Protein AF-0000000079991152 (afdb_homodimer)

Organism: Pan paniscus (NCBI:txid9597)

Foldseek 3Di:
DPPVVPPPPPPPQDPQRCCLPDPPDFPDDVVNVADPVVLLVLQVVWDAWEWDWDADPLQEIETEQGRVVQLSADGSVRLVRLLVVLSVLLPPLQHAAYEYAYPPQGRYAYHDVVSPVVQPDPVSVVNVLRSLLRSLQSVLSRLYQYEYEHGAEQEARSLLSRLSHPAYEYEQFHKYWNCQVVVVHFRRSCSLVSVCVQQNNVVSCCRGVVRDIDGPVNCVVSRVHVYHDDDNDPVVSVVVVVVVVSVQRPDGSLVSSLVSSLVSLVSRHDDVSSVVSNVVSCVVPVVDPRNVVVVVVVVVVVD/DPPVPDDPPPPPQDPQLCCLPDPPRFPDDVVNVADPVVLLVLQVVWDAWEWDWDADPLQEIETEQGRVVQLSADGSVRLVRLLVVLSVLLPPLQHAAYEYAYPPQGRYAYHDVVSVVVQPDPVSVVNVLRSLLRSLQSVLSRLYQYEYEHGAEQEARSLLSRLSHPAYEYEQFHKYWNCQVVVVHFRRSCSLVSVCVQQNDVVSCCRRVVRDIQGPVNCVVSRVHPYHDDDNDPVVSVVVVVVVSSVQRPDGSLVSSLVSSLVVLVSRHDDVSSVVSNVVSCVVPVVDPRNVVVVVVVVVVVD

Nearest PDB structures (foldseek):
  5z7r-assembly1_A  TM=9.236E-01  e=5.036E-21  Clostridium acetobutylicum ATCC 824
  2zqq-assembly1_A  TM=9.298E-01  e=1.741E-19  Homo sapiens
  3kqf-assembly1_B  TM=9.091E-01  e=4.410E-19  Bacillus anthracis
  5jbx-assembly1_C  TM=8.926E-01  e=4.674E-19  Myxococcus xanthus DK 1622
  6lvp-assembly1_C  TM=8.900E-01  e=7.883E-19  Hymenobacter sp. PAMC 26628

Secondary structure (DSSP, 8-state):
--GGGTS-------HHHHHHHSTT--S--GGGT--HHHHHHHHTTS---EEEEEE-TTSEEEEEEE-GGGTT-B-HHHHHHHHHHHHHHHT-TT--EEEEEEGGG--B--B-HHHHHH--SHHHHHHHHHHHHHHHHHHHTSSSEEEEEE-SEEETHHHHHHHTSSEEEE-TT-EEE--GGGGTS---SSHHHHHHHHH-HHHHHHHHHHT--EEHHHHHHTTS-SEE-S--SHHHHHHHHHHHHHTT--S-HHHHHHHHHHHHHHHHS-HHHHHHHHHHHHHHHTTSHHHHHHHHHHHTT--/--GGGS--------HHHHHHHSTT--S--GGGT--HHHHHHHHTTS---EEEEEE-TTSEEEEEEE-GGGTT-B-HHHHHHHHHHHHHHHT-TT--EEEEEEGGG--B--B-HHHHHH--SHHHHHHHHHHHHHHHHHHHT-SSEEEEEE-SEEETHHHHHHHTSSEEEE-TT-EEE--GGGGT----SSHHHHHHHHH-HHHHHHHHHHT--EEHHHHHHTTS-SEE-S--SHHHHHHHHHHHHHTT--S-HHHHHHHHHHHHHHHHS-HHHHHHHHHHHHHHHTTSHHHHHHHHHHHHH--

InterPro domains:
  IPR001753 Enoyl-CoA hydratase/isomerase-like domain [PF00378] (56-283)
  IPR018376 Enoyl-CoA hydratase/isomerase, conserved site [PS00166] (147-167)
  IPR029045 ClpP/crotonase-like domain superfamily [SSF52096] (51-296)

Solvent-accessible surface area (backbone atoms only — not comparable to full-atom values): 30736 Å² total; per-residue (Å²): 134,76,69,78,70,68,73,69,69,76,69,79,64,52,77,66,54,46,51,69,69,38,84,83,56,55,87,64,39,64,78,69,72,40,54,65,70,62,52,50,58,58,28,58,75,28,70,52,58,40,57,46,78,47,79,45,94,86,16,40,30,41,38,32,34,39,21,59,93,56,43,17,26,43,23,31,38,24,54,54,39,45,44,51,49,46,55,52,54,71,66,39,72,66,36,29,31,34,38,38,36,24,38,93,48,20,22,10,52,10,66,29,62,70,54,50,64,72,40,49,44,30,68,46,41,36,51,54,26,53,52,42,30,33,42,40,51,53,49,47,62,37,45,41,59,30,31,24,45,38,27,38,40,20,24,35,51,25,31,33,53,45,51,40,32,78,36,30,36,25,18,67,82,11,36,40,27,42,50,29,56,74,44,21,29,55,64,42,55,42,24,50,40,40,35,20,71,62,45,32,46,62,55,34,47,49,38,48,42,41,39,41,78,31,36,35,67,58,27,42,74,61,49,68,30,80,47,66,47,92,41,76,48,64,66,58,33,51,52,52,50,50,58,61,51,49,74,76,48,72,70,58,32,73,57,53,20,43,52,43,49,41,53,50,32,60,71,74,43,57,70,71,61,23,51,51,48,43,52,57,50,44,63,72,46,60,84,28,72,70,47,49,51,51,49,57,57,46,56,57,66,80,96,138,78,67,88,75,64,76,76,67,68,56,80,59,53,77,65,55,46,46,72,68,38,85,84,54,54,87,64,40,64,95,72,72,42,55,66,72,60,51,50,58,58,27,58,75,29,70,51,61,40,59,46,77,48,78,47,94,86,16,41,32,42,37,31,34,38,20,59,92,58,43,18,26,41,23,30,37,24,53,54,41,46,45,52,50,44,56,52,53,71,66,40,72,65,38,28,32,34,38,37,36,23,39,90,49,19,23,9,51,10,66,29,64,69,53,50,64,73,43,72,44,73,68,47,48,49,50,52,26,53,52,40,32,32,42,41,52,51,49,49,62,37,43,41,56,30,30,24,45,38,27,39,40,20,24,34,52,24,31,32,53,44,53,39,30,70,36,29,37,25,18,67,85,11,36,40,25,43,48,30,58,84,73,77,46,66,72,57,55,50,24,57,66,41,35,30,73,60,46,32,61,70,52,35,49,50,40,48,77,60,39,42,78,31,36,36,66,57,27,42,73,60,49,67,29,80,47,67,48,92,40,75,47,66,68,59,35,51,52,51,50,50,57,60,51,50,58,44,48,64,67,59,32,71,38,53,20,43,45,45,45,39,39,52,31,29,67,75,41,54,69,70,61,22,43,51,49,28,38,57,50,36,41,72,27,37,58,28,70,59,16,50,52,31,52,58,54,48,54,58,66,81,98

Sequence (606 aa):
MKMAKSLLKTASLSGRTKLLHQTGLSLYSTSHGFYEEEVKKTLQQFPGGSIDLQKEDNGIGILTLNNPSKMNAFSGVMMLQLLEKVIELENWTEGKGLIVRGAKNTFSSGSDLNAVKSLGTPEDGMAVCMFMQNTLTRFMRLPLISVALVQGWALGGGAEFTTACDFRLMTPESKIRFVHKEMGIIPSWGGTTRLVEIIGSRQALKVLSGALKLDSKNALNIGMVEEVLQSSDETKSLEEAQEWLKQFIQGPPEVIRALKKSVCSGRELYLEEALQNERDLLGTVWGGPANLEAIAKKGKFNKMKMAKSLLKTASLSGRTKLLHQTGLSLYSTSHGFYEEEVKKTLQQFPGGSIDLQKEDNGIGILTLNNPSKMNAFSGVMMLQLLEKVIELENWTEGKGLIVRGAKNTFSSGSDLNAVKSLGTPEDGMAVCMFMQNTLTRFMRLPLISVALVQGWALGGGAEFTTACDFRLMTPESKIRFVHKEMGIIPSWGGTTRLVEIIGSRQALKVLSGALKLDSKNALNIGMVEEVLQSSDETKSLEEAQEWLKQFIQGPPEVIRALKKSVCSGRELYLEEALQNERDLLGTVWGGPANLEAIAKKGKFNK

Structure (mmCIF, N/CA/C/O backbone):
data_AF-0000000079991152-model_v1
#
loop_
_entity.id
_entity.type
_entity.pdbx_description
1 polymer 'Ethylmalonyl-CoA decarboxylase'
#
loop_
_atom_site.group_PDB
_atom_site.id
_atom_site.type_symbol
_atom_site.label_atom_id
_atom_site.label_alt_id
_atom_site.label_comp_id
_atom_site.label_asym_id
_atom_site.label_entity_id
_atom_site.label_seq_id
_atom_site.pdbx_PDB_ins_code
_atom_site.Cartn_x
_atom_site.Cartn_y
_atom_site.Cartn_z
_atom_site.occupancy
_atom_site.B_iso_or_equiv
_atom_site.auth_seq_id
_atom_site.auth_comp_id
_atom_site.auth_asym_id
_atom_site.auth_atom_id
_atom_site.pdbx_PDB_model_num
ATOM 1 N N . MET A 1 1 ? -32.581 -21.791 -26.287 1 24.85 1 MET A N 1
ATOM 2 C CA . MET A 1 1 ? -31.124 -21.848 -26.202 1 24.85 1 MET A CA 1
ATOM 3 C C . MET A 1 1 ? -30.486 -20.748 -27.043 1 24.85 1 MET A C 1
ATOM 5 O O . MET A 1 1 ? -29.408 -20.252 -26.709 1 24.85 1 MET A O 1
ATOM 9 N N . LYS A 1 2 ? -30.996 -20.388 -28.224 1 33.14 2 LYS A N 1
ATOM 10 C CA . LYS A 1 2 ? -30.527 -19.499 -29.283 1 33.14 2 LYS A CA 1
ATOM 11 C C . LYS A 1 2 ? -30.701 -18.035 -28.89 1 33.14 2 LYS A C 1
ATOM 13 O O . LYS A 1 2 ? -30.153 -17.143 -29.54 1 33.14 2 LYS A O 1
ATOM 18 N N . MET A 1 3 ? -31.657 -17.652 -28.111 1 29.22 3 MET A N 1
ATOM 19 C CA . MET A 1 3 ? -32.168 -16.289 -28.004 1 29.22 3 MET A CA 1
ATOM 20 C C . MET A 1 3 ? -31.187 -15.397 -27.251 1 29.22 3 MET A C 1
ATOM 22 O O . MET A 1 3 ? -31.25 -14.171 -27.356 1 29.22 3 MET A O 1
ATOM 26 N N . ALA A 1 4 ? -30.661 -15.884 -26.126 1 34.3 4 ALA A N 1
ATOM 27 C CA . ALA A 1 4 ? -29.974 -14.867 -25.334 1 34.3 4 ALA A CA 1
ATOM 28 C C . ALA A 1 4 ? -28.712 -14.38 -26.041 1 34.3 4 ALA A C 1
ATOM 30 O O . ALA A 1 4 ? -27.888 -13.683 -25.444 1 34.3 4 ALA A O 1
ATOM 31 N N . LYS A 1 5 ? -28.306 -15.031 -27.122 1 35.87 5 LYS A N 1
ATOM 32 C CA . LYS A 1 5 ? -27.088 -14.605 -27.804 1 35.87 5 LYS A CA 1
ATOM 33 C C . LYS A 1 5 ? -27.201 -13.159 -28.278 1 35.87 5 LYS A C 1
ATOM 35 O O . LYS A 1 5 ? -26.201 -12.544 -28.656 1 35.87 5 LYS A O 1
ATOM 40 N N . SER A 1 6 ? -28.416 -12.754 -28.727 1 36.91 6 SER A N 1
ATOM 41 C CA . SER A 1 6 ? -28.505 -11.58 -29.589 1 36.91 6 SER A CA 1
ATOM 42 C C . SER A 1 6 ? -28.168 -10.305 -28.824 1 36.91 6 SER A C 1
ATOM 44 O O . SER A 1 6 ? -27.572 -9.38 -29.38 1 36.91 6 SER A O 1
ATOM 46 N N . LEU A 1 7 ? -28.945 -10.013 -27.756 1 35.81 7 LEU A N 1
ATOM 47 C CA . LEU A 1 7 ? -29.176 -8.625 -27.371 1 35.81 7 LEU A CA 1
ATOM 48 C C . LEU A 1 7 ? -27.925 -8.02 -26.741 1 35.81 7 LEU A C 1
ATOM 50 O O . LEU A 1 7 ? -27.894 -6.826 -26.436 1 35.81 7 LEU A O 1
ATOM 54 N N . LEU A 1 8 ? -27.15 -8.844 -26.031 1 37.57 8 LEU A N 1
ATOM 55 C CA . LEU A 1 8 ? -26.228 -8.018 -25.259 1 37.57 8 LEU A CA 1
ATOM 56 C C . LEU A 1 8 ? -25.181 -7.379 -26.166 1 37.57 8 LEU A C 1
ATOM 58 O O . LEU A 1 8 ? -24.348 -8.078 -26.748 1 37.57 8 LEU A O 1
ATOM 62 N N . LYS A 1 9 ? -25.585 -6.336 -26.889 1 38.71 9 LYS A N 1
ATOM 63 C CA . LYS A 1 9 ? -24.558 -5.47 -27.461 1 38.71 9 LYS A CA 1
ATOM 64 C C . LYS A 1 9 ? -23.365 -5.336 -26.52 1 38.71 9 LYS A C 1
ATOM 66 O O . LYS A 1 9 ? -23.52 -4.929 -25.366 1 38.71 9 LYS A O 1
ATOM 71 N N . THR A 1 10 ? -22.353 -6.094 -26.667 1 38.12 10 THR A N 1
ATOM 72 C CA . THR A 1 10 ? -21.111 -6.067 -25.903 1 38.12 10 THR A CA 1
ATOM 73 C C . THR A 1 10 ? -20.654 -4.631 -25.664 1 38.12 10 THR A C 1
ATOM 75 O O . THR A 1 10 ? -20.287 -3.926 -26.606 1 38.12 10 THR A O 1
ATOM 78 N N . ALA A 1 11 ? -21.293 -3.785 -24.824 1 44.83 11 ALA A N 1
ATOM 79 C CA . ALA A 1 11 ? -20.69 -2.527 -24.389 1 44.83 11 ALA A CA 1
ATOM 80 C C . ALA A 1 11 ? -19.17 -2.643 -24.32 1 44.83 11 ALA A C 1
ATOM 82 O O . ALA A 1 11 ? -18.639 -3.667 -23.886 1 44.83 11 ALA A O 1
ATOM 83 N N . SER A 1 12 ? -18.486 -1.931 -25.225 1 47.92 12 SER A N 1
ATOM 84 C CA . SER A 1 12 ? -17.036 -1.815 -25.339 1 47.92 12 SER A CA 1
ATOM 85 C C . SER A 1 12 ? -16.369 -1.855 -23.969 1 47.92 12 SER A C 1
ATOM 87 O O . SER A 1 12 ? -16.69 -1.05 -23.092 1 47.92 12 SER A O 1
ATOM 89 N N . LEU A 1 13 ? -15.971 -3.062 -23.544 1 55.6 13 LEU A N 1
ATOM 90 C CA . LEU A 1 13 ? -15.18 -3.234 -22.331 1 55.6 13 LEU A CA 1
ATOM 91 C C . LEU A 1 13 ? -14.185 -2.091 -22.164 1 55.6 13 LEU A C 1
ATOM 93 O O . LEU A 1 13 ? -13.497 -1.717 -23.118 1 55.6 13 LEU A O 1
ATOM 97 N N . SER A 1 14 ? -14.334 -1.326 -21.064 1 58.65 14 SER A N 1
ATOM 98 C CA . SER A 1 14 ? -13.29 -0.35 -20.77 1 58.65 14 SER A CA 1
ATOM 99 C C . SER A 1 14 ? -11.901 -0.959 -20.934 1 58.65 14 SER A C 1
ATOM 101 O O . SER A 1 14 ? -11.745 -2.181 -20.892 1 58.65 14 SER A O 1
ATOM 103 N N . GLY A 1 15 ? -11.008 -0.231 -21.499 1 59.02 15 GLY A N 1
ATOM 104 C CA . GLY A 1 15 ? -9.628 -0.669 -21.63 1 59.02 15 GLY A CA 1
ATOM 105 C C . GLY A 1 15 ? -9.132 -1.446 -20.424 1 59.02 15 GLY A C 1
ATOM 106 O O . GLY A 1 15 ? -8.453 -2.464 -20.572 1 59.02 15 GLY A O 1
ATOM 107 N N . ARG A 1 16 ? -9.707 -1.217 -19.23 1 68.3 16 ARG A N 1
ATOM 108 C CA . ARG A 1 16 ? -9.291 -1.888 -18.003 1 68.3 16 ARG A CA 1
ATOM 109 C C . ARG A 1 16 ? -9.904 -3.281 -17.906 1 68.3 16 ARG A C 1
ATOM 111 O O . ARG A 1 16 ? -9.24 -4.228 -17.48 1 68.3 16 ARG A O 1
ATOM 118 N N . THR A 1 17 ? -11.107 -3.419 -18.317 1 66 17 THR A N 1
ATOM 119 C CA . THR A 1 17 ? -11.78 -4.713 -18.29 1 66 17 THR A CA 1
ATOM 120 C C . THR A 1 17 ? -11.106 -5.693 -19.247 1 66 17 THR A C 1
ATOM 122 O O . THR A 1 17 ? -10.939 -6.87 -18.921 1 66 17 THR A O 1
ATOM 125 N N . LYS A 1 18 ? -10.677 -5.187 -20.366 1 66.72 18 LYS A N 1
ATOM 126 C CA . LYS A 1 18 ? -10.01 -6.032 -21.352 1 66.72 18 LYS A CA 1
ATOM 127 C C . LYS A 1 18 ? -8.701 -6.591 -20.802 1 66.72 18 LYS A C 1
ATOM 129 O O . LYS A 1 18 ? -8.38 -7.762 -21.018 1 66.72 18 LYS A O 1
ATOM 134 N N . LEU A 1 19 ? -8.057 -5.814 -20.098 1 67.29 19 LEU A N 1
ATOM 135 C CA . LEU A 1 19 ? -6.77 -6.214 -19.539 1 67.29 19 LEU A CA 1
ATOM 136 C C . LEU A 1 19 ? -6.95 -7.306 -18.489 1 67.29 19 LEU A C 1
ATOM 138 O O . LEU A 1 19 ? -6.082 -8.166 -18.327 1 67.29 19 LEU A O 1
ATOM 142 N N . LEU A 1 20 ? -8.062 -7.315 -17.87 1 71.3 20 LEU A N 1
ATOM 143 C CA . LEU A 1 20 ? -8.306 -8.271 -16.795 1 71.3 20 LEU A CA 1
ATOM 144 C C . LEU A 1 20 ? -8.695 -9.634 -17.357 1 71.3 20 LEU A C 1
ATOM 146 O O . LEU A 1 20 ? -8.314 -10.669 -16.806 1 71.3 20 LEU A O 1
ATOM 150 N N . HIS A 1 21 ? -9.389 -9.595 -18.479 1 65.08 21 HIS A N 1
ATOM 151 C CA . HIS A 1 21 ? -10.003 -10.856 -18.877 1 65.08 21 HIS A CA 1
ATOM 152 C C . HIS A 1 21 ? -9.266 -11.479 -20.058 1 65.08 21 HIS A C 1
ATOM 154 O O . HIS A 1 21 ? -9.38 -12.682 -20.302 1 65.08 21 HIS A O 1
ATOM 160 N N . GLN A 1 22 ? -8.502 -10.534 -20.693 1 59.6 22 GLN A N 1
ATOM 161 C CA . GLN A 1 22 ? -7.871 -11.12 -21.871 1 59.6 22 GLN A CA 1
ATOM 162 C C . GLN A 1 22 ? -6.537 -11.77 -21.515 1 59.6 22 GLN A C 1
ATOM 164 O O . GLN A 1 22 ? -5.639 -11.108 -20.99 1 59.6 22 GLN A O 1
ATOM 169 N N . THR A 1 23 ? -6.579 -13.029 -21.705 1 61.95 23 THR A N 1
ATOM 170 C CA . THR A 1 23 ? -5.355 -13.807 -21.544 1 61.95 23 THR A CA 1
ATOM 171 C C . THR A 1 23 ? -4.243 -13.256 -22.432 1 61.95 23 THR A C 1
ATOM 173 O O . THR A 1 23 ? -4.48 -12.915 -23.593 1 61.95 23 THR A O 1
ATOM 176 N N . GLY A 1 24 ? -3.177 -12.939 -21.824 1 63.97 24 GLY A N 1
ATOM 177 C CA . GLY A 1 24 ? -2.006 -12.571 -22.603 1 63.97 24 GLY A CA 1
ATOM 178 C C . GLY A 1 24 ? -1.75 -11.076 -22.628 1 63.97 24 GLY A C 1
ATOM 179 O O . GLY A 1 24 ? -0.712 -10.627 -23.117 1 63.97 24 GLY A O 1
ATOM 180 N N . LEU A 1 25 ? -2.744 -10.37 -22.133 1 73.13 25 LEU A N 1
ATOM 181 C CA . LEU A 1 25 ? -2.469 -8.938 -22.161 1 73.13 25 LEU A CA 1
ATOM 182 C C . LEU A 1 25 ? -1.516 -8.545 -21.038 1 73.13 25 LEU A C 1
ATOM 184 O O . LEU A 1 25 ? -1.69 -8.97 -19.894 1 73.13 25 LEU A O 1
ATOM 188 N N . SER A 1 26 ? -0.531 -7.902 -21.519 1 86.42 26 SER A N 1
ATOM 189 C CA . SER A 1 26 ? 0.557 -7.526 -20.622 1 86.42 26 SER A CA 1
ATOM 190 C C . SER A 1 26 ? 0.406 -6.086 -20.143 1 86.42 26 SER A C 1
ATOM 192 O O . SER A 1 26 ? -0.193 -5.257 -20.832 1 86.42 26 SER A O 1
ATOM 194 N N . LEU A 1 27 ? 0.79 -5.848 -18.966 1 89.6 27 LEU A N 1
ATOM 195 C CA . LEU A 1 27 ? 0.827 -4.515 -18.375 1 89.6 27 LEU A CA 1
ATOM 196 C C . LEU A 1 27 ? 1.674 -3.569 -19.219 1 89.6 27 LEU A C 1
ATOM 198 O O . LEU A 1 27 ? 1.328 -2.397 -19.382 1 89.6 27 LEU A O 1
ATOM 202 N N . TYR A 1 28 ? 2.768 -4.147 -19.782 1 92.87 28 TYR A N 1
ATOM 203 C CA . TYR A 1 28 ? 3.724 -3.368 -20.56 1 92.87 28 TYR A CA 1
ATOM 204 C C . TYR A 1 28 ? 3.833 -3.901 -21.983 1 92.87 28 TYR A C 1
ATOM 206 O O . TYR A 1 28 ? 3.767 -5.112 -22.206 1 92.87 28 TYR A O 1
ATOM 214 N N . SER A 1 29 ? 4.002 -2.95 -22.864 1 91.55 29 SER A N 1
ATOM 215 C CA . SER A 1 29 ? 4.236 -3.223 -24.278 1 91.55 29 SER A CA 1
ATOM 216 C C . SER A 1 29 ? 5.27 -2.268 -24.863 1 91.55 29 SER A C 1
ATOM 218 O O . SER A 1 29 ? 5.934 -1.537 -24.125 1 91.55 29 SER A O 1
ATOM 220 N N . THR A 1 30 ? 5.479 -2.33 -26.123 1 89.6 30 THR A N 1
ATOM 221 C CA . THR A 1 30 ? 6.454 -1.479 -26.796 1 89.6 30 THR A CA 1
ATOM 222 C C . THR A 1 30 ? 6.116 -0.005 -26.596 1 89.6 30 THR A C 1
ATOM 224 O O . THR A 1 30 ? 7.008 0.847 -26.588 1 89.6 30 THR A O 1
ATOM 227 N N . SER A 1 31 ? 4.853 0.322 -26.413 1 87.04 31 SER A N 1
ATOM 228 C CA . SER A 1 31 ? 4.436 1.703 -26.188 1 87.04 31 SER A CA 1
ATOM 229 C C . SER A 1 31 ? 4.953 2.226 -24.852 1 87.04 31 SER A C 1
ATOM 231 O O . SER A 1 31 ? 5.039 3.438 -24.645 1 87.04 31 SER A O 1
ATOM 233 N N . HIS A 1 32 ? 5.391 1.281 -23.977 1 88.93 32 HIS A N 1
ATOM 234 C CA . HIS A 1 32 ? 5.943 1.643 -22.676 1 88.93 32 HIS A CA 1
ATOM 235 C C . HIS A 1 32 ? 7.466 1.563 -22.682 1 88.93 32 HIS A C 1
ATOM 237 O O . HIS A 1 32 ? 8.101 1.662 -21.629 1 88.93 32 HIS A O 1
ATOM 243 N N . GLY A 1 33 ? 8.036 1.151 -23.895 1 89.24 33 GLY A N 1
ATOM 244 C CA . GLY A 1 33 ? 9.475 0.964 -23.995 1 89.24 33 GLY A CA 1
ATOM 245 C C . GLY A 1 33 ? 9.925 -0.426 -23.587 1 89.24 33 GLY A C 1
ATOM 246 O O . GLY A 1 33 ? 11.098 -0.636 -23.269 1 89.24 33 GLY A O 1
ATOM 247 N N . PHE A 1 34 ? 8.91 -1.27 -23.518 1 92.77 34 PHE A N 1
ATOM 248 C CA . PHE A 1 34 ? 9.229 -2.642 -23.142 1 92.77 34 PHE A CA 1
ATOM 249 C C . PHE A 1 34 ? 9.385 -3.52 -24.377 1 92.77 34 PHE A C 1
ATOM 251 O O . PHE A 1 34 ? 8.428 -3.721 -25.128 1 92.77 34 PHE A O 1
ATOM 258 N N . TYR A 1 35 ? 10.506 -4.021 -24.511 1 93.62 35 TYR A N 1
ATOM 259 C CA . TYR A 1 35 ? 10.816 -4.937 -25.603 1 93.62 35 TYR A CA 1
ATOM 260 C C . TYR A 1 35 ? 11.114 -6.335 -25.073 1 93.62 35 TYR A C 1
ATOM 262 O O . TYR A 1 35 ? 12.269 -6.667 -24.796 1 93.62 35 TYR A O 1
ATOM 270 N N . GLU A 1 36 ? 10.145 -7.138 -25.01 1 93.81 36 GLU A N 1
ATOM 271 C CA . GLU A 1 36 ? 10.156 -8.419 -24.31 1 93.81 36 GLU A CA 1
ATOM 272 C C . GLU A 1 36 ? 11.268 -9.324 -24.834 1 93.81 36 GLU A C 1
ATOM 274 O O . GLU A 1 36 ? 11.981 -9.956 -24.052 1 93.81 36 GLU A O 1
ATOM 279 N N . GLU A 1 37 ? 11.442 -9.394 -26.172 1 95.18 37 GLU A N 1
ATOM 280 C CA . GLU A 1 37 ? 12.43 -10.293 -26.762 1 95.18 37 GLU A CA 1
ATOM 281 C C . GLU A 1 37 ? 13.847 -9.895 -26.359 1 95.18 37 GLU A C 1
ATOM 283 O O . GLU A 1 37 ? 14.701 -10.757 -26.142 1 95.18 37 GLU A O 1
ATOM 288 N N . GLU A 1 38 ? 14.094 -8.621 -26.268 1 95.25 38 GLU A N 1
ATOM 289 C CA . GLU A 1 38 ? 15.406 -8.148 -25.837 1 95.25 38 GLU A CA 1
ATOM 290 C C . GLU A 1 38 ? 15.671 -8.508 -24.378 1 95.25 38 GLU A C 1
ATOM 292 O O . GLU A 1 38 ? 16.78 -8.915 -24.025 1 95.25 38 GLU A O 1
ATOM 297 N N . VAL A 1 39 ? 14.652 -8.364 -23.555 1 95.7 39 VAL A N 1
ATOM 298 C CA . VAL A 1 39 ? 14.793 -8.688 -22.139 1 95.7 39 VAL A CA 1
ATOM 299 C C . VAL A 1 39 ? 15.01 -10.19 -21.971 1 95.7 39 VAL A C 1
ATOM 301 O O . VAL A 1 39 ? 15.849 -10.618 -21.175 1 95.7 39 VAL A O 1
ATOM 304 N N . LYS A 1 40 ? 14.287 -11 -22.764 1 97.14 40 LYS A N 1
ATOM 305 C CA . LYS A 1 40 ? 14.44 -12.452 -22.712 1 97.14 40 LYS A CA 1
ATOM 306 C C . LYS A 1 40 ? 15.867 -12.867 -23.062 1 97.14 40 LYS A C 1
ATOM 308 O O . LYS A 1 40 ? 16.446 -13.733 -22.403 1 97.14 40 LYS A O 1
ATOM 313 N N . LYS A 1 41 ? 16.436 -12.229 -24.068 1 96.58 41 LYS A N 1
ATOM 314 C CA . LYS A 1 41 ? 17.81 -12.52 -24.468 1 96.58 41 LYS A CA 1
ATOM 315 C C . LYS A 1 41 ? 18.788 -12.21 -23.338 1 96.58 41 LYS A C 1
ATOM 317 O O . LYS A 1 41 ? 19.726 -12.972 -23.096 1 96.58 41 LYS A O 1
ATOM 322 N N . THR A 1 42 ? 18.527 -11.118 -22.705 1 95.34 42 THR A N 1
ATOM 323 C CA . THR A 1 42 ? 19.376 -10.719 -21.587 1 95.34 42 THR A CA 1
ATOM 324 C C . THR A 1 42 ? 19.268 -11.72 -20.441 1 95.34 42 THR A C 1
ATOM 326 O O . THR A 1 42 ? 20.283 -12.159 -19.896 1 95.34 42 THR A O 1
ATOM 329 N N . LEU A 1 43 ? 18.063 -12.15 -20.064 1 96.29 43 LEU A N 1
ATOM 330 C CA . LEU A 1 43 ? 17.819 -13.035 -18.931 1 96.29 43 LEU A CA 1
ATOM 331 C C . LEU A 1 43 ? 18.383 -14.427 -19.197 1 96.29 43 LEU A C 1
ATOM 333 O O . LEU A 1 43 ? 18.819 -15.112 -18.269 1 96.29 43 LEU A O 1
ATOM 337 N N . GLN A 1 44 ? 18.438 -14.823 -20.484 1 96.51 44 GLN A N 1
ATOM 338 C CA . GLN A 1 44 ? 18.939 -16.138 -20.87 1 96.51 44 GLN A CA 1
ATOM 339 C C . GLN A 1 44 ? 20.414 -16.292 -20.513 1 96.51 44 GLN A C 1
ATOM 341 O O . GLN A 1 44 ? 20.914 -17.411 -20.387 1 96.51 44 GLN A O 1
ATOM 346 N N . GLN A 1 45 ? 21.108 -15.168 -20.316 1 95.62 45 GLN A N 1
ATOM 347 C CA . GLN A 1 45 ? 22.542 -15.179 -20.049 1 95.62 45 GLN A CA 1
ATOM 348 C C . GLN A 1 45 ? 22.829 -15.555 -18.598 1 95.62 45 GLN A C 1
ATOM 350 O O . GLN A 1 45 ? 23.987 -15.735 -18.215 1 95.62 45 GLN A O 1
ATOM 355 N N . PHE A 1 46 ? 21.793 -15.755 -17.77 1 95.7 46 PHE A N 1
ATOM 356 C CA . PHE A 1 46 ? 21.962 -16.06 -16.355 1 95.7 46 PHE A CA 1
ATOM 357 C C . PHE A 1 46 ? 21.27 -17.37 -15.996 1 95.7 46 PHE A C 1
ATOM 359 O O . PHE A 1 46 ? 20.19 -17.366 -15.402 1 95.7 46 PHE A O 1
ATOM 366 N N . PRO A 1 47 ? 21.94 -18.482 -16.278 1 94.65 47 PRO A N 1
ATOM 367 C CA . PRO A 1 47 ? 21.354 -19.799 -16.017 1 94.65 47 PRO A CA 1
ATOM 368 C C . PRO A 1 47 ? 21.39 -20.177 -14.538 1 94.65 47 PRO A C 1
ATOM 370 O O . PRO A 1 47 ? 22.032 -19.493 -13.737 1 94.65 47 PRO A O 1
ATOM 373 N N . GLY A 1 48 ? 20.665 -21.226 -14.196 1 95.1 48 GLY A N 1
ATOM 374 C CA . GLY A 1 48 ? 20.636 -21.752 -12.84 1 95.1 48 GLY A CA 1
ATOM 375 C C . GLY A 1 48 ? 19.232 -22.032 -12.339 1 95.1 48 GLY A C 1
ATOM 376 O O . GLY A 1 48 ? 18.299 -21.284 -12.639 1 95.1 48 GLY A O 1
ATOM 377 N N . GLY A 1 49 ? 19.106 -23.179 -11.702 1 97.51 49 GLY A N 1
ATOM 378 C CA . GLY A 1 49 ? 17.822 -23.545 -11.127 1 97.51 49 GLY A CA 1
ATOM 379 C C . GLY A 1 49 ? 16.762 -23.838 -12.172 1 97.51 49 GLY A C 1
ATOM 380 O O . GLY A 1 49 ? 17.065 -23.928 -13.363 1 97.51 49 GLY A O 1
ATOM 381 N N . SER A 1 50 ? 15.523 -24.064 -11.697 1 98.47 50 SER A N 1
ATOM 382 C CA . SER A 1 50 ? 14.388 -24.344 -12.571 1 98.47 50 SER A CA 1
ATOM 383 C C . SER A 1 50 ? 13.067 -24.016 -11.884 1 98.47 50 SER A C 1
ATOM 385 O O . SER A 1 50 ? 13.023 -23.836 -10.665 1 98.47 50 SER A O 1
ATOM 387 N N . ILE A 1 51 ? 12.063 -23.772 -12.674 1 98.82 51 ILE A N 1
ATOM 388 C CA . ILE A 1 51 ? 10.678 -23.736 -12.219 1 98.82 51 ILE A CA 1
ATOM 389 C C . ILE A 1 51 ? 9.967 -25.025 -12.626 1 98.82 51 ILE A C 1
ATOM 391 O O . ILE A 1 51 ? 9.821 -25.312 -13.816 1 98.82 51 ILE A O 1
ATOM 395 N N . ASP A 1 52 ? 9.562 -25.836 -11.648 1 98.82 52 ASP A N 1
ATOM 396 C CA . ASP A 1 52 ? 8.924 -27.121 -11.913 1 98.82 52 ASP A CA 1
ATOM 397 C C . ASP A 1 52 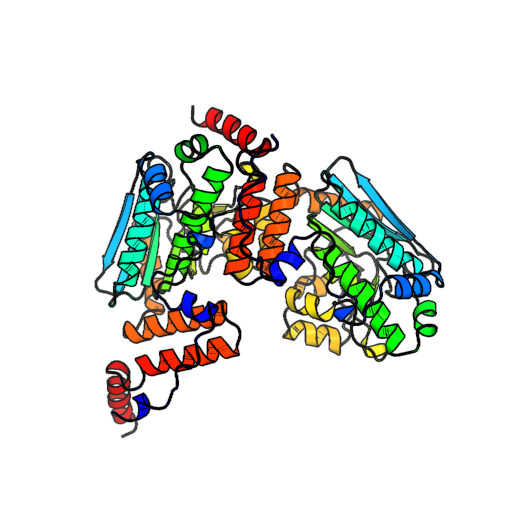? 7.418 -27.046 -11.676 1 98.82 52 ASP A C 1
ATOM 399 O O . ASP A 1 52 ? 6.967 -26.432 -10.707 1 98.82 52 ASP A O 1
ATOM 403 N N . LEU A 1 53 ? 6.628 -27.617 -12.549 1 98.8 53 LEU A N 1
ATOM 404 C CA . LEU A 1 53 ? 5.175 -27.622 -12.423 1 98.8 53 LEU A CA 1
ATOM 405 C C . LEU A 1 53 ? 4.626 -29.042 -12.513 1 98.8 53 LEU A C 1
ATOM 407 O O . LEU A 1 53 ? 4.913 -29.763 -13.471 1 98.8 53 LEU A O 1
ATOM 411 N N . GLN A 1 54 ? 3.957 -29.502 -11.476 1 98.58 54 GLN A N 1
ATOM 412 C CA . GLN A 1 54 ? 3.244 -30.774 -11.446 1 98.58 54 GLN A CA 1
ATOM 413 C C . GLN A 1 54 ? 1.736 -30.557 -11.353 1 98.58 54 GLN A C 1
ATOM 415 O O . GLN A 1 54 ? 1.262 -29.818 -10.489 1 98.58 54 GLN A O 1
ATOM 420 N N . LYS A 1 55 ? 1.013 -31.142 -12.27 1 98.03 55 LYS A N 1
ATOM 421 C CA . LYS A 1 55 ? -0.445 -31.067 -12.272 1 98.03 55 LYS A CA 1
ATOM 422 C C . LYS A 1 55 ? -1.063 -32.365 -11.76 1 98.03 55 LYS A C 1
ATOM 424 O O . LYS A 1 55 ? -0.828 -33.435 -12.325 1 98.03 55 LYS A O 1
ATOM 429 N N . GLU A 1 56 ? -1.815 -32.259 -10.706 1 95.86 56 GLU A N 1
ATOM 430 C CA . GLU A 1 56 ? -2.449 -33.436 -10.122 1 95.86 56 GLU A CA 1
ATOM 431 C C . GLU A 1 56 ? -3.857 -33.637 -10.676 1 95.86 56 GLU A C 1
ATOM 433 O O . GLU A 1 56 ? -4.48 -32.691 -11.161 1 95.86 56 GLU A O 1
ATOM 438 N N . ASP A 1 57 ? -4.414 -34.81 -10.478 1 93.39 57 ASP A N 1
ATOM 439 C CA . ASP A 1 57 ? -5.717 -35.176 -11.024 1 93.39 57 ASP A CA 1
ATOM 440 C C . ASP A 1 57 ? -6.844 -34.469 -10.275 1 93.39 57 ASP A C 1
ATOM 442 O O . ASP A 1 57 ? -7.946 -34.312 -10.806 1 93.39 57 ASP A O 1
ATOM 446 N N . ASN A 1 58 ? -6.575 -34.015 -9.145 1 94.16 58 ASN A N 1
ATOM 447 C CA . ASN A 1 58 ? -7.611 -33.376 -8.34 1 94.16 58 ASN A CA 1
ATOM 448 C C . ASN A 1 58 ? -7.755 -31.896 -8.684 1 94.16 58 ASN A C 1
ATOM 450 O O . ASN A 1 58 ? -8.508 -31.173 -8.029 1 94.16 58 ASN A O 1
ATOM 454 N N . GLY A 1 59 ? -6.988 -31.393 -9.679 1 97.35 59 GLY A N 1
ATOM 455 C CA . GLY A 1 59 ? -7.102 -30.023 -10.155 1 97.35 59 GLY A CA 1
ATOM 456 C C . GLY A 1 59 ? -6.138 -29.072 -9.471 1 97.35 59 GLY A C 1
ATOM 457 O O . GLY A 1 59 ? -6.183 -27.862 -9.703 1 97.35 59 GLY A O 1
ATOM 458 N N . ILE A 1 60 ? -5.257 -29.668 -8.61 1 98.62 60 ILE A N 1
ATOM 459 C CA . ILE A 1 60 ? -4.273 -28.833 -7.93 1 98.62 60 ILE A CA 1
ATOM 460 C C . ILE A 1 60 ? -2.937 -28.908 -8.665 1 98.62 60 ILE A C 1
ATOM 462 O O . ILE A 1 60 ? -2.45 -29.999 -8.973 1 98.62 60 ILE A O 1
ATOM 466 N N . GLY A 1 61 ? -2.409 -27.789 -9.082 1 98.74 61 GLY A N 1
ATOM 467 C CA . GLY A 1 61 ? -1.036 -27.694 -9.552 1 98.74 61 GLY A CA 1
ATOM 468 C C . GLY A 1 61 ? -0.053 -27.341 -8.452 1 98.74 61 GLY A C 1
ATOM 469 O O . GLY A 1 61 ? -0.391 -26.605 -7.522 1 98.74 61 GLY A O 1
ATOM 470 N N . ILE A 1 62 ? 1.134 -27.888 -8.527 1 98.82 62 ILE A N 1
ATOM 471 C CA . ILE A 1 62 ? 2.22 -27.556 -7.612 1 98.82 62 ILE A CA 1
ATOM 472 C C . ILE A 1 62 ? 3.371 -26.919 -8.387 1 98.82 62 ILE A C 1
ATOM 474 O O . ILE A 1 62 ? 3.984 -27.564 -9.241 1 98.82 62 ILE A O 1
ATOM 478 N N . LEU A 1 63 ? 3.615 -25.661 -8.145 1 98.9 63 LEU A N 1
ATOM 479 C CA . LEU A 1 63 ? 4.722 -24.916 -8.735 1 98.9 63 LEU A CA 1
ATOM 480 C C . LEU A 1 63 ? 5.888 -24.809 -7.758 1 98.9 63 LEU A C 1
ATOM 482 O O . LEU A 1 63 ? 5.744 -24.243 -6.673 1 98.9 63 LEU A O 1
ATOM 486 N N . THR A 1 64 ? 7.046 -25.306 -8.133 1 98.89 64 THR A N 1
ATOM 487 C CA . THR A 1 64 ? 8.19 -25.358 -7.229 1 98.89 64 THR A CA 1
ATOM 488 C C . THR A 1 64 ? 9.328 -24.482 -7.745 1 98.89 64 THR A C 1
ATOM 490 O O . THR A 1 64 ? 9.784 -24.651 -8.878 1 98.89 64 THR A O 1
ATOM 493 N N . LEU A 1 65 ? 9.733 -23.499 -6.97 1 98.81 65 LEU A N 1
ATOM 494 C CA . LEU A 1 65 ? 10.979 -22.774 -7.197 1 98.81 65 LEU A CA 1
ATOM 495 C C . LEU A 1 65 ? 12.182 -23.624 -6.801 1 98.81 65 LEU A C 1
ATOM 497 O O . LEU A 1 65 ? 12.36 -23.945 -5.624 1 98.81 65 LEU A O 1
ATOM 501 N N . ASN A 1 66 ? 12.982 -23.996 -7.828 1 98.62 66 ASN A N 1
ATOM 502 C CA . ASN A 1 66 ? 13.969 -25.049 -7.61 1 98.62 66 ASN A CA 1
ATOM 503 C C . ASN A 1 66 ? 15.381 -24.571 -7.935 1 98.62 66 ASN A C 1
ATOM 505 O O . ASN A 1 66 ? 15.877 -24.793 -9.041 1 98.62 66 ASN A O 1
ATOM 509 N N . ASN A 1 67 ? 16.074 -23.958 -7.066 1 98.14 67 ASN A N 1
ATOM 510 C CA . ASN A 1 67 ? 17.476 -23.557 -7.018 1 98.14 67 ASN A CA 1
ATOM 511 C C . ASN A 1 67 ? 18.031 -23.625 -5.598 1 98.14 67 ASN A C 1
ATOM 513 O O . ASN A 1 67 ? 18.529 -22.628 -5.073 1 98.14 67 ASN A O 1
ATOM 517 N N . PRO A 1 68 ? 17.951 -24.828 -4.955 1 96.92 68 PRO A N 1
ATOM 518 C CA . PRO A 1 68 ? 18.169 -24.946 -3.511 1 96.92 68 PRO A CA 1
ATOM 519 C C . PRO A 1 68 ? 19.579 -24.537 -3.091 1 96.92 68 PRO A C 1
ATOM 521 O O . PRO A 1 68 ? 19.783 -24.079 -1.964 1 96.92 68 PRO A O 1
ATOM 524 N N . SER A 1 69 ? 20.553 -24.589 -3.977 1 95.67 69 SER A N 1
ATOM 525 C CA . SER A 1 69 ? 21.924 -24.229 -3.63 1 95.67 69 SER A CA 1
ATOM 526 C C . SER A 1 69 ? 22.061 -22.727 -3.403 1 95.67 69 SER A C 1
ATOM 528 O O . SER A 1 69 ? 23.03 -22.272 -2.791 1 95.67 69 SER A O 1
ATOM 530 N N . LYS A 1 70 ? 21.152 -22 -3.896 1 96.32 70 LYS A N 1
ATOM 531 C CA . LYS A 1 70 ? 21.163 -20.551 -3.721 1 96.32 70 LYS A CA 1
ATOM 532 C C . LYS A 1 70 ? 19.886 -20.069 -3.04 1 96.32 70 LYS A C 1
ATOM 534 O O . LYS A 1 70 ? 19.376 -18.991 -3.356 1 96.32 70 LYS A O 1
ATOM 539 N N . MET A 1 71 ? 19.287 -20.963 -2.163 1 97.03 71 MET A N 1
ATOM 540 C CA . MET A 1 71 ? 18.068 -20.651 -1.422 1 97.03 71 MET A CA 1
ATOM 541 C C . MET A 1 71 ? 16.939 -20.261 -2.371 1 97.03 71 MET A C 1
ATOM 543 O O . MET A 1 71 ? 16.208 -19.303 -2.113 1 97.03 71 MET A O 1
ATOM 547 N N . ASN A 1 72 ? 16.911 -20.861 -3.527 1 98.14 72 ASN A N 1
ATOM 548 C CA . ASN A 1 72 ? 15.89 -20.725 -4.561 1 98.14 72 ASN A CA 1
ATOM 549 C C . ASN A 1 72 ? 15.824 -19.299 -5.1 1 98.14 72 ASN A C 1
ATOM 551 O O . ASN A 1 72 ? 14.738 -18.778 -5.358 1 98.14 72 ASN A O 1
ATOM 555 N N . ALA A 1 73 ? 17.015 -18.654 -5.207 1 97.67 73 ALA A N 1
ATOM 556 C CA . ALA A 1 73 ? 17.11 -17.354 -5.867 1 97.67 73 ALA A CA 1
ATOM 557 C C . ALA A 1 73 ? 16.753 -17.463 -7.346 1 97.67 73 ALA A C 1
ATOM 559 O O . ALA A 1 73 ? 17.156 -18.414 -8.02 1 97.67 73 ALA A O 1
ATOM 560 N N . PHE A 1 74 ? 16.064 -16.438 -7.876 1 97.64 74 PHE A N 1
ATOM 561 C CA . PHE A 1 74 ? 15.65 -16.426 -9.274 1 97.64 74 PHE A CA 1
ATOM 562 C C . PHE A 1 74 ? 16.825 -16.088 -10.184 1 97.64 74 PHE A C 1
ATOM 564 O O . PHE A 1 74 ? 17.351 -14.974 -10.139 1 97.64 74 PHE A O 1
ATOM 571 N N . SER A 1 75 ? 17.242 -17.036 -10.984 1 97.13 75 SER A N 1
ATOM 572 C CA . SER A 1 75 ? 18.121 -16.734 -12.109 1 97.13 75 SER A CA 1
ATOM 573 C C . SER A 1 75 ? 17.342 -16.129 -13.272 1 97.13 75 SER A C 1
ATOM 575 O O . SER A 1 75 ? 16.111 -16.082 -13.243 1 97.13 75 SER A O 1
ATOM 577 N N . GLY A 1 76 ? 18.079 -15.648 -14.239 1 96.79 76 GLY A N 1
ATOM 578 C CA . GLY A 1 76 ? 17.409 -15.166 -15.436 1 96.79 76 GLY A CA 1
ATOM 579 C C . GLY A 1 76 ? 16.569 -16.229 -16.119 1 96.79 76 GLY A C 1
ATOM 580 O O . GLY A 1 76 ? 15.425 -15.974 -16.499 1 96.79 76 GLY A O 1
ATOM 581 N N . VAL A 1 77 ? 17.056 -17.413 -16.218 1 97.59 77 VAL A N 1
ATOM 582 C CA . VAL A 1 77 ? 16.374 -18.52 -16.879 1 97.59 77 VAL A CA 1
ATOM 583 C C . VAL A 1 77 ? 15.132 -18.913 -16.082 1 97.59 77 VAL A C 1
ATOM 585 O O . VAL A 1 77 ? 14.091 -19.234 -16.66 1 97.59 77 VAL A O 1
ATOM 588 N N . MET A 1 78 ? 15.199 -18.867 -14.776 1 98.43 78 MET A N 1
ATOM 589 C CA . MET A 1 78 ? 14.035 -19.177 -13.952 1 98.43 78 MET A CA 1
ATOM 590 C C . MET A 1 78 ? 12.919 -18.164 -14.183 1 98.43 78 MET A C 1
ATOM 592 O O . MET A 1 78 ? 11.739 -18.52 -14.173 1 98.43 78 MET A O 1
ATOM 596 N N . MET A 1 79 ? 13.286 -16.888 -14.347 1 98.18 79 MET A N 1
ATOM 597 C CA . MET A 1 79 ? 12.28 -15.87 -14.641 1 98.18 79 MET A CA 1
ATOM 598 C C . MET A 1 79 ? 11.553 -16.185 -15.944 1 98.18 79 MET A C 1
ATOM 600 O O . MET A 1 79 ? 10.331 -16.053 -16.025 1 98.18 79 MET A O 1
ATOM 604 N N . LEU A 1 80 ? 12.292 -16.624 -16.94 1 98.25 80 LEU A N 1
ATOM 605 C CA . LEU A 1 80 ? 11.708 -17.015 -18.219 1 98.25 80 LEU A CA 1
ATOM 606 C C . LEU A 1 80 ? 10.803 -18.231 -18.054 1 98.25 80 LEU A C 1
ATOM 608 O O . LEU A 1 80 ? 9.694 -18.262 -18.592 1 98.25 80 LEU A O 1
ATOM 612 N N . GLN A 1 81 ? 11.285 -19.191 -17.308 1 98.78 81 GLN A N 1
ATOM 613 C CA . GLN A 1 81 ? 10.513 -20.409 -17.083 1 98.78 81 GLN A CA 1
ATOM 614 C C . GLN A 1 81 ? 9.222 -20.109 -16.328 1 98.78 81 GLN A C 1
ATOM 616 O O . GLN A 1 81 ? 8.193 -20.744 -16.57 1 98.78 81 GLN A O 1
ATOM 621 N N . LEU A 1 82 ? 9.283 -19.166 -15.374 1 98.73 82 LEU A N 1
ATOM 622 C CA . LEU A 1 82 ? 8.072 -18.781 -14.657 1 98.73 82 LEU A CA 1
ATOM 623 C C . LEU A 1 82 ? 7.003 -18.282 -15.623 1 98.73 82 LEU A C 1
ATOM 625 O O . LEU A 1 82 ? 5.839 -18.676 -15.525 1 98.73 82 LEU A O 1
ATOM 629 N N . LEU A 1 83 ? 7.396 -17.398 -16.545 1 98.15 83 LEU A N 1
ATOM 630 C CA . LEU A 1 83 ? 6.451 -16.916 -17.547 1 98.15 83 LEU A CA 1
ATOM 631 C C . LEU A 1 83 ? 5.869 -18.076 -18.347 1 98.15 83 LEU A C 1
ATOM 633 O O . LEU A 1 83 ? 4.66 -18.128 -18.583 1 98.15 83 LEU A O 1
ATOM 637 N N . GLU A 1 84 ? 6.697 -19.003 -18.732 1 98.07 84 GLU A N 1
ATOM 638 C CA . GLU A 1 84 ? 6.248 -20.165 -19.494 1 98.07 84 GLU A CA 1
ATOM 639 C C . GLU A 1 84 ? 5.212 -20.97 -18.714 1 98.07 84 GLU A C 1
ATOM 641 O O . GLU A 1 84 ? 4.201 -21.397 -19.274 1 98.07 84 GLU A O 1
ATOM 646 N N . LYS A 1 85 ? 5.495 -21.196 -17.451 1 98.69 85 LYS A N 1
ATOM 647 C CA . LYS A 1 85 ? 4.565 -21.96 -16.625 1 98.69 85 LYS A CA 1
ATOM 648 C C . LYS A 1 85 ? 3.256 -21.201 -16.424 1 98.69 85 LYS A C 1
ATOM 650 O O . LYS A 1 85 ? 2.184 -21.806 -16.368 1 98.69 85 LYS A O 1
ATOM 655 N N . VAL A 1 86 ? 3.315 -19.877 -16.272 1 98.1 86 VAL A N 1
ATOM 656 C CA . VAL A 1 86 ? 2.111 -19.064 -16.13 1 98.1 86 VAL A CA 1
ATOM 657 C C . VAL A 1 86 ? 1.235 -19.216 -17.371 1 98.1 86 VAL A C 1
ATOM 659 O O . VAL A 1 86 ? 0.021 -19.404 -17.263 1 98.1 86 VAL A O 1
ATOM 662 N N . ILE A 1 87 ? 1.852 -19.203 -18.526 1 96.52 87 ILE A N 1
ATOM 663 C CA . ILE A 1 87 ? 1.132 -19.368 -19.784 1 96.52 87 ILE A CA 1
ATOM 664 C C . ILE A 1 87 ? 0.502 -20.758 -19.839 1 96.52 87 ILE A C 1
ATOM 666 O O . ILE A 1 87 ? -0.654 -20.907 -20.243 1 96.52 87 ILE A O 1
ATOM 670 N N . GLU A 1 88 ? 1.264 -21.782 -19.435 1 97.6 88 GLU A N 1
ATOM 671 C CA . GLU A 1 88 ? 0.752 -23.149 -19.381 1 97.6 88 GLU A CA 1
ATOM 672 C C . GLU A 1 88 ? -0.471 -23.244 -18.473 1 97.6 88 GLU A C 1
ATOM 674 O O . GLU A 1 88 ? -1.462 -23.888 -18.823 1 97.6 88 GLU A O 1
ATOM 679 N N . LEU A 1 89 ? -0.429 -22.599 -17.369 1 97.87 89 LEU A N 1
ATOM 680 C CA . LEU A 1 89 ? -1.506 -22.645 -16.387 1 97.87 89 LEU A CA 1
ATOM 681 C C . LEU A 1 89 ? -2.732 -21.889 -16.888 1 97.87 89 LEU A C 1
ATOM 683 O O . LEU A 1 89 ? -3.866 -22.25 -16.563 1 97.87 89 LEU A O 1
ATOM 687 N N . GLU A 1 90 ? -2.562 -20.855 -17.635 1 94.96 90 GLU A N 1
ATOM 688 C CA . GLU A 1 90 ? -3.668 -20.128 -18.25 1 94.96 90 GLU A CA 1
ATOM 689 C C . GLU A 1 90 ? -4.513 -21.047 -19.127 1 94.96 90 GLU A C 1
ATOM 691 O O . GLU A 1 90 ? -5.729 -20.871 -19.229 1 94.96 90 GLU A O 1
ATOM 696 N N . ASN A 1 91 ? -3.838 -22.061 -19.663 1 94.02 91 ASN A N 1
ATOM 697 C CA . ASN A 1 91 ? -4.496 -22.923 -20.639 1 94.02 91 ASN A CA 1
ATOM 698 C C . ASN A 1 91 ? -4.912 -24.255 -20.021 1 94.02 91 ASN A C 1
ATOM 700 O O . ASN A 1 91 ? -5.412 -25.139 -20.718 1 94.02 91 ASN A O 1
ATOM 704 N N . TRP A 1 92 ? -4.649 -24.448 -18.803 1 96.62 92 TRP A N 1
ATOM 705 C CA . TRP A 1 92 ? -5.024 -25.661 -18.084 1 96.62 92 TRP A CA 1
ATOM 706 C C . TRP A 1 92 ? -6.476 -25.593 -17.623 1 96.62 92 TRP A C 1
ATOM 708 O O . TRP A 1 92 ? -6.753 -25.242 -16.474 1 96.62 92 TRP A O 1
ATOM 718 N N . THR A 1 93 ? -7.421 -26.015 -18.389 1 95.09 93 THR A N 1
ATOM 719 C CA . THR A 1 93 ? -8.848 -25.783 -18.197 1 95.09 93 THR A CA 1
ATOM 720 C C . THR A 1 93 ? -9.386 -26.637 -17.053 1 95.09 93 THR A C 1
ATOM 722 O O . THR A 1 93 ? -10.421 -26.316 -16.465 1 95.09 93 THR A O 1
ATOM 725 N N . GLU A 1 94 ? -8.677 -27.747 -16.724 1 96.51 94 GLU A N 1
ATOM 726 C CA . GLU A 1 94 ? -9.131 -28.614 -15.64 1 96.51 94 GLU A CA 1
ATOM 727 C C . GLU A 1 94 ? -8.585 -28.146 -14.294 1 96.51 94 GLU A C 1
ATOM 729 O O . GLU A 1 94 ? -8.981 -28.659 -13.245 1 96.51 94 GLU A O 1
ATOM 734 N N . GLY A 1 95 ? -7.663 -27.204 -14.304 1 98.09 95 GLY A N 1
ATOM 735 C CA . GLY A 1 95 ? -7.043 -26.712 -13.084 1 98.09 95 GLY A CA 1
ATOM 736 C C . GLY A 1 95 ? -7.973 -25.853 -12.248 1 98.09 95 GLY A C 1
ATOM 737 O O . GLY A 1 95 ? -8.757 -25.07 -12.788 1 98.09 95 GLY A O 1
ATOM 738 N N . LYS A 1 96 ? -7.866 -25.977 -10.906 1 98.67 96 LYS A N 1
ATOM 739 C CA . LYS A 1 96 ? -8.705 -25.229 -9.975 1 98.67 96 LYS A CA 1
ATOM 740 C C . LYS A 1 96 ? -7.858 -24.497 -8.938 1 98.67 96 LYS A C 1
ATOM 742 O O . LYS A 1 96 ? -8.22 -23.407 -8.49 1 98.67 96 LYS A O 1
ATOM 747 N N . GLY A 1 97 ? -6.783 -25.071 -8.523 1 98.79 97 GLY A N 1
ATOM 748 C CA . GLY A 1 97 ? -5.938 -24.525 -7.473 1 98.79 97 GLY A CA 1
ATOM 749 C C . GLY A 1 97 ? -4.457 -24.635 -7.781 1 98.79 97 GLY A C 1
ATOM 750 O O . GLY A 1 97 ? -4.051 -25.439 -8.623 1 98.79 97 GLY A O 1
ATOM 751 N N . LEU A 1 98 ? -3.671 -23.823 -7.178 1 98.91 98 LEU A N 1
ATOM 752 C CA . LEU A 1 98 ? -2.227 -23.804 -7.386 1 98.91 98 LEU A CA 1
ATOM 753 C C . LEU A 1 98 ? -1.491 -23.563 -6.073 1 98.91 98 LEU A C 1
ATOM 755 O O . LEU A 1 98 ? -1.851 -22.662 -5.311 1 98.91 98 LEU A O 1
ATOM 759 N N . ILE A 1 99 ? -0.547 -24.373 -5.751 1 98.92 99 ILE A N 1
ATOM 760 C CA . ILE A 1 99 ? 0.337 -24.172 -4.608 1 98.92 99 ILE A CA 1
ATOM 761 C C . ILE A 1 99 ? 1.736 -23.802 -5.096 1 98.92 99 ILE A C 1
ATOM 763 O O . ILE A 1 99 ? 2.31 -24.496 -5.938 1 98.92 99 ILE A O 1
ATOM 767 N N . VAL A 1 100 ? 2.256 -22.719 -4.667 1 98.92 100 VAL A N 1
ATOM 768 C CA . VAL A 1 100 ? 3.63 -22.31 -4.94 1 98.92 100 VAL A CA 1
ATOM 769 C C . VAL A 1 100 ? 4.508 -22.605 -3.726 1 98.92 100 VAL A C 1
ATOM 771 O O . VAL A 1 100 ? 4.168 -22.232 -2.601 1 98.92 100 VAL A O 1
ATOM 774 N N . ARG A 1 101 ? 5.586 -23.271 -3.928 1 98.77 101 ARG A N 1
ATOM 775 C CA . ARG A 1 101 ? 6.506 -23.602 -2.844 1 98.77 101 ARG A CA 1
ATOM 776 C C . ARG A 1 101 ? 7.954 -23.549 -3.319 1 98.77 101 ARG A C 1
ATOM 778 O O . ARG A 1 101 ? 8.216 -23.454 -4.52 1 98.77 101 ARG A O 1
ATOM 785 N N . GLY A 1 102 ? 8.913 -23.489 -2.37 1 98.55 102 GLY A N 1
ATOM 786 C CA . GLY A 1 102 ? 10.325 -23.624 -2.688 1 98.55 102 GLY A CA 1
ATOM 787 C C . GLY A 1 102 ? 10.884 -24.994 -2.354 1 98.55 102 GLY A C 1
ATOM 788 O O . GLY A 1 102 ? 10.409 -25.656 -1.429 1 98.55 102 GLY A O 1
ATOM 789 N N . ALA A 1 103 ? 11.906 -25.397 -3.112 1 98.09 103 ALA A N 1
ATOM 790 C CA . ALA A 1 103 ? 12.571 -26.672 -2.855 1 98.09 103 ALA A CA 1
ATOM 791 C C . ALA A 1 103 ? 13.377 -26.62 -1.56 1 98.09 103 ALA A C 1
ATOM 793 O O . ALA A 1 103 ? 13.893 -25.564 -1.185 1 98.09 103 ALA A O 1
ATOM 794 N N . LYS A 1 104 ? 13.473 -27.724 -0.855 1 97.26 104 LYS A N 1
ATOM 795 C CA . LYS A 1 104 ? 14.322 -27.962 0.309 1 97.26 104 LYS A CA 1
ATOM 796 C C . LYS A 1 104 ? 14.015 -26.968 1.425 1 97.26 104 LYS A C 1
ATOM 798 O O . LYS A 1 104 ? 14.928 -26.369 1.997 1 97.26 104 LYS A O 1
ATOM 803 N N . ASN A 1 105 ? 12.797 -26.62 1.658 1 95.66 105 ASN A N 1
ATOM 804 C CA . ASN A 1 105 ? 12.263 -25.916 2.818 1 95.66 105 ASN A CA 1
ATOM 805 C C . ASN A 1 105 ? 12.685 -24.449 2.828 1 95.66 105 ASN A C 1
ATOM 807 O O . ASN A 1 105 ? 12.916 -23.872 3.892 1 95.66 105 ASN A O 1
ATOM 811 N N . THR A 1 106 ? 12.886 -23.921 1.705 1 97.81 106 THR A N 1
ATOM 812 C CA . THR A 1 106 ? 13.111 -22.491 1.527 1 97.81 106 THR A CA 1
ATOM 813 C C . THR A 1 106 ? 12.276 -21.953 0.368 1 97.81 106 THR A C 1
ATOM 815 O O . THR A 1 106 ? 12.333 -22.483 -0.744 1 97.81 106 THR A O 1
ATOM 818 N N . PHE A 1 107 ? 11.481 -20.996 0.643 1 98.32 107 PHE A N 1
ATOM 819 C CA . PHE A 1 107 ? 10.65 -20.465 -0.432 1 98.32 107 PHE A CA 1
ATOM 820 C C . PHE A 1 107 ? 11.509 -19.809 -1.506 1 98.32 107 PHE A C 1
ATOM 822 O O . PHE A 1 107 ? 11.771 -20.409 -2.551 1 98.32 107 PHE A O 1
ATOM 829 N N . SER A 1 108 ? 12.103 -18.625 -1.222 1 98.41 108 SER A N 1
ATOM 830 C CA . SER A 1 108 ? 13.002 -17.976 -2.171 1 98.41 108 SER A CA 1
ATOM 831 C C . SER A 1 108 ? 13.695 -16.772 -1.542 1 98.41 108 SER A C 1
ATOM 833 O O . SER A 1 108 ? 13.08 -16.024 -0.778 1 98.41 108 SER A O 1
ATOM 835 N N . SER A 1 109 ? 14.916 -16.587 -1.918 1 96.01 109 SER A N 1
ATOM 836 C CA . SER A 1 109 ? 15.669 -15.435 -1.431 1 96.01 109 SER A CA 1
ATOM 837 C C . SER A 1 109 ? 15.605 -14.275 -2.418 1 96.01 109 SER A C 1
ATOM 839 O O . SER A 1 109 ? 16.316 -13.28 -2.263 1 96.01 109 SER A O 1
ATOM 841 N N . GLY A 1 110 ? 14.82 -14.449 -3.414 1 94.66 110 GLY A N 1
ATOM 842 C CA . GLY A 1 110 ? 14.673 -13.38 -4.388 1 94.66 110 GLY A CA 1
ATOM 843 C C . GLY A 1 110 ? 15.576 -13.545 -5.597 1 94.66 110 GLY A C 1
ATOM 844 O O . GLY A 1 110 ? 15.75 -14.657 -6.101 1 94.66 110 GLY A O 1
ATOM 845 N N . SER A 1 111 ? 16.055 -12.375 -6.159 1 91.76 111 SER A N 1
ATOM 846 C CA . SER A 1 111 ? 16.879 -12.396 -7.363 1 91.76 111 SER A CA 1
ATOM 847 C C . SER A 1 111 ? 18.303 -12.843 -7.05 1 91.76 111 SER A C 1
ATOM 849 O O . SER A 1 111 ? 18.87 -12.458 -6.025 1 91.76 111 SER A O 1
ATOM 851 N N . ASP A 1 112 ? 18.799 -13.606 -7.967 1 90.34 112 ASP A N 1
ATOM 852 C CA . ASP A 1 112 ? 20.193 -14.025 -7.856 1 90.34 112 ASP A CA 1
ATOM 853 C C . ASP A 1 112 ? 21.137 -12.83 -7.974 1 90.34 112 ASP A C 1
ATOM 855 O O . ASP A 1 112 ? 21.057 -12.062 -8.935 1 90.34 112 ASP A O 1
ATOM 859 N N . LEU A 1 113 ? 22.024 -12.742 -7.139 1 82.35 113 LEU A N 1
ATOM 860 C CA . LEU A 1 113 ? 22.901 -11.583 -7.012 1 82.35 113 LEU A CA 1
ATOM 861 C C . LEU A 1 113 ? 23.792 -11.438 -8.242 1 82.35 113 LEU A C 1
ATOM 863 O O . LEU A 1 113 ? 24.167 -10.324 -8.614 1 82.35 113 LEU A O 1
ATOM 867 N N . ASN A 1 114 ? 24.135 -12.54 -8.843 1 81.81 114 ASN A N 1
ATOM 868 C CA . ASN A 1 114 ? 24.946 -12.474 -10.055 1 81.81 114 ASN A CA 1
ATOM 869 C C . ASN A 1 114 ? 24.2 -11.78 -11.191 1 81.81 114 ASN A C 1
ATOM 871 O O . ASN A 1 114 ? 24.785 -10.986 -11.93 1 81.81 114 ASN A O 1
ATOM 875 N N . ALA A 1 115 ? 23 -12.083 -11.257 1 80.34 115 ALA A N 1
ATOM 876 C CA . ALA A 1 115 ? 22.172 -11.404 -12.25 1 80.34 115 ALA A CA 1
ATOM 877 C C . ALA A 1 115 ? 22.044 -9.917 -11.933 1 80.34 115 ALA A C 1
ATOM 879 O O . ALA A 1 115 ? 22.197 -9.072 -12.819 1 80.34 115 ALA A O 1
ATOM 880 N N . VAL A 1 116 ? 21.914 -9.618 -10.698 1 83.15 116 VAL A N 1
ATOM 881 C CA . VAL A 1 116 ? 21.707 -8.243 -10.254 1 83.15 116 VAL A CA 1
ATOM 882 C C . VAL A 1 116 ? 22.966 -7.42 -10.516 1 83.15 116 VAL A C 1
ATOM 884 O O . VAL A 1 116 ? 22.887 -6.298 -11.021 1 83.15 116 VAL A O 1
ATOM 887 N N . LYS A 1 117 ? 24.065 -7.987 -10.245 1 84.04 117 LYS A N 1
ATOM 888 C CA . LYS A 1 117 ? 25.342 -7.301 -10.422 1 84.04 117 LYS A CA 1
ATOM 889 C C . LYS A 1 117 ? 25.597 -6.986 -11.893 1 84.04 117 LYS A C 1
ATOM 891 O O . LYS A 1 117 ? 26.138 -5.928 -12.222 1 84.04 117 LYS A O 1
ATOM 896 N N . SER A 1 118 ? 25.18 -7.872 -12.704 1 87.07 118 SER A N 1
ATOM 897 C CA . SER A 1 118 ? 25.456 -7.732 -14.13 1 87.07 118 SER A CA 1
ATOM 898 C C . SER A 1 118 ? 24.477 -6.767 -14.79 1 87.07 118 SER A C 1
ATOM 900 O O . SER A 1 118 ? 24.763 -6.217 -15.856 1 87.07 118 SER A O 1
ATOM 902 N N . LEU A 1 119 ? 23.346 -6.543 -14.172 1 88.43 119 LEU A N 1
ATOM 903 C CA . LEU A 1 119 ? 22.326 -5.618 -14.653 1 88.43 119 LEU A CA 1
ATOM 904 C C . LEU A 1 119 ? 22.362 -4.312 -13.867 1 88.43 119 LEU A C 1
ATOM 906 O O . LEU A 1 119 ? 21.402 -3.975 -13.171 1 88.43 119 LEU A O 1
ATOM 910 N N . GLY A 1 120 ? 23.383 -3.634 -14.071 1 86.21 120 GLY A N 1
ATOM 911 C CA . GLY A 1 120 ? 23.734 -2.585 -13.128 1 86.21 120 GLY A CA 1
ATOM 912 C C . GLY A 1 120 ? 23.236 -1.215 -13.548 1 86.21 120 GLY A C 1
ATOM 913 O O . GLY A 1 120 ? 23.349 -0.248 -12.79 1 86.21 120 GLY A O 1
ATOM 914 N N . THR A 1 121 ? 22.596 -1.114 -14.738 1 91.61 121 THR A N 1
ATOM 915 C CA . THR A 1 121 ? 22.107 0.192 -15.166 1 91.61 121 THR A CA 1
ATOM 916 C C . THR A 1 121 ? 20.626 0.35 -14.833 1 91.61 121 THR A C 1
ATOM 918 O O . THR A 1 121 ? 19.894 -0.638 -14.748 1 91.61 121 THR A O 1
ATOM 921 N N . PRO A 1 122 ? 20.195 1.571 -14.66 1 93.47 122 PRO A N 1
ATOM 922 C CA . PRO A 1 122 ? 18.767 1.802 -14.427 1 93.47 122 PRO A CA 1
ATOM 923 C C . PRO A 1 122 ? 17.886 1.185 -15.511 1 93.47 122 PRO A C 1
ATOM 925 O O . PRO A 1 122 ? 16.819 0.642 -15.209 1 93.47 122 PRO A O 1
ATOM 928 N N . GLU A 1 123 ? 18.347 1.204 -16.749 1 92.95 123 GLU A N 1
ATOM 929 C CA . GLU A 1 123 ? 17.588 0.637 -17.859 1 92.95 123 GLU A CA 1
ATOM 930 C C . GLU A 1 123 ? 17.428 -0.873 -17.704 1 92.95 123 GLU A C 1
ATOM 932 O O . GLU A 1 123 ? 16.352 -1.418 -17.96 1 92.95 123 GLU A O 1
ATOM 937 N N . ASP A 1 124 ? 18.491 -1.49 -17.258 1 92.18 124 ASP A N 1
ATOM 938 C CA . ASP A 1 124 ? 18.438 -2.928 -17.016 1 92.18 124 ASP A CA 1
ATOM 939 C C . ASP A 1 124 ? 17.452 -3.261 -15.899 1 92.18 124 ASP A C 1
ATOM 941 O O . ASP A 1 124 ? 16.631 -4.17 -16.038 1 92.18 124 ASP A O 1
ATOM 945 N N . GLY A 1 125 ? 17.601 -2.5 -14.861 1 93.77 125 GLY A N 1
ATOM 946 C CA . GLY A 1 125 ? 16.719 -2.714 -13.725 1 93.77 125 GLY A CA 1
ATOM 947 C C . GLY A 1 125 ? 15.251 -2.537 -14.067 1 93.77 125 GLY A C 1
ATOM 948 O O . GLY A 1 125 ? 14.413 -3.346 -13.664 1 93.77 125 GLY A O 1
ATOM 949 N N . MET A 1 126 ? 14.948 -1.551 -14.826 1 95.46 126 MET A N 1
ATOM 950 C CA . MET A 1 126 ? 13.567 -1.277 -15.214 1 95.46 126 MET A CA 1
ATOM 951 C C . MET A 1 126 ? 13.041 -2.359 -16.152 1 95.46 126 MET A C 1
ATOM 953 O O . MET A 1 126 ? 11.873 -2.743 -16.069 1 95.46 126 MET A O 1
ATOM 957 N N . ALA A 1 127 ? 13.871 -2.821 -17.042 1 95.23 127 ALA A N 1
ATOM 958 C CA . ALA A 1 127 ? 13.462 -3.875 -17.966 1 95.23 127 ALA A CA 1
ATOM 959 C C . ALA A 1 127 ? 13.087 -5.149 -17.213 1 95.23 127 ALA A C 1
ATOM 961 O O . ALA A 1 127 ? 12.058 -5.765 -17.497 1 95.23 127 ALA A O 1
ATOM 962 N N . VAL A 1 128 ? 13.93 -5.527 -16.301 1 95.81 128 VAL A N 1
ATOM 963 C CA . VAL A 1 128 ? 13.655 -6.711 -15.494 1 95.81 128 VAL A CA 1
ATOM 964 C C . VAL A 1 128 ? 12.394 -6.488 -14.663 1 95.81 128 VAL A C 1
ATOM 966 O O . VAL A 1 128 ? 11.566 -7.393 -14.524 1 95.81 128 VAL A O 1
ATOM 969 N N . CYS A 1 129 ? 12.262 -5.31 -14.163 1 97.01 129 CYS A N 1
ATOM 970 C CA . CYS A 1 129 ? 11.072 -4.924 -13.412 1 97.01 129 CYS A CA 1
ATOM 971 C C . CYS A 1 129 ? 9.813 -5.115 -14.25 1 97.01 129 CYS A C 1
ATOM 973 O O . CYS A 1 129 ? 8.859 -5.756 -13.806 1 97.01 129 CYS A O 1
ATOM 975 N N . MET A 1 130 ? 9.805 -4.575 -15.437 1 97.58 130 MET A N 1
ATOM 976 C CA . MET A 1 130 ? 8.644 -4.677 -16.317 1 97.58 130 MET A CA 1
ATOM 977 C C . MET A 1 130 ? 8.34 -6.134 -16.65 1 97.58 130 MET A C 1
ATOM 979 O O . MET A 1 130 ? 7.178 -6.545 -16.653 1 97.58 130 MET A O 1
ATOM 983 N N . PHE A 1 131 ? 9.363 -6.923 -16.89 1 97.22 131 PHE A N 1
ATOM 984 C CA . PHE A 1 131 ? 9.184 -8.334 -17.212 1 97.22 131 PHE A CA 1
ATOM 985 C C . PHE A 1 131 ? 8.516 -9.072 -16.058 1 97.22 131 PHE A C 1
ATOM 987 O O . PHE A 1 131 ? 7.532 -9.787 -16.258 1 97.22 131 PHE A O 1
ATOM 994 N N . MET A 1 132 ? 9.038 -8.818 -14.853 1 97.74 132 MET A N 1
ATOM 995 C CA . MET A 1 132 ? 8.53 -9.55 -13.696 1 97.74 132 MET A CA 1
ATOM 996 C C . MET A 1 132 ? 7.149 -9.044 -13.295 1 97.74 132 MET A C 1
ATOM 998 O O . MET A 1 132 ? 6.302 -9.822 -12.853 1 97.74 132 MET A O 1
ATOM 1002 N N . GLN A 1 133 ? 6.876 -7.763 -13.434 1 98.1 133 GLN A N 1
ATOM 1003 C CA . GLN A 1 133 ? 5.531 -7.258 -13.177 1 98.1 133 GLN A CA 1
ATOM 1004 C C . GLN A 1 133 ? 4.525 -7.848 -14.162 1 98.1 133 GLN A C 1
ATOM 1006 O O . GLN A 1 133 ? 3.412 -8.211 -13.777 1 98.1 133 GLN A O 1
ATOM 1011 N N . ASN A 1 134 ? 4.875 -7.908 -15.462 1 97.17 134 ASN A N 1
ATOM 1012 C CA . ASN A 1 134 ? 4.02 -8.589 -16.428 1 97.17 134 ASN A CA 1
ATOM 1013 C C . ASN A 1 134 ? 3.711 -10.019 -15.994 1 97.17 134 ASN A C 1
ATOM 1015 O O . ASN A 1 134 ? 2.549 -10.426 -15.963 1 97.17 134 ASN A O 1
ATOM 1019 N N . THR A 1 135 ? 4.748 -10.695 -15.653 1 97.85 135 THR A N 1
ATOM 1020 C CA . THR A 1 135 ? 4.629 -12.115 -15.338 1 97.85 135 THR A CA 1
ATOM 1021 C C . THR A 1 135 ? 3.796 -12.32 -14.075 1 97.85 135 THR A C 1
ATOM 1023 O O . THR A 1 135 ? 2.858 -13.119 -14.068 1 97.85 135 THR A O 1
ATOM 1026 N N . LEU A 1 136 ? 4.057 -11.579 -13.01 1 98.21 136 LEU A N 1
ATOM 1027 C CA . LEU A 1 136 ? 3.4 -11.794 -11.726 1 98.21 136 LEU A CA 1
ATOM 1028 C C . LEU A 1 136 ? 1.98 -11.239 -11.741 1 98.21 136 LEU A C 1
ATOM 1030 O O . LEU A 1 136 ? 1.115 -11.713 -11.001 1 98.21 136 LEU A O 1
ATOM 1034 N N . THR A 1 137 ? 1.71 -10.227 -12.551 1 97.05 137 THR A N 1
ATOM 1035 C CA . THR A 1 137 ? 0.334 -9.772 -12.719 1 97.05 137 THR A CA 1
ATOM 1036 C C . THR A 1 137 ? -0.507 -10.835 -13.419 1 97.05 137 THR A C 1
ATOM 1038 O O . THR A 1 137 ? -1.64 -11.104 -13.015 1 97.05 137 THR A O 1
ATOM 1041 N N . ARG A 1 138 ? 0.058 -11.446 -14.469 1 95.9 138 ARG A N 1
ATOM 1042 C CA . ARG A 1 138 ? -0.606 -12.563 -15.134 1 95.9 138 ARG A CA 1
ATOM 1043 C C . ARG A 1 138 ? -0.843 -13.715 -14.163 1 95.9 138 ARG A C 1
ATOM 1045 O O . ARG A 1 138 ? -1.914 -14.325 -14.166 1 95.9 138 ARG A O 1
ATOM 1052 N N . PHE A 1 139 ? 0.148 -13.985 -13.385 1 97.81 139 PHE A N 1
ATOM 1053 C CA . PHE A 1 139 ? 0.047 -15.038 -12.382 1 97.81 139 PHE A CA 1
ATOM 1054 C C . PHE A 1 139 ? -1.103 -14.762 -11.421 1 97.81 139 PHE A C 1
ATOM 1056 O O . PHE A 1 139 ? -1.937 -15.635 -11.175 1 97.81 139 PHE A O 1
ATOM 1063 N N . MET A 1 140 ? -1.153 -13.548 -10.882 1 97.16 140 MET A N 1
ATOM 1064 C CA . MET A 1 140 ? -2.175 -13.13 -9.926 1 97.16 140 MET A CA 1
ATOM 1065 C C . MET A 1 140 ? -3.571 -13.276 -10.524 1 97.16 140 MET A C 1
ATOM 1067 O O . MET A 1 140 ? -4.53 -13.569 -9.808 1 97.16 140 MET A O 1
ATOM 1071 N N . ARG A 1 141 ? -3.702 -13.136 -11.808 1 96.07 141 ARG A N 1
ATOM 1072 C CA . ARG A 1 141 ? -4.993 -13.125 -12.488 1 96.07 141 ARG A CA 1
ATOM 1073 C C . ARG A 1 141 ? -5.346 -14.511 -13.015 1 96.07 141 ARG A C 1
ATOM 1075 O O . ARG A 1 141 ? -6.362 -14.683 -13.693 1 96.07 141 ARG A O 1
ATOM 1082 N N . LEU A 1 142 ? -4.481 -15.504 -12.792 1 96.71 142 LEU A N 1
ATOM 1083 C CA . LEU A 1 142 ? -4.828 -16.868 -13.177 1 96.71 142 LEU A CA 1
ATOM 1084 C C . LEU A 1 142 ? -6.207 -17.247 -12.649 1 96.71 142 LEU A C 1
ATOM 1086 O O . LEU A 1 142 ? -6.557 -16.91 -11.515 1 96.71 142 LEU A O 1
ATOM 1090 N N . PRO A 1 143 ? -6.992 -17.93 -13.442 1 96.58 143 PRO A N 1
ATOM 1091 C CA . PRO A 1 143 ? -8.276 -18.414 -12.931 1 96.58 143 PRO A CA 1
ATOM 1092 C C . PRO A 1 143 ? -8.13 -19.642 -12.035 1 96.58 143 PRO A C 1
ATOM 1094 O O . PRO A 1 143 ? -8.892 -20.603 -12.169 1 96.58 143 PRO A O 1
ATOM 1097 N N . LEU A 1 144 ? -7.09 -19.71 -11.25 1 98.52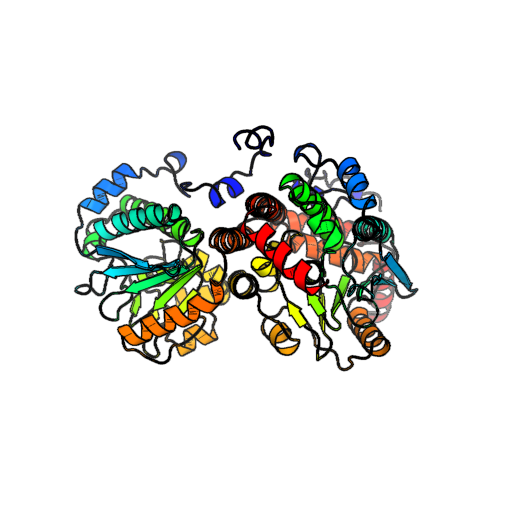 144 LEU A N 1
ATOM 1098 C CA . LEU A 1 144 ? -6.772 -20.715 -10.241 1 98.52 144 LEU A CA 1
ATOM 1099 C C . LEU A 1 144 ? -6.634 -20.077 -8.863 1 98.52 144 LEU A C 1
ATOM 1101 O O . LEU A 1 144 ? -6.001 -19.028 -8.72 1 98.52 144 LEU A O 1
ATOM 1105 N N . ILE A 1 145 ? -7.259 -20.639 -7.854 1 98.76 145 ILE A N 1
ATOM 1106 C CA . ILE A 1 145 ? -7.054 -20.159 -6.492 1 98.76 145 ILE A CA 1
ATOM 1107 C C . ILE A 1 145 ? -5.653 -20.536 -6.016 1 98.76 145 ILE A C 1
ATOM 1109 O O . ILE A 1 145 ? -5.335 -21.72 -5.878 1 98.76 145 ILE A O 1
ATOM 1113 N N . SER A 1 146 ? -4.837 -19.564 -5.772 1 98.83 146 SER A N 1
ATOM 1114 C CA . SER A 1 146 ? -3.423 -19.833 -5.531 1 98.83 146 SER A CA 1
ATOM 1115 C C . SER A 1 146 ? -3.061 -19.616 -4.066 1 98.83 146 SER A C 1
ATOM 1117 O O . SER A 1 146 ? -3.617 -18.734 -3.408 1 98.83 146 SER A O 1
ATOM 1119 N N . VAL A 1 147 ? -2.11 -20.411 -3.582 1 98.86 147 VAL A N 1
ATOM 1120 C CA . VAL A 1 147 ? -1.61 -20.285 -2.217 1 98.86 147 VAL A CA 1
ATOM 1121 C C . VAL A 1 147 ? -0.088 -20.413 -2.211 1 98.86 147 VAL A C 1
ATOM 1123 O O . VAL A 1 147 ? 0.467 -21.319 -2.837 1 98.86 147 VAL A O 1
ATOM 1126 N N . ALA A 1 148 ? 0.594 -19.421 -1.571 1 98.92 148 ALA A N 1
ATOM 1127 C CA . ALA A 1 148 ? 2.023 -19.559 -1.299 1 98.92 148 ALA A CA 1
ATOM 1128 C C . ALA A 1 148 ? 2.263 -20.368 -0.028 1 98.92 148 ALA A C 1
ATOM 1130 O O . ALA A 1 148 ? 1.794 -19.996 1.05 1 98.92 148 ALA A O 1
ATOM 1131 N N . LEU A 1 149 ? 2.891 -21.493 -0.143 1 98.86 149 LEU A N 1
ATOM 1132 C CA . LEU A 1 149 ? 3.387 -22.244 1.005 1 98.86 149 LEU A CA 1
ATOM 1133 C C . LEU A 1 149 ? 4.786 -21.779 1.395 1 98.86 149 LEU A C 1
ATOM 1135 O O . LEU A 1 149 ? 5.774 -22.182 0.777 1 98.86 149 LEU A O 1
ATOM 1139 N N . VAL A 1 150 ? 4.829 -20.926 2.404 1 98.69 150 VAL A N 1
ATOM 1140 C CA . VAL A 1 150 ? 6.09 -20.312 2.805 1 98.69 150 VAL A CA 1
ATOM 1141 C C . VAL A 1 150 ? 6.781 -21.185 3.85 1 98.69 150 VAL A C 1
ATOM 1143 O O . VAL A 1 150 ? 6.355 -21.236 5.006 1 98.69 150 VAL A O 1
ATOM 1146 N N . GLN A 1 151 ? 7.824 -21.813 3.416 1 97.3 151 GLN A N 1
ATOM 1147 C CA . GLN A 1 151 ? 8.728 -22.579 4.267 1 97.3 151 GLN A CA 1
ATOM 1148 C C . GLN A 1 151 ? 10.08 -21.883 4.399 1 97.3 151 GLN A C 1
ATOM 1150 O O . GLN A 1 151 ? 10.616 -21.365 3.418 1 97.3 151 GLN A O 1
ATOM 1155 N N . GLY A 1 152 ? 10.616 -21.851 5.591 1 96.92 152 GLY A N 1
ATOM 1156 C CA . GLY A 1 152 ? 11.877 -21.152 5.779 1 96.92 152 GLY A CA 1
ATOM 1157 C C . GLY A 1 152 ? 11.78 -19.663 5.506 1 96.92 152 GLY A C 1
ATOM 1158 O O . GLY A 1 152 ? 11.01 -18.955 6.158 1 96.92 152 GLY A O 1
ATOM 1159 N N . TRP A 1 153 ? 12.487 -19.293 4.336 1 96.83 153 TRP A N 1
ATOM 1160 C CA . TRP A 1 153 ? 12.603 -17.86 4.082 1 96.83 153 TRP A CA 1
ATOM 1161 C C . TRP A 1 153 ? 11.909 -17.48 2.779 1 96.83 153 TRP A C 1
ATOM 1163 O O . TRP A 1 153 ? 12.045 -18.176 1.77 1 96.83 153 TRP A O 1
ATOM 1173 N N . ALA A 1 154 ? 11.144 -16.436 2.803 1 98.67 154 ALA A N 1
ATOM 1174 C CA . ALA A 1 154 ? 10.776 -15.627 1.643 1 98.67 154 ALA A CA 1
ATOM 1175 C C . ALA A 1 154 ? 11.348 -14.217 1.754 1 98.67 154 ALA A C 1
ATOM 1177 O O . ALA A 1 154 ? 10.843 -13.394 2.521 1 98.67 154 ALA A O 1
ATOM 1178 N N . LEU A 1 155 ? 12.374 -13.914 0.952 1 97.72 155 LEU A N 1
ATOM 1179 C CA . LEU A 1 155 ? 13.117 -12.666 1.086 1 97.72 155 LEU A CA 1
ATOM 1180 C C . LEU A 1 155 ? 13.088 -11.873 -0.217 1 97.72 155 LEU A C 1
ATOM 1182 O O . LEU A 1 155 ? 13.191 -12.45 -1.302 1 97.72 155 LEU A O 1
ATOM 1186 N N . GLY A 1 156 ? 13.053 -10.571 -0.088 1 96.77 156 GLY A N 1
ATOM 1187 C CA . GLY A 1 156 ? 13.149 -9.729 -1.27 1 96.77 156 GLY A CA 1
ATOM 1188 C C . GLY A 1 156 ? 12.152 -10.103 -2.351 1 96.77 156 GLY A C 1
ATOM 1189 O O . GLY A 1 156 ? 10.948 -10.176 -2.094 1 96.77 156 GLY A O 1
ATOM 1190 N N . GLY A 1 157 ? 12.689 -10.503 -3.466 1 97.38 157 GLY A N 1
ATOM 1191 C CA . GLY A 1 157 ? 11.828 -10.935 -4.556 1 97.38 157 GLY A CA 1
ATOM 1192 C C . GLY A 1 157 ? 10.954 -12.12 -4.192 1 97.38 157 GLY A C 1
ATOM 1193 O O . GLY A 1 157 ? 9.847 -12.266 -4.716 1 97.38 157 GLY A O 1
ATOM 1194 N N . GLY A 1 158 ? 11.472 -12.995 -3.351 1 98.49 158 GLY A N 1
ATOM 1195 C CA . GLY A 1 158 ? 10.653 -14.088 -2.851 1 98.49 158 GLY A CA 1
ATOM 1196 C C . GLY A 1 158 ? 9.451 -13.616 -2.055 1 98.49 158 GLY A C 1
ATOM 1197 O O . GLY A 1 158 ? 8.352 -14.155 -2.204 1 98.49 158 GLY A O 1
ATOM 1198 N N . ALA A 1 159 ? 9.693 -12.64 -1.195 1 98.7 159 ALA A N 1
ATOM 1199 C CA . ALA A 1 159 ? 8.589 -12.035 -0.456 1 98.7 159 ALA A CA 1
ATOM 1200 C C . ALA A 1 159 ? 7.581 -11.391 -1.404 1 98.7 159 ALA A C 1
ATOM 1202 O O . ALA A 1 159 ? 6.369 -11.53 -1.22 1 98.7 159 ALA A O 1
ATOM 1203 N N . GLU A 1 160 ? 8.079 -10.676 -2.438 1 98.71 160 GLU A N 1
ATOM 1204 C CA . GLU A 1 160 ? 7.197 -10.048 -3.418 1 98.71 160 GLU A CA 1
ATOM 1205 C C . GLU A 1 160 ? 6.336 -11.087 -4.131 1 98.71 160 GLU A C 1
ATOM 1207 O O . GLU A 1 160 ? 5.156 -10.847 -4.396 1 98.71 160 GLU A O 1
ATOM 1212 N N . PHE A 1 161 ? 6.9 -12.241 -4.455 1 98.81 161 PHE A N 1
ATOM 1213 C CA . PHE A 1 161 ? 6.168 -13.303 -5.136 1 98.81 161 PHE A CA 1
ATOM 1214 C C . PHE A 1 161 ? 4.981 -13.764 -4.3 1 98.81 161 PHE A C 1
ATOM 1216 O O . PHE A 1 161 ? 3.892 -13.992 -4.831 1 98.81 161 PHE A O 1
ATOM 1223 N N . THR A 1 162 ? 5.164 -13.865 -2.971 1 98.86 162 THR A N 1
ATOM 1224 C CA . THR A 1 162 ? 4.075 -14.315 -2.111 1 98.86 162 THR A CA 1
ATOM 1225 C C . THR A 1 162 ? 2.877 -13.377 -2.219 1 98.86 162 THR A C 1
ATOM 1227 O O . THR A 1 162 ? 1.73 -13.807 -2.081 1 98.86 162 THR A O 1
ATOM 1230 N N . THR A 1 163 ? 3.124 -12.073 -2.531 1 98.71 163 THR A N 1
ATOM 1231 C CA . THR A 1 163 ? 2.036 -11.103 -2.588 1 98.71 163 THR A CA 1
ATOM 1232 C C . THR A 1 163 ? 1.196 -11.306 -3.846 1 98.71 163 THR A C 1
ATOM 1234 O O . THR A 1 163 ? 0.075 -10.801 -3.939 1 98.71 163 THR A O 1
ATOM 1237 N N . ALA A 1 164 ? 1.692 -12.006 -4.805 1 98.5 164 ALA A N 1
ATOM 1238 C CA . ALA A 1 164 ? 0.963 -12.245 -6.048 1 98.5 164 ALA A CA 1
ATOM 1239 C C . ALA A 1 164 ? 0.025 -13.441 -5.912 1 98.5 164 ALA A C 1
ATOM 1241 O O . ALA A 1 164 ? -0.817 -13.679 -6.782 1 98.5 164 ALA A O 1
ATOM 1242 N N . CYS A 1 165 ? 0.15 -14.198 -4.834 1 98.8 165 CYS A N 1
ATOM 1243 C CA . CYS A 1 165 ? -0.744 -15.317 -4.559 1 98.8 165 CYS A CA 1
ATOM 1244 C C . CYS A 1 165 ? -2 -14.846 -3.835 1 98.8 165 CYS A C 1
ATOM 1246 O O . CYS A 1 165 ? -1.972 -13.837 -3.128 1 98.8 165 CYS A O 1
ATOM 1248 N N . ASP A 1 166 ? -3.084 -15.581 -3.996 1 98.45 166 ASP A N 1
ATOM 1249 C CA . ASP A 1 166 ? -4.328 -15.224 -3.321 1 98.45 166 ASP A CA 1
ATOM 1250 C C . ASP A 1 166 ? -4.192 -15.364 -1.807 1 98.45 166 ASP A C 1
ATOM 1252 O O . ASP A 1 166 ? -4.692 -14.526 -1.053 1 98.45 166 ASP A O 1
ATOM 1256 N N . PHE A 1 167 ? -3.556 -16.415 -1.383 1 98.76 167 PHE A N 1
ATOM 1257 C CA . PHE A 1 167 ? -3.414 -16.737 0.032 1 98.76 167 PHE A CA 1
ATOM 1258 C C . PHE A 1 167 ? -1.975 -17.118 0.359 1 98.76 167 PHE A C 1
ATOM 1260 O O . PHE A 1 167 ? -1.188 -17.42 -0.541 1 98.76 167 PHE A O 1
ATOM 1267 N N . ARG A 1 168 ? -1.649 -17.037 1.623 1 98.85 168 ARG A N 1
ATOM 1268 C CA . ARG A 1 168 ? -0.344 -17.447 2.131 1 98.85 168 ARG A CA 1
ATOM 1269 C C . ARG A 1 168 ? -0.489 -18.318 3.374 1 98.85 168 ARG A C 1
ATOM 1271 O O . ARG A 1 168 ? -1.29 -18.015 4.261 1 98.85 168 ARG A O 1
ATOM 1278 N N . LEU A 1 169 ? 0.194 -19.408 3.377 1 98.85 169 LEU A N 1
ATOM 1279 C CA . LEU A 1 169 ? 0.373 -20.275 4.537 1 98.85 169 LEU A CA 1
ATOM 1280 C C . LEU A 1 169 ? 1.841 -20.337 4.948 1 98.85 169 LEU A C 1
ATOM 1282 O O . LEU A 1 169 ? 2.727 -20.397 4.093 1 98.85 169 LEU A O 1
ATOM 1286 N N . MET A 1 170 ? 2.079 -20.282 6.247 1 98.71 170 MET A N 1
ATOM 1287 C CA . MET A 1 170 ? 3.46 -20.306 6.721 1 98.71 170 MET A CA 1
ATOM 1288 C C . MET A 1 170 ? 3.697 -21.498 7.642 1 98.71 170 MET A C 1
ATOM 1290 O O . MET A 1 170 ? 2.824 -21.863 8.431 1 98.71 170 MET A O 1
ATOM 1294 N N . THR A 1 171 ? 4.874 -22.081 7.567 1 98.37 171 THR A N 1
ATOM 1295 C CA . THR A 1 171 ? 5.303 -23.028 8.59 1 98.37 171 THR A CA 1
ATOM 1296 C C . THR A 1 171 ? 5.751 -22.296 9.852 1 98.37 171 THR A C 1
ATOM 1298 O O . THR A 1 171 ? 6.055 -21.102 9.807 1 98.37 171 THR A O 1
ATOM 1301 N N . PRO A 1 172 ? 5.753 -22.84 11.103 1 95.69 172 PRO A N 1
ATOM 1302 C CA . PRO A 1 172 ? 5.998 -22.155 12.375 1 95.69 172 PRO A CA 1
ATOM 1303 C C . PRO A 1 172 ? 7.295 -21.35 12.371 1 95.69 172 PRO A C 1
ATOM 1305 O O . PRO A 1 172 ? 7.333 -20.232 12.891 1 95.69 172 PRO A O 1
ATOM 1308 N N . GLU A 1 173 ? 8.443 -21.672 11.681 1 92.73 173 GLU A N 1
ATOM 1309 C CA . GLU A 1 173 ? 9.724 -20.98 11.792 1 92.73 173 GLU A CA 1
ATOM 1310 C C . GLU A 1 173 ? 10.052 -20.217 10.512 1 92.73 173 GLU A C 1
ATOM 1312 O O . GLU A 1 173 ? 11.154 -19.683 10.367 1 92.73 173 GLU A O 1
ATOM 1317 N N . SER A 1 174 ? 9.016 -20.092 9.777 1 97.81 174 SER A N 1
ATOM 1318 C CA . SER A 1 174 ? 9.27 -19.412 8.511 1 97.81 174 SER A CA 1
ATOM 1319 C C . SER A 1 174 ? 9.181 -17.898 8.669 1 97.81 174 SER A C 1
ATOM 1321 O O . SER A 1 174 ? 8.644 -17.403 9.662 1 97.81 174 SER A O 1
ATOM 1323 N N . LYS A 1 175 ? 9.863 -17.162 7.73 1 98.22 175 LYS A N 1
ATOM 1324 C CA . LYS A 1 175 ? 9.925 -15.704 7.792 1 98.22 175 LYS A CA 1
ATOM 1325 C C . LYS A 1 175 ? 9.708 -15.087 6.413 1 98.22 175 LYS A C 1
ATOM 1327 O O . LYS A 1 175 ? 10.194 -15.611 5.409 1 98.22 175 LYS A O 1
ATOM 1332 N N . ILE A 1 176 ? 8.962 -14.016 6.383 1 98.74 176 ILE A N 1
ATOM 1333 C CA . ILE A 1 176 ? 8.834 -13.151 5.216 1 98.74 176 ILE A CA 1
ATOM 1334 C C . ILE A 1 176 ? 9.504 -11.807 5.492 1 98.74 176 ILE A C 1
ATOM 1336 O O . ILE A 1 176 ? 9.278 -11.198 6.541 1 98.74 176 ILE A O 1
ATOM 1340 N N . ARG A 1 177 ? 10.355 -11.395 4.585 1 98.53 177 ARG A N 1
ATOM 1341 C CA . ARG A 1 177 ? 11.041 -10.131 4.836 1 98.53 177 ARG A CA 1
ATOM 1342 C C . ARG A 1 177 ? 11.316 -9.389 3.532 1 98.53 177 ARG A C 1
ATOM 1344 O O . ARG A 1 177 ? 11.907 -9.949 2.606 1 98.53 177 ARG A O 1
ATOM 1351 N N . PHE A 1 178 ? 10.919 -8.108 3.448 1 98.26 178 PHE A N 1
ATOM 1352 C CA . PHE A 1 178 ? 11.197 -7.21 2.334 1 98.26 178 PHE A CA 1
ATOM 1353 C C . PHE A 1 178 ? 12.481 -6.427 2.577 1 98.26 178 PHE A C 1
ATOM 1355 O O . PHE A 1 178 ? 12.455 -5.353 3.182 1 98.26 178 PHE A O 1
ATOM 1362 N N . VAL A 1 179 ? 13.553 -6.906 2.037 1 96.4 179 VAL A N 1
ATOM 1363 C CA . VAL A 1 179 ? 14.878 -6.44 2.434 1 96.4 179 VAL A CA 1
ATOM 1364 C C . VAL A 1 179 ? 15.37 -5.383 1.449 1 96.4 179 VAL A C 1
ATOM 1366 O O . VAL A 1 179 ? 16.553 -5.034 1.442 1 96.4 179 VAL A O 1
ATOM 1369 N N . HIS A 1 180 ? 14.607 -4.797 0.61 1 97.2 180 HIS A N 1
ATOM 1370 C CA . HIS A 1 180 ? 14.976 -3.963 -0.529 1 97.2 180 HIS A CA 1
ATOM 1371 C C . HIS A 1 180 ? 15.733 -2.719 -0.079 1 97.2 180 HIS A C 1
ATOM 1373 O O . HIS A 1 180 ? 16.755 -2.361 -0.669 1 97.2 180 HIS A O 1
ATOM 1379 N N . LYS A 1 181 ? 15.255 -2.109 0.977 1 96.43 181 LYS A N 1
ATOM 1380 C CA . LYS A 1 181 ? 15.917 -0.881 1.41 1 96.43 181 LYS A CA 1
ATOM 1381 C C . LYS A 1 181 ? 17.365 -1.149 1.81 1 96.43 181 LYS A C 1
ATOM 1383 O O . LYS A 1 181 ? 18.231 -0.289 1.64 1 96.43 181 LYS A O 1
ATOM 1388 N N . GLU A 1 182 ? 17.655 -2.357 2.321 1 95.25 182 GLU A N 1
ATOM 1389 C CA . GLU A 1 182 ? 19.016 -2.737 2.687 1 95.25 182 GLU A CA 1
ATOM 1390 C C . GLU A 1 182 ? 19.894 -2.902 1.45 1 95.25 182 GLU A C 1
ATOM 1392 O O . GLU A 1 182 ? 21.123 -2.874 1.546 1 95.25 182 GLU A O 1
ATOM 1397 N N . MET A 1 183 ? 19.269 -3.076 0.297 1 94.39 183 MET A N 1
ATOM 1398 C CA . MET A 1 183 ? 19.979 -3.192 -0.973 1 94.39 183 MET A CA 1
ATOM 1399 C C . MET A 1 183 ? 19.997 -1.857 -1.71 1 94.39 183 MET A C 1
ATOM 1401 O O . MET A 1 183 ? 20.431 -1.784 -2.861 1 94.39 183 MET A O 1
ATOM 1405 N N . GLY A 1 184 ? 19.456 -0.799 -1.063 1 96 184 GLY A N 1
ATOM 1406 C CA . GLY A 1 184 ? 19.436 0.526 -1.663 1 96 184 GLY A CA 1
ATOM 1407 C C . GLY A 1 184 ? 18.391 0.672 -2.752 1 96 184 GLY A C 1
ATOM 1408 O O . GLY A 1 184 ? 18.536 1.503 -3.652 1 96 184 GLY A O 1
ATOM 1409 N N . ILE A 1 185 ? 17.384 -0.161 -2.751 1 97.13 185 ILE A N 1
ATOM 1410 C CA . ILE A 1 185 ? 16.319 -0.081 -3.745 1 97.13 185 ILE A CA 1
ATOM 1411 C C . ILE A 1 185 ? 14.962 -0.233 -3.061 1 97.13 185 ILE A C 1
ATOM 1413 O O . ILE A 1 185 ? 14.871 -0.186 -1.832 1 97.13 185 ILE A O 1
ATOM 1417 N N . ILE A 1 186 ? 13.866 -0.271 -3.861 1 98.04 186 ILE A N 1
ATOM 1418 C CA . ILE A 1 186 ? 12.507 -0.522 -3.394 1 98.04 186 ILE A CA 1
ATOM 1419 C C . ILE A 1 186 ? 11.958 -1.783 -4.057 1 98.04 186 ILE A C 1
ATOM 1421 O O . ILE A 1 186 ? 12.507 -2.256 -5.056 1 98.04 186 ILE A O 1
ATOM 1425 N N . PRO A 1 187 ? 10.895 -2.426 -3.407 1 98.17 187 PRO A N 1
ATOM 1426 C CA . PRO A 1 187 ? 10.253 -3.499 -4.169 1 98.17 187 PRO A CA 1
ATOM 1427 C C . PRO A 1 187 ? 9.842 -3.061 -5.573 1 98.17 187 PRO A C 1
ATOM 1429 O O . PRO A 1 187 ? 9.387 -1.93 -5.763 1 98.17 187 PRO A O 1
ATOM 1432 N N . SER A 1 188 ? 9.992 -3.988 -6.539 1 97.28 188 SER A N 1
ATOM 1433 C CA . SER A 1 188 ? 9.795 -3.524 -7.908 1 97.28 188 SER A CA 1
ATOM 1434 C C . SER A 1 188 ? 9.054 -4.563 -8.743 1 97.28 188 SER A C 1
ATOM 1436 O O . SER A 1 188 ? 8.76 -4.329 -9.917 1 97.28 188 SER A O 1
ATOM 1438 N N . TRP A 1 189 ? 8.749 -5.709 -8.216 1 98.25 189 TRP A N 1
ATOM 1439 C CA . TRP A 1 189 ? 7.98 -6.723 -8.932 1 98.25 189 TRP A CA 1
ATOM 1440 C C . TRP A 1 189 ? 6.486 -6.552 -8.68 1 98.25 189 TRP A C 1
ATOM 1442 O O . TRP A 1 189 ? 5.695 -7.453 -8.967 1 98.25 189 TRP A O 1
ATOM 1452 N N . GLY A 1 190 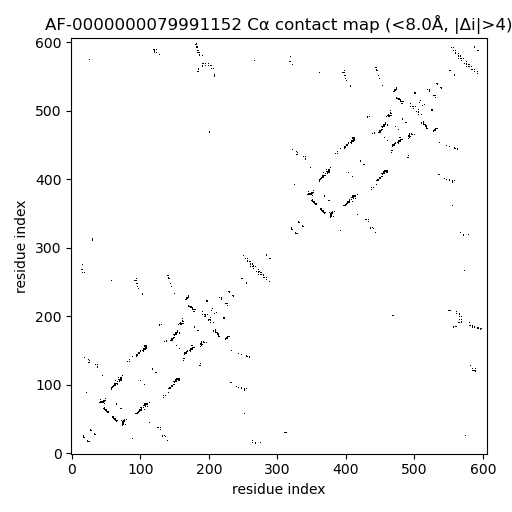? 6.116 -5.412 -8.145 1 98.25 190 GLY A N 1
ATOM 1453 C CA . GLY A 1 190 ? 4.741 -5.121 -7.769 1 98.25 190 GLY A CA 1
ATOM 1454 C C . GLY A 1 190 ? 4.457 -5.379 -6.302 1 98.25 190 GLY A C 1
ATOM 1455 O O . GLY A 1 190 ? 3.307 -5.302 -5.864 1 98.25 190 GLY A O 1
ATOM 1456 N N . GLY A 1 191 ? 5.483 -5.694 -5.558 1 98.18 191 GLY A N 1
ATOM 1457 C CA . GLY A 1 191 ? 5.334 -6.103 -4.17 1 98.18 191 GLY A CA 1
ATOM 1458 C C . GLY A 1 191 ? 4.723 -5.026 -3.293 1 98.18 191 GLY A C 1
ATOM 1459 O O . GLY A 1 191 ? 3.897 -5.318 -2.427 1 98.18 191 GLY A O 1
ATOM 1460 N N . THR A 1 192 ? 5.135 -3.766 -3.474 1 98.47 192 THR A N 1
ATOM 1461 C CA . THR A 1 192 ? 4.56 -2.691 -2.673 1 98.47 192 THR A CA 1
ATOM 1462 C C . THR A 1 192 ? 3.07 -2.538 -2.961 1 98.47 192 THR A C 1
ATOM 1464 O O . THR A 1 192 ? 2.255 -2.488 -2.037 1 98.47 192 THR A O 1
ATOM 1467 N N . THR A 1 193 ? 2.724 -2.503 -4.223 1 97.87 193 THR A N 1
ATOM 1468 C CA . THR A 1 193 ? 1.349 -2.293 -4.661 1 97.87 193 THR A CA 1
ATOM 1469 C C . THR A 1 193 ? 0.429 -3.369 -4.09 1 97.87 193 THR A C 1
ATOM 1471 O O . THR A 1 193 ? -0.613 -3.058 -3.51 1 97.87 193 THR A O 1
ATOM 1474 N N . ARG A 1 194 ? 0.861 -4.551 -4.189 1 98.38 194 ARG A N 1
ATOM 1475 C CA . ARG A 1 194 ? 0.021 -5.656 -3.736 1 98.38 194 ARG A CA 1
ATOM 1476 C C . ARG A 1 194 ? 0.002 -5.741 -2.214 1 98.38 194 ARG A C 1
ATOM 1478 O O . ARG A 1 194 ? -1.013 -6.11 -1.62 1 98.38 194 ARG A O 1
ATOM 1485 N N . LEU A 1 195 ? 1.147 -5.438 -1.609 1 98.58 195 LEU A N 1
ATOM 1486 C CA . LEU A 1 195 ? 1.199 -5.473 -0.152 1 98.58 195 LEU A CA 1
ATOM 1487 C C . LEU A 1 195 ? 0.213 -4.479 0.452 1 98.58 195 LEU A C 1
ATOM 1489 O O . LEU A 1 195 ? -0.446 -4.78 1.45 1 98.58 195 LEU A O 1
ATOM 1493 N N . VAL A 1 196 ? 0.115 -3.3 -0.116 1 97.83 196 VAL A N 1
ATOM 1494 C CA . VAL A 1 196 ? -0.82 -2.278 0.345 1 97.83 196 VAL A CA 1
ATOM 1495 C C . VAL A 1 196 ? -2.247 -2.818 0.285 1 97.83 196 VAL A C 1
ATOM 1497 O O . VAL A 1 196 ? -3.051 -2.567 1.186 1 97.83 196 VAL A O 1
ATOM 1500 N N . GLU A 1 197 ? -2.546 -3.554 -0.69 1 96.12 197 GLU A N 1
ATOM 1501 C CA . GLU A 1 197 ? -3.87 -4.154 -0.825 1 96.12 197 GLU A CA 1
ATOM 1502 C C . GLU A 1 197 ? -4.11 -5.209 0.252 1 96.12 197 GLU A C 1
ATOM 1504 O O . GLU A 1 197 ? -5.227 -5.348 0.754 1 96.12 197 GLU A O 1
ATOM 1509 N N . ILE A 1 198 ? -3.106 -5.873 0.596 1 97.48 198 ILE A N 1
ATOM 1510 C CA . ILE A 1 198 ? -3.238 -7.03 1.475 1 97.48 198 ILE A CA 1
ATOM 1511 C C . ILE A 1 198 ? -3.356 -6.566 2.925 1 97.48 198 ILE A C 1
ATOM 1513 O O . ILE A 1 198 ? -4.245 -7.011 3.655 1 97.48 198 ILE A O 1
ATOM 1517 N N . ILE A 1 199 ? -2.464 -5.632 3.333 1 97.31 199 ILE A N 1
ATOM 1518 C CA . ILE A 1 199 ? -2.427 -5.364 4.767 1 97.31 199 ILE A CA 1
ATOM 1519 C C . ILE A 1 199 ? -2.723 -3.888 5.024 1 97.31 199 ILE A C 1
ATOM 1521 O O . ILE A 1 199 ? -2.694 -3.433 6.17 1 97.31 199 ILE A O 1
ATOM 1525 N N . GLY A 1 200 ? -2.982 -3.085 4 1 95.91 200 GLY A N 1
ATOM 1526 C CA . GLY A 1 200 ? -3.22 -1.659 4.149 1 95.91 200 GLY A CA 1
ATOM 1527 C C . GLY A 1 200 ? -1.956 -0.827 4.032 1 95.91 200 GLY A C 1
ATOM 1528 O O . GLY A 1 200 ? -0.856 -1.321 4.29 1 95.91 200 GLY A O 1
ATOM 1529 N N . SER A 1 201 ? -2.082 0.424 3.701 1 96.59 201 SER A N 1
ATOM 1530 C CA . SER A 1 201 ? -0.956 1.3 3.389 1 96.59 201 SER A CA 1
ATOM 1531 C C . SER A 1 201 ? -0.117 1.584 4.63 1 96.59 201 SER A C 1
ATOM 1533 O O . SER A 1 201 ? 1.113 1.628 4.557 1 96.59 201 SER A O 1
ATOM 1535 N N . ARG A 1 202 ? -0.747 1.803 5.749 1 95.77 202 ARG A N 1
ATOM 1536 C CA . ARG A 1 202 ? -0.034 2.117 6.983 1 95.77 202 ARG A CA 1
ATOM 1537 C C . ARG A 1 202 ? 0.875 0.965 7.398 1 95.77 202 ARG A C 1
ATOM 1539 O O . ARG A 1 202 ? 2.072 1.161 7.622 1 95.77 202 ARG A O 1
ATOM 1546 N N . GLN A 1 203 ? 0.314 -0.23 7.464 1 96.78 203 GLN A N 1
ATOM 1547 C CA . GLN A 1 203 ? 1.1 -1.402 7.834 1 96.78 203 GLN A CA 1
ATOM 1548 C C . GLN A 1 203 ? 2.166 -1.703 6.785 1 96.78 203 GLN A C 1
ATOM 1550 O O . GLN A 1 203 ? 3.289 -2.082 7.125 1 96.78 203 GLN A O 1
ATOM 1555 N N . ALA A 1 204 ? 1.793 -1.524 5.508 1 98.36 204 ALA A N 1
ATOM 1556 C CA . ALA A 1 204 ? 2.765 -1.738 4.439 1 98.36 204 ALA A CA 1
ATOM 1557 C C . ALA A 1 204 ? 3.96 -0.801 4.589 1 98.36 204 ALA A C 1
ATOM 1559 O O . ALA A 1 204 ? 5.107 -1.214 4.405 1 98.36 204 ALA A O 1
ATOM 1560 N N . LEU A 1 205 ? 3.658 0.472 4.903 1 98.4 205 LEU A N 1
ATOM 1561 C CA . LEU A 1 205 ? 4.727 1.448 5.085 1 98.4 205 LEU A CA 1
ATOM 1562 C C . LEU A 1 205 ? 5.656 1.031 6.22 1 98.4 205 LEU A C 1
ATOM 1564 O O . LEU A 1 205 ? 6.879 1.108 6.086 1 98.4 205 LEU A O 1
ATOM 1568 N N . LYS A 1 206 ? 5.162 0.506 7.33 1 97.33 206 LYS A N 1
ATOM 1569 C CA . LYS A 1 206 ? 5.965 0.015 8.446 1 97.33 206 LYS A CA 1
ATOM 1570 C C . LYS A 1 206 ? 6.824 -1.174 8.024 1 97.33 206 LYS A C 1
ATOM 1572 O O . LYS A 1 206 ? 8.027 -1.204 8.292 1 97.33 206 LYS A O 1
ATOM 1577 N N . VAL A 1 207 ? 6.202 -2.11 7.322 1 98.23 207 VAL A N 1
ATOM 1578 C CA . VAL A 1 207 ? 6.857 -3.36 6.95 1 98.23 207 VAL A CA 1
ATOM 1579 C C . VAL A 1 207 ? 8.003 -3.074 5.983 1 98.23 207 VAL A C 1
ATOM 1581 O O . VAL A 1 207 ? 9.107 -3.599 6.147 1 98.23 207 VAL A O 1
ATOM 1584 N N . LEU A 1 208 ? 7.802 -2.215 5.037 1 98.57 208 LEU A N 1
ATOM 1585 C CA . LEU A 1 208 ? 8.778 -1.952 3.985 1 98.57 208 LEU A CA 1
ATOM 1586 C C . LEU A 1 208 ? 9.884 -1.031 4.488 1 98.57 208 LEU A C 1
ATOM 1588 O O . LEU A 1 208 ? 11.068 -1.307 4.283 1 98.57 208 LEU A O 1
ATOM 1592 N N . SER A 1 209 ? 9.525 0.061 5.178 1 97.79 209 SER A N 1
ATOM 1593 C CA . SER A 1 209 ? 10.52 1.028 5.631 1 97.79 209 SER A CA 1
ATOM 1594 C C . SER A 1 209 ? 11.327 0.482 6.804 1 97.79 209 SER A C 1
ATOM 1596 O O . SER A 1 209 ? 12.488 0.852 6.991 1 97.79 209 SER A O 1
ATOM 1598 N N . GLY A 1 210 ? 10.702 -0.394 7.556 1 96.93 210 GLY A N 1
ATOM 1599 C CA . GLY A 1 210 ? 11.406 -1.02 8.663 1 96.93 210 GLY A CA 1
ATOM 1600 C C . GLY A 1 210 ? 12.146 -2.283 8.262 1 96.93 210 GLY A C 1
ATOM 1601 O O . GLY A 1 210 ? 12.926 -2.827 9.047 1 96.93 210 GLY A O 1
ATOM 1602 N N . ALA A 1 211 ? 11.885 -2.797 7.057 1 97.25 211 ALA A N 1
ATOM 1603 C CA . ALA A 1 211 ? 12.356 -4.114 6.636 1 97.25 211 ALA A CA 1
ATOM 1604 C C . ALA A 1 211 ? 12.065 -5.167 7.702 1 97.25 211 ALA A C 1
ATOM 1606 O O . ALA A 1 211 ? 12.949 -5.94 8.078 1 97.25 211 ALA A O 1
ATOM 1607 N N . LEU A 1 212 ? 10.902 -5.198 8.202 1 96.86 212 LEU A N 1
ATOM 1608 C CA . LEU A 1 212 ? 10.54 -6.008 9.36 1 96.86 212 LEU A CA 1
ATOM 1609 C C . LEU A 1 212 ? 10.608 -7.494 9.027 1 96.86 212 LEU A C 1
ATOM 1611 O O . LEU A 1 212 ? 10.192 -7.912 7.945 1 96.86 212 LEU A O 1
ATOM 1615 N N . LYS A 1 213 ? 11.205 -8.215 9.934 1 96.67 213 LYS A N 1
ATOM 1616 C CA . LYS A 1 213 ? 11.163 -9.673 9.855 1 96.67 213 LYS A CA 1
ATOM 1617 C C . LYS A 1 213 ? 9.82 -10.211 10.339 1 96.67 213 LYS A C 1
ATOM 1619 O O . LYS A 1 213 ? 9.559 -10.253 11.543 1 96.67 213 LYS A O 1
ATOM 1624 N N . LEU A 1 214 ? 9.003 -10.668 9.432 1 98.19 214 LEU A N 1
ATOM 1625 C CA . LEU A 1 214 ? 7.689 -11.191 9.789 1 98.19 214 LEU A CA 1
ATOM 1626 C C . LEU A 1 214 ? 7.748 -12.696 10.027 1 98.19 214 LEU A C 1
ATOM 1628 O O . LEU A 1 214 ? 7.758 -13.479 9.075 1 98.19 214 LEU A O 1
ATOM 1632 N N . ASP A 1 215 ? 7.816 -13.052 11.269 1 97.97 215 ASP A N 1
ATOM 1633 C CA . ASP A 1 215 ? 7.657 -14.472 11.569 1 97.97 215 ASP A CA 1
ATOM 1634 C C . ASP A 1 215 ? 6.197 -14.9 11.439 1 97.97 215 ASP A C 1
ATOM 1636 O O . ASP A 1 215 ? 5.327 -14.078 11.147 1 97.97 215 ASP A O 1
ATOM 1640 N N . SER A 1 216 ? 5.932 -16.156 11.594 1 97.64 216 SER A N 1
ATOM 1641 C CA . SER A 1 216 ? 4.607 -16.697 11.307 1 97.64 216 SER A CA 1
ATOM 1642 C C . SER A 1 216 ? 3.55 -16.085 12.221 1 97.64 216 SER A C 1
ATOM 1644 O O . SER A 1 216 ? 2.427 -15.821 11.789 1 97.64 216 SER A O 1
ATOM 1646 N N . LYS A 1 217 ? 3.877 -15.785 13.454 1 96.72 217 LYS A N 1
ATOM 1647 C CA . LYS A 1 217 ? 2.926 -15.203 14.397 1 96.72 217 LYS A CA 1
ATOM 1648 C C . LYS A 1 217 ? 2.575 -13.77 14.01 1 96.72 217 LYS A C 1
ATOM 1650 O O . LYS A 1 217 ? 1.397 -13.414 13.926 1 96.72 217 LYS A O 1
ATOM 1655 N N . ASN A 1 218 ? 3.591 -12.975 13.786 1 96.85 218 ASN A N 1
ATOM 1656 C CA . ASN A 1 218 ? 3.371 -11.577 13.433 1 96.85 218 ASN A CA 1
ATOM 1657 C C . ASN A 1 218 ? 2.684 -11.443 12.077 1 96.85 218 ASN A C 1
ATOM 1659 O O . ASN A 1 218 ? 1.827 -10.577 11.893 1 96.85 218 ASN A O 1
ATOM 1663 N N . ALA A 1 219 ? 3.096 -12.273 11.144 1 98.26 219 ALA A N 1
ATOM 1664 C CA . ALA A 1 219 ? 2.473 -12.261 9.823 1 98.26 219 ALA A CA 1
ATOM 1665 C C . ALA A 1 219 ? 0.979 -12.555 9.919 1 98.26 219 ALA A C 1
ATOM 1667 O O . ALA A 1 219 ? 0.172 -11.934 9.224 1 98.26 219 ALA A O 1
ATOM 1668 N N . LEU A 1 220 ? 0.601 -13.517 10.804 1 97.98 220 LEU A N 1
ATOM 1669 C CA . LEU A 1 220 ? -0.804 -13.837 11.034 1 97.98 220 LEU A CA 1
ATOM 1670 C C . LEU A 1 220 ? -1.533 -12.658 11.669 1 97.98 220 LEU A C 1
ATOM 1672 O O . LEU A 1 220 ? -2.629 -12.295 11.236 1 97.98 220 LEU A O 1
ATOM 1676 N N . ASN A 1 221 ? -0.923 -12.008 12.602 1 96.25 221 ASN A N 1
ATOM 1677 C CA . ASN A 1 221 ? -1.525 -10.924 13.372 1 96.25 221 ASN A CA 1
ATOM 1678 C C . ASN A 1 221 ? -1.84 -9.719 12.491 1 96.25 221 ASN A C 1
ATOM 1680 O O . ASN A 1 221 ? -2.857 -9.05 12.686 1 96.25 221 ASN A O 1
ATOM 1684 N N . ILE A 1 222 ? -1.044 -9.462 11.488 1 96 222 ILE A N 1
ATOM 1685 C CA . ILE A 1 222 ? -1.249 -8.248 10.706 1 96 222 ILE A CA 1
ATOM 1686 C C . ILE A 1 222 ? -2.044 -8.576 9.444 1 96 222 ILE A C 1
ATOM 1688 O O . ILE A 1 222 ? -2.273 -7.703 8.603 1 96 222 ILE A O 1
ATOM 1692 N N . GLY A 1 223 ? -2.308 -9.897 9.227 1 97.21 223 GLY A N 1
ATOM 1693 C CA . GLY A 1 223 ? -3.186 -10.284 8.134 1 97.21 223 GLY A CA 1
ATOM 1694 C C . GLY A 1 223 ? -2.438 -10.617 6.857 1 97.21 223 GLY A C 1
ATOM 1695 O O . GLY A 1 223 ? -3.042 -10.723 5.788 1 97.21 223 GLY A O 1
ATOM 1696 N N . MET A 1 224 ? -1.151 -10.814 6.929 1 97.48 224 MET A N 1
ATOM 1697 C CA . MET A 1 224 ? -0.323 -11.153 5.774 1 97.48 224 MET A CA 1
ATOM 1698 C C . MET A 1 224 ? -0.538 -12.604 5.357 1 97.48 224 MET A C 1
ATOM 1700 O O . MET A 1 224 ? -0.403 -12.942 4.18 1 97.48 224 MET A O 1
ATOM 1704 N N . VAL A 1 225 ? -0.857 -13.446 6.366 1 98.24 225 VAL A N 1
ATOM 1705 C CA . VAL A 1 225 ? -1.031 -14.867 6.083 1 98.24 225 VAL A CA 1
ATOM 1706 C C . VAL A 1 225 ? -2.35 -15.355 6.678 1 98.24 225 VAL A C 1
ATOM 1708 O O . VAL A 1 225 ? -2.875 -14.751 7.616 1 98.24 225 VAL A O 1
ATOM 1711 N N . GLU A 1 226 ? -2.877 -16.405 6.169 1 98.09 226 GLU A N 1
ATOM 1712 C CA . GLU A 1 226 ? -4.174 -16.933 6.582 1 98.09 226 GLU A CA 1
ATOM 1713 C C . GLU A 1 226 ? -4.03 -17.884 7.767 1 98.09 226 GLU A C 1
ATOM 1715 O O . GLU A 1 226 ? -4.903 -17.937 8.636 1 98.09 226 GLU A O 1
ATOM 1720 N N . GLU A 1 227 ? -2.937 -18.629 7.719 1 97.97 227 GLU A N 1
ATOM 1721 C CA . GLU A 1 227 ? -2.799 -19.665 8.738 1 97.97 227 GLU A CA 1
ATOM 1722 C C . GLU A 1 227 ? -1.341 -20.087 8.901 1 97.97 227 GLU A C 1
ATOM 1724 O O . GLU A 1 227 ? -0.558 -20.014 7.952 1 97.97 227 GLU A O 1
ATOM 1729 N N . VAL A 1 228 ? -0.98 -20.475 10.112 1 98.46 228 VAL A N 1
ATOM 1730 C CA . VAL A 1 228 ? 0.289 -21.136 10.403 1 98.46 228 VAL A CA 1
ATOM 1731 C C . VAL A 1 228 ? 0.077 -22.645 10.493 1 98.46 228 VAL A C 1
ATOM 1733 O O . VAL A 1 228 ? -0.737 -23.118 11.291 1 98.46 228 VAL A O 1
ATOM 1736 N N . LEU A 1 229 ? 0.776 -23.352 9.685 1 98.4 229 LEU A N 1
ATOM 1737 C CA . LEU A 1 229 ? 0.628 -24.802 9.621 1 98.4 229 LEU A CA 1
ATOM 1738 C C . LEU A 1 229 ? 1.235 -25.465 10.853 1 98.4 229 LEU A C 1
ATOM 1740 O O . LEU A 1 229 ? 1.921 -24.811 11.641 1 98.4 229 LEU A O 1
ATOM 1744 N N . GLN A 1 230 ? 0.994 -26.75 11.003 1 97.45 230 GLN A N 1
ATOM 1745 C CA . GLN A 1 230 ? 1.446 -27.477 12.184 1 97.45 230 GLN A CA 1
ATOM 1746 C C . GLN A 1 230 ? 2.872 -27.991 12.003 1 97.45 230 GLN A C 1
ATOM 1748 O O . GLN A 1 230 ? 3.654 -28.016 12.955 1 97.45 230 GLN A O 1
ATOM 1753 N N . SER A 1 231 ? 3.204 -28.376 10.72 1 96.01 231 SER A N 1
ATOM 1754 C CA . SER A 1 231 ? 4.476 -29.056 10.497 1 96.01 231 SER A CA 1
ATOM 1755 C C . SER A 1 231 ? 5.441 -28.179 9.706 1 96.01 231 SER A C 1
ATOM 1757 O O . SER A 1 231 ? 5.03 -27.468 8.787 1 96.01 231 SER A O 1
ATOM 1759 N N . SER A 1 232 ? 6.687 -28.344 9.995 1 93.94 232 SER A N 1
ATOM 1760 C CA . SER A 1 232 ? 7.746 -27.699 9.225 1 93.94 232 SER A CA 1
ATOM 1761 C C . SER A 1 232 ? 8.404 -28.68 8.261 1 93.94 232 SER A C 1
ATOM 1763 O O . SER A 1 232 ? 9.268 -28.295 7.47 1 93.94 232 SER A O 1
ATOM 1765 N N . ASP A 1 233 ? 7.969 -29.936 8.367 1 95.25 233 ASP A N 1
ATOM 1766 C CA . ASP A 1 233 ? 8.484 -30.942 7.444 1 95.25 233 ASP A CA 1
ATOM 1767 C C . ASP A 1 233 ? 8.023 -30.664 6.015 1 95.25 233 ASP A C 1
ATOM 1769 O O . ASP A 1 233 ? 6.859 -30.329 5.786 1 95.25 233 ASP A O 1
ATOM 1773 N N . GLU A 1 234 ? 8.866 -30.807 5.114 1 94.74 234 GLU A N 1
ATOM 1774 C CA . GLU A 1 234 ? 8.608 -30.433 3.727 1 94.74 234 GLU A CA 1
ATOM 1775 C C . GLU A 1 234 ? 7.398 -31.177 3.169 1 94.74 234 GLU A C 1
ATOM 1777 O O . GLU A 1 234 ? 6.506 -30.566 2.578 1 94.74 234 GLU A O 1
ATOM 1782 N N . THR A 1 235 ? 7.333 -32.466 3.324 1 96.33 235 THR A N 1
ATOM 1783 C CA . THR A 1 235 ? 6.26 -33.291 2.781 1 96.33 235 THR A CA 1
ATOM 1784 C C . THR A 1 235 ? 4.953 -33.039 3.529 1 96.33 235 THR A C 1
ATOM 1786 O O . THR A 1 235 ? 3.901 -32.866 2.91 1 96.33 235 THR A O 1
ATOM 1789 N N . LYS A 1 236 ? 5.031 -33.03 4.84 1 97.49 236 LYS A N 1
ATOM 1790 C CA . LYS A 1 236 ? 3.838 -32.878 5.668 1 97.49 236 LYS A CA 1
ATOM 1791 C C . LYS A 1 236 ? 3.214 -31.497 5.485 1 97.49 236 LYS A C 1
ATOM 1793 O O . LYS A 1 236 ? 1.989 -31.361 5.459 1 97.49 236 LYS A O 1
ATOM 1798 N N . SER A 1 237 ? 4.046 -30.476 5.393 1 97.99 237 SER A N 1
ATOM 1799 C CA . SER A 1 237 ? 3.518 -29.13 5.193 1 97.99 237 SER A CA 1
ATOM 1800 C C . SER A 1 237 ? 2.816 -29.007 3.845 1 97.99 237 SER A C 1
ATOM 1802 O O . SER A 1 237 ? 1.804 -28.312 3.728 1 97.99 237 SER A O 1
ATOM 1804 N N . LEU A 1 238 ? 3.326 -29.678 2.817 1 98.15 238 LEU A N 1
ATOM 1805 C CA . LEU A 1 238 ? 2.667 -29.677 1.515 1 98.15 238 LEU A CA 1
ATOM 1806 C C . LEU A 1 238 ? 1.309 -30.367 1.593 1 98.15 238 LEU A C 1
ATOM 1808 O O . LEU A 1 238 ? 0.326 -29.878 1.031 1 98.15 238 LEU A O 1
ATOM 1812 N N . GLU A 1 239 ? 1.279 -31.491 2.281 1 98.19 239 GLU A N 1
ATOM 1813 C CA . GLU A 1 239 ? 0.021 -32.21 2.462 1 98.19 239 GLU A CA 1
ATOM 1814 C C . GLU A 1 239 ? -1.012 -31.344 3.176 1 98.19 239 GLU A C 1
ATOM 1816 O O . GLU A 1 239 ? -2.179 -31.309 2.782 1 98.19 239 GLU A O 1
ATOM 1821 N N . GLU A 1 240 ? -0.569 -30.653 4.196 1 98.45 240 GLU A N 1
ATOM 1822 C CA . GLU A 1 240 ? -1.457 -29.758 4.931 1 98.45 240 GLU A CA 1
ATOM 1823 C C . GLU A 1 240 ? -1.966 -28.63 4.038 1 98.45 240 GLU A C 1
ATOM 1825 O O . GLU A 1 240 ? -3.138 -28.254 4.112 1 98.45 240 GLU A O 1
ATOM 1830 N N . ALA A 1 241 ? -1.137 -28.061 3.2 1 98.54 241 ALA A N 1
ATOM 1831 C CA . ALA A 1 241 ? -1.521 -26.988 2.286 1 98.54 241 ALA A CA 1
ATOM 1832 C C . ALA A 1 241 ? -2.538 -27.48 1.26 1 98.54 241 ALA A C 1
ATOM 1834 O O . ALA A 1 241 ? -3.482 -26.763 0.92 1 98.54 241 ALA A O 1
ATOM 1835 N N . GLN A 1 242 ? -2.318 -28.691 0.788 1 98.43 242 GLN A N 1
ATOM 1836 C CA . GLN A 1 242 ? -3.264 -29.284 -0.152 1 98.43 242 GLN A CA 1
ATOM 1837 C C . GLN A 1 242 ? -4.639 -29.454 0.486 1 98.43 242 GLN A C 1
ATOM 1839 O O . GLN A 1 242 ? -5.659 -29.14 -0.132 1 98.43 242 GLN A O 1
ATOM 1844 N N . GLU A 1 243 ? -4.645 -29.934 1.694 1 98.17 243 GLU A N 1
ATOM 1845 C CA . GLU A 1 243 ? -5.907 -30.114 2.406 1 98.17 243 GLU A CA 1
ATOM 1846 C C . GLU A 1 243 ? -6.608 -28.778 2.635 1 98.17 243 GLU A C 1
ATOM 1848 O O . GLU A 1 243 ? -7.829 -28.68 2.5 1 98.17 243 GLU A O 1
ATOM 1853 N N . TRP A 1 244 ? -5.84 -27.812 2.968 1 98.28 244 TRP A N 1
ATOM 1854 C CA . TRP A 1 244 ? -6.374 -26.469 3.168 1 98.28 244 TRP A CA 1
ATOM 1855 C C . TRP A 1 244 ? -7.017 -25.942 1.889 1 98.28 244 TRP A C 1
ATOM 1857 O O . TRP A 1 244 ? -8.147 -25.447 1.914 1 98.28 244 TRP A O 1
ATOM 1867 N N . LEU A 1 245 ? -6.361 -26.071 0.748 1 98.53 245 LEU A N 1
ATOM 1868 C CA . LEU A 1 245 ? -6.811 -25.542 -0.534 1 98.53 245 LEU A CA 1
ATOM 1869 C C . LEU A 1 245 ? -8.026 -26.311 -1.044 1 98.53 245 LEU A C 1
ATOM 1871 O O . LEU A 1 245 ? -8.908 -25.733 -1.683 1 98.53 245 LEU A O 1
ATOM 1875 N N . LYS A 1 246 ? -8.1 -27.561 -0.747 1 97.82 246 LYS A N 1
ATOM 1876 C CA . LYS A 1 246 ? -9.174 -28.439 -1.202 1 97.82 246 LYS A CA 1
ATOM 1877 C C . LYS A 1 246 ? -10.538 -27.911 -0.766 1 97.82 246 LYS A C 1
ATOM 1879 O O . LYS A 1 246 ? -11.524 -28.053 -1.491 1 97.82 246 LYS A O 1
ATOM 1884 N N . GLN A 1 247 ? -10.562 -27.274 0.337 1 96.92 247 GLN A N 1
ATOM 1885 C CA . GLN A 1 247 ? -11.814 -26.755 0.877 1 96.92 247 GLN A CA 1
ATOM 1886 C C . GLN A 1 247 ? -12.411 -25.692 -0.041 1 96.92 247 GLN A C 1
ATOM 1888 O O . GLN A 1 247 ? -13.626 -25.486 -0.053 1 96.92 247 GLN A O 1
ATOM 1893 N N . PHE A 1 248 ? -11.604 -25.122 -0.841 1 97.76 248 PHE A N 1
ATOM 1894 C CA . PHE A 1 248 ? -12.051 -23.955 -1.592 1 97.76 248 PHE A CA 1
ATOM 1895 C C . PHE A 1 248 ? -12.182 -24.282 -3.075 1 97.76 248 PHE A C 1
ATOM 1897 O O . PHE A 1 248 ? -12.6 -23.436 -3.868 1 97.76 248 PHE A O 1
ATOM 1904 N N . ILE A 1 249 ? -11.854 -25.508 -3.445 1 97.55 249 ILE A N 1
ATOM 1905 C CA . ILE A 1 249 ? -11.863 -25.794 -4.875 1 97.55 249 ILE A CA 1
ATOM 1906 C C . ILE A 1 249 ? -12.805 -26.961 -5.162 1 97.55 249 ILE A C 1
ATOM 1908 O O . ILE A 1 249 ? -12.712 -27.598 -6.214 1 97.55 249 ILE A O 1
ATOM 1912 N N . GLN A 1 250 ? -13.639 -27.225 -4.206 1 95.75 250 GLN A N 1
ATOM 1913 C CA . GLN A 1 250 ? -14.657 -28.244 -4.446 1 95.75 250 GLN A CA 1
ATOM 1914 C C . GLN A 1 250 ? -15.68 -27.768 -5.473 1 95.75 250 GLN A C 1
ATOM 1916 O O . GLN A 1 250 ? -16.236 -26.675 -5.342 1 95.75 250 GLN A O 1
ATOM 1921 N N . GLY A 1 251 ? -15.848 -28.54 -6.564 1 94.79 251 GLY A N 1
ATOM 1922 C CA . GLY A 1 251 ? -16.807 -28.197 -7.602 1 94.79 251 GLY A CA 1
ATOM 1923 C C . GLY A 1 251 ? -16.224 -28.264 -9 1 94.79 251 GLY A C 1
ATOM 1924 O O . GLY A 1 251 ? -15.038 -28.555 -9.17 1 94.79 251 GLY A O 1
ATOM 1925 N N . PRO A 1 252 ? -17.066 -27.991 -9.996 1 96.37 252 PRO A N 1
ATOM 1926 C CA . PRO A 1 252 ? -16.604 -28.041 -11.385 1 96.37 252 PRO A CA 1
ATOM 1927 C C . PRO A 1 252 ? -15.582 -26.953 -11.706 1 96.37 252 PRO A C 1
ATOM 1929 O O . PRO A 1 252 ? -15.709 -25.821 -11.231 1 96.37 252 PRO A O 1
ATOM 1932 N N . PRO A 1 253 ? -14.561 -27.293 -12.466 1 96.95 253 PRO A N 1
ATOM 1933 C CA . PRO A 1 253 ? -13.504 -26.329 -12.782 1 96.95 253 PRO A CA 1
ATOM 1934 C C . PRO A 1 253 ? -14.044 -25.045 -13.407 1 96.95 253 PRO A C 1
ATOM 1936 O O . PRO A 1 253 ? -13.578 -23.951 -13.078 1 96.95 253 PRO A O 1
ATOM 1939 N N . GLU A 1 254 ? -15.047 -25.146 -14.299 1 96.36 254 GLU A N 1
ATOM 1940 C CA . GLU A 1 254 ? -15.562 -23.963 -14.981 1 96.36 254 GLU A CA 1
ATOM 1941 C C . GLU A 1 254 ? -16.171 -22.976 -13.989 1 96.36 254 GLU A C 1
ATOM 1943 O O . GLU A 1 254 ? -16.088 -21.761 -14.183 1 96.36 254 GLU A O 1
ATOM 1948 N N . VAL A 1 255 ? -16.8 -23.513 -12.874 1 97.52 255 VAL A N 1
ATOM 1949 C CA . VAL A 1 255 ? -17.447 -22.676 -11.868 1 97.52 255 VAL A CA 1
ATOM 1950 C C . VAL A 1 255 ? -16.39 -22.04 -10.967 1 97.52 255 VAL A C 1
ATOM 1952 O O . VAL A 1 255 ? -16.425 -20.834 -10.716 1 97.52 255 VAL A O 1
ATOM 1955 N N . ILE A 1 256 ? -15.399 -22.837 -10.493 1 98.15 256 ILE A N 1
ATOM 1956 C CA . ILE A 1 256 ? -14.348 -22.348 -9.607 1 98.15 256 ILE A CA 1
ATOM 1957 C C . ILE A 1 256 ? -13.526 -21.279 -10.324 1 98.15 256 ILE A C 1
ATOM 1959 O O . ILE A 1 256 ? -13.215 -20.235 -9.746 1 98.15 256 ILE A O 1
ATOM 1963 N N . ARG A 1 257 ? -13.256 -21.493 -11.565 1 97.26 257 ARG A N 1
ATOM 1964 C CA . ARG A 1 257 ? -12.476 -20.567 -12.38 1 97.26 257 ARG A CA 1
ATOM 1965 C C . ARG A 1 257 ? -13.239 -19.269 -12.616 1 97.26 257 ARG A C 1
ATOM 1967 O O . ARG A 1 257 ? -12.659 -18.182 -12.56 1 97.26 257 ARG A O 1
ATOM 1974 N N . ALA A 1 258 ? -14.534 -19.34 -12.855 1 96.41 258 ALA A N 1
ATOM 1975 C CA . ALA A 1 258 ? -15.369 -18.155 -13.03 1 96.41 258 ALA A CA 1
ATOM 1976 C C . ALA A 1 258 ? -15.441 -17.34 -11.741 1 96.41 258 ALA A C 1
ATOM 1978 O O . ALA A 1 258 ? -15.42 -16.108 -11.777 1 96.41 258 ALA A O 1
ATOM 1979 N N . LEU A 1 259 ? -15.583 -18.036 -10.586 1 97.72 259 LEU A N 1
ATOM 1980 C CA . LEU A 1 259 ? -15.608 -17.365 -9.291 1 97.72 259 LEU A CA 1
ATOM 1981 C C . LEU A 1 259 ? -14.327 -16.569 -9.066 1 97.72 259 LEU A C 1
ATOM 1983 O O . LEU A 1 259 ? -14.376 -15.413 -8.639 1 97.72 259 LEU A O 1
ATOM 1987 N N . LYS A 1 260 ? -13.192 -17.177 -9.375 1 97.82 260 LYS A N 1
ATOM 1988 C CA . LYS A 1 260 ? -11.907 -16.501 -9.227 1 97.82 260 LYS A CA 1
ATOM 1989 C C . LYS A 1 260 ? -11.832 -15.263 -10.115 1 97.82 260 LYS A C 1
ATOM 1991 O O . LYS A 1 260 ? -11.396 -14.198 -9.671 1 97.82 260 LYS A O 1
ATOM 1996 N N . LYS A 1 261 ? -12.259 -15.379 -11.33 1 95.91 261 LYS A N 1
ATOM 1997 C CA . LYS A 1 261 ? -12.263 -14.245 -12.249 1 95.91 261 LYS A CA 1
ATOM 1998 C C . LYS A 1 261 ? -13.151 -13.118 -11.73 1 95.91 261 LYS A C 1
ATOM 2000 O O . LYS A 1 261 ? -12.805 -11.942 -11.851 1 95.91 261 LYS A O 1
ATOM 2005 N N . SER A 1 262 ? -14.3 -13.502 -11.183 1 96.36 262 SER A N 1
ATOM 2006 C CA . SER A 1 262 ? -15.234 -12.517 -10.646 1 96.36 262 SER A CA 1
ATOM 2007 C C . SER A 1 262 ? -14.618 -11.749 -9.481 1 96.36 262 SER A C 1
ATOM 2009 O O . SER A 1 262 ? -14.738 -10.525 -9.405 1 96.36 262 SER A O 1
ATOM 2011 N N . VAL A 1 263 ? -13.969 -12.456 -8.602 1 97.02 263 VAL A N 1
ATOM 2012 C CA . VAL A 1 263 ? -13.329 -11.829 -7.45 1 97.02 263 VAL A CA 1
ATOM 2013 C C . VAL A 1 263 ? -12.225 -10.886 -7.922 1 97.02 263 VAL A C 1
ATOM 2015 O O . VAL A 1 263 ? -12.077 -9.781 -7.395 1 97.02 263 VAL A O 1
ATOM 2018 N N . CYS A 1 264 ? -11.448 -11.286 -8.94 1 94.76 264 CYS A N 1
ATOM 2019 C CA . CYS A 1 264 ? -10.409 -10.434 -9.508 1 94.76 264 CYS A CA 1
ATOM 2020 C C . CYS A 1 264 ? -11 -9.136 -10.044 1 94.76 264 CYS A C 1
ATOM 2022 O O . CYS A 1 264 ? -10.437 -8.06 -9.837 1 94.76 264 CYS A O 1
ATOM 2024 N N . SER A 1 265 ? -12.154 -9.245 -10.646 1 92.23 265 SER A N 1
ATOM 2025 C CA . SER A 1 265 ? -12.84 -8.071 -11.175 1 92.23 265 SER A CA 1
ATOM 2026 C C . SER A 1 265 ? -13.252 -7.12 -10.056 1 92.23 265 SER A C 1
ATOM 2028 O O . SER A 1 265 ? -13.072 -5.906 -10.167 1 92.23 265 SER A O 1
ATOM 2030 N N . GLY A 1 266 ? -13.837 -7.703 -9.05 1 92.88 266 GLY A N 1
ATOM 2031 C CA . GLY A 1 266 ? -14.255 -6.894 -7.916 1 92.88 266 GLY A CA 1
ATOM 2032 C C . GLY A 1 266 ? -13.105 -6.166 -7.247 1 92.88 266 GLY A C 1
ATOM 2033 O O . GLY A 1 266 ? -13.292 -5.087 -6.681 1 92.88 266 GLY A O 1
ATOM 2034 N N . ARG A 1 267 ? -11.909 -6.681 -7.35 1 92.5 267 ARG A N 1
ATOM 2035 C CA . ARG A 1 267 ? -10.719 -6.12 -6.718 1 92.5 267 ARG A CA 1
ATOM 2036 C C . ARG A 1 267 ? -10.12 -5.007 -7.57 1 92.5 267 ARG A C 1
ATOM 2038 O O . ARG A 1 267 ? -9.653 -3.996 -7.041 1 92.5 267 ARG A O 1
ATOM 2045 N N . GLU A 1 268 ? -10.167 -5.138 -8.839 1 90.68 268 GLU A N 1
ATOM 2046 C CA . GLU A 1 268 ? -9.343 -4.294 -9.699 1 90.68 268 GLU A CA 1
ATOM 2047 C C . GLU A 1 268 ? -10.19 -3.251 -10.423 1 90.68 268 GLU A C 1
ATOM 2049 O O . GLU A 1 268 ? -9.658 -2.284 -10.972 1 90.68 268 GLU A O 1
ATOM 2054 N N . LEU A 1 269 ? -11.587 -3.489 -10.475 1 88.19 269 LEU A N 1
ATOM 2055 C CA . LEU A 1 269 ? -12.448 -2.604 -11.251 1 88.19 269 LEU A CA 1
ATOM 2056 C C . LEU A 1 269 ? -13.357 -1.791 -10.337 1 88.19 269 LEU A C 1
ATOM 2058 O O . LEU A 1 269 ? -13.573 -2.16 -9.18 1 88.19 269 LEU A O 1
ATOM 2062 N N . TYR A 1 270 ? -13.898 -0.726 -10.962 1 86.87 270 TYR A N 1
ATOM 2063 C CA . TYR A 1 270 ? -14.947 0.007 -10.263 1 86.87 270 TYR A CA 1
ATOM 2064 C C . TYR A 1 270 ? -16.25 -0.784 -10.251 1 86.87 270 TYR A C 1
ATOM 2066 O O . TYR A 1 270 ? -16.434 -1.7 -11.055 1 86.87 270 TYR A O 1
ATOM 2074 N N . LEU A 1 271 ? -17.176 -0.436 -9.497 1 88.89 271 LEU A N 1
ATOM 2075 C CA . LEU A 1 271 ? -18.382 -1.188 -9.171 1 88.89 271 LEU A CA 1
ATOM 2076 C C . LEU A 1 271 ? -19.176 -1.516 -10.431 1 88.89 271 LEU A C 1
ATOM 2078 O O . LEU A 1 271 ? -19.52 -2.676 -10.669 1 88.89 271 LEU A O 1
ATOM 2082 N N . GLU A 1 272 ? -19.395 -0.501 -11.256 1 89.86 272 GLU A N 1
ATOM 2083 C CA . GLU A 1 272 ? -20.246 -0.716 -12.422 1 89.86 272 GLU A CA 1
ATOM 2084 C C . GLU A 1 272 ? -19.617 -1.716 -13.388 1 89.86 272 GLU A C 1
ATOM 2086 O O . GLU A 1 272 ? -20.294 -2.623 -13.878 1 89.86 272 GLU A O 1
ATOM 2091 N N . GLU A 1 273 ? -18.296 -1.568 -13.66 1 90.56 273 GLU A N 1
ATOM 2092 C CA . GLU A 1 273 ? -17.592 -2.483 -14.553 1 90.56 273 GLU A CA 1
ATOM 2093 C C . GLU A 1 273 ? -17.517 -3.886 -13.958 1 90.56 273 GLU A C 1
ATOM 2095 O O . GLU A 1 273 ? -17.624 -4.879 -14.681 1 90.56 273 GLU A O 1
ATOM 2100 N N . ALA A 1 274 ? -17.302 -3.982 -12.68 1 93.22 274 ALA A N 1
ATOM 2101 C CA . ALA A 1 274 ? -17.246 -5.273 -11.999 1 93.22 274 ALA A CA 1
ATOM 2102 C C . ALA A 1 274 ? -18.586 -5.997 -12.085 1 93.22 274 ALA A C 1
ATOM 2104 O O . ALA A 1 274 ? -18.63 -7.214 -12.279 1 93.22 274 ALA A O 1
ATOM 2105 N N . LEU A 1 275 ? -19.669 -5.244 -11.947 1 95.06 275 LEU A N 1
ATOM 2106 C CA . LEU A 1 275 ? -21.003 -5.826 -12.047 1 95.06 275 LEU A CA 1
ATOM 2107 C C . LEU A 1 275 ? -21.27 -6.336 -13.459 1 95.06 275 LEU A C 1
ATOM 2109 O O . LEU A 1 275 ? -21.861 -7.403 -13.637 1 95.06 275 LEU A O 1
ATOM 2113 N N . GLN A 1 276 ? -20.826 -5.596 -14.44 1 93.54 276 GLN A N 1
ATOM 2114 C CA . GLN A 1 276 ? -20.966 -6.044 -15.821 1 93.54 276 GLN A CA 1
ATOM 2115 C C . GLN A 1 276 ? -20.165 -7.319 -16.07 1 93.54 276 GLN A C 1
ATOM 2117 O O . GLN A 1 276 ? -20.641 -8.237 -16.741 1 93.54 276 GLN A O 1
ATOM 2122 N N . ASN A 1 277 ? -18.983 -7.371 -15.543 1 93.42 277 ASN A N 1
ATOM 2123 C CA . ASN A 1 277 ? -18.177 -8.579 -15.687 1 93.42 277 ASN A CA 1
ATOM 2124 C C . ASN A 1 277 ? -18.83 -9.774 -14.999 1 93.42 277 ASN A C 1
ATOM 2126 O O . ASN A 1 277 ? -18.788 -10.892 -15.516 1 93.42 277 ASN A O 1
ATOM 2130 N N . GLU A 1 278 ? -19.356 -9.512 -13.806 1 95.81 278 GLU A N 1
ATOM 2131 C CA . GLU A 1 278 ? -20.081 -10.567 -13.105 1 95.81 278 GLU A CA 1
ATOM 2132 C C . GLU A 1 278 ? -21.211 -11.126 -13.965 1 95.81 278 GLU A C 1
ATOM 2134 O O . GLU A 1 278 ? -21.386 -12.342 -14.056 1 95.81 278 GLU A O 1
ATOM 2139 N N . ARG A 1 279 ? -21.925 -10.256 -14.613 1 95.42 279 ARG A N 1
ATOM 2140 C CA . ARG A 1 279 ? -22.988 -10.66 -15.528 1 95.42 279 ARG A CA 1
ATOM 2141 C C . ARG A 1 279 ? -22.438 -11.525 -16.657 1 95.42 279 ARG A C 1
ATOM 2143 O O . ARG A 1 279 ? -22.987 -12.588 -16.956 1 95.42 279 ARG A O 1
ATOM 2150 N N . ASP A 1 280 ? -21.345 -11.099 -17.279 1 94.23 280 ASP A N 1
ATOM 2151 C CA . ASP A 1 280 ? -20.767 -11.823 -18.407 1 94.23 280 ASP A CA 1
ATOM 2152 C C . ASP A 1 280 ? -20.271 -13.202 -17.978 1 94.23 280 ASP A C 1
ATOM 2154 O O . ASP A 1 280 ? -20.425 -14.18 -18.713 1 94.23 280 ASP A O 1
ATOM 2158 N N . LEU A 1 281 ? -19.644 -13.317 -16.814 1 95.03 281 LEU A N 1
ATOM 2159 C CA . LEU A 1 281 ? -19.158 -14.589 -16.29 1 95.03 281 LEU A CA 1
ATOM 2160 C C . LEU A 1 281 ? -20.318 -15.53 -15.984 1 95.03 281 LEU A C 1
ATOM 2162 O O . LEU A 1 281 ? -20.231 -16.734 -16.236 1 95.03 281 LEU A O 1
ATOM 2166 N N . LEU A 1 282 ? -21.392 -14.947 -15.409 1 96.31 282 LEU A N 1
ATOM 2167 C CA . LEU A 1 282 ? -22.583 -15.756 -15.181 1 96.31 282 LEU A CA 1
ATOM 2168 C C . LEU A 1 282 ? -23.055 -16.408 -16.476 1 96.31 282 LEU A C 1
ATOM 2170 O O . LEU A 1 282 ? -23.48 -17.565 -16.475 1 96.31 282 LEU A O 1
ATOM 2174 N N . GLY A 1 283 ? -22.946 -15.69 -17.571 1 95.16 283 GLY A N 1
ATOM 2175 C CA . GLY A 1 283 ? -23.364 -16.186 -18.873 1 95.16 283 GLY A CA 1
ATOM 2176 C C . GLY A 1 283 ? -22.597 -17.418 -19.316 1 95.16 283 GLY A C 1
ATOM 2177 O O . GLY A 1 283 ? -23.08 -18.191 -20.146 1 95.16 283 GLY A O 1
ATOM 2178 N N . THR A 1 284 ? -21.444 -17.649 -18.804 1 94.5 284 THR A N 1
ATOM 2179 C CA . THR A 1 284 ? -20.626 -18.783 -19.221 1 94.5 284 THR A CA 1
ATOM 2180 C C . THR A 1 284 ? -20.983 -20.031 -18.419 1 94.5 284 THR A C 1
ATOM 2182 O O . THR A 1 284 ? -20.612 -21.145 -18.796 1 94.5 284 THR A O 1
ATOM 2185 N N . VAL A 1 285 ? -21.745 -19.926 -17.264 1 96.32 285 VAL A N 1
ATOM 2186 C CA . VAL A 1 285 ? -21.959 -21.094 -16.415 1 96.32 285 VAL A CA 1
ATOM 2187 C C . VAL A 1 285 ? -23.456 -21.353 -16.259 1 96.32 285 VAL A C 1
ATOM 2189 O O . VAL A 1 285 ? -23.869 -22.469 -15.936 1 96.32 285 VAL A O 1
ATOM 2192 N N . TRP A 1 286 ? -24.245 -20.308 -16.434 1 95.81 286 TRP A N 1
ATOM 2193 C CA . TRP A 1 286 ? -25.691 -20.476 -16.341 1 95.81 286 TRP A CA 1
ATOM 2194 C C . TRP A 1 286 ? -26.214 -21.344 -17.481 1 95.81 286 TRP A C 1
ATOM 2196 O O . TRP A 1 286 ? -25.959 -21.059 -18.654 1 95.81 286 TRP A O 1
ATOM 2206 N N . GLY A 1 287 ? -26.949 -22.373 -17.154 1 95.25 287 GLY A N 1
ATOM 2207 C CA . GLY A 1 287 ? -27.472 -23.28 -18.163 1 95.25 287 GLY A CA 1
ATOM 2208 C C . GLY A 1 287 ? -26.443 -24.279 -18.657 1 95.25 287 GLY A C 1
ATOM 2209 O O . GLY A 1 287 ? -26.725 -25.074 -19.556 1 95.25 287 GLY A O 1
ATOM 2210 N N . GLY A 1 288 ? -25.236 -24.187 -18.149 1 94.1 288 GLY A N 1
ATOM 2211 C CA . GLY A 1 288 ? -24.196 -25.145 -18.491 1 94.1 288 GLY A CA 1
ATOM 2212 C C . GLY A 1 288 ? -24.381 -26.492 -17.818 1 94.1 288 GLY A C 1
ATOM 2213 O O . GLY A 1 288 ? -25.287 -26.663 -16.999 1 94.1 288 GLY A O 1
ATOM 2214 N N . PRO A 1 289 ? -23.543 -27.386 -18.169 1 94.68 289 PRO A N 1
ATOM 2215 C CA . PRO A 1 289 ? -23.693 -28.761 -17.688 1 94.68 289 PRO A CA 1
ATOM 2216 C C . PRO A 1 289 ? -23.76 -28.85 -16.165 1 94.68 289 PRO A C 1
ATOM 2218 O O . PRO A 1 289 ? -24.617 -29.552 -15.621 1 94.68 289 PRO A O 1
ATOM 2221 N N . ALA A 1 290 ? -22.908 -28.168 -15.459 1 94.91 290 ALA A N 1
ATOM 2222 C CA . ALA A 1 290 ? -22.879 -28.223 -14 1 94.91 290 ALA A CA 1
ATOM 2223 C C . ALA A 1 290 ? -24.174 -27.678 -13.404 1 94.91 290 ALA A C 1
ATOM 2225 O O . ALA A 1 290 ? -24.685 -28.215 -12.418 1 94.91 290 ALA A O 1
ATOM 2226 N N . ASN A 1 291 ? -24.639 -26.56 -13.915 1 94.84 291 ASN A N 1
ATOM 2227 C CA . ASN A 1 291 ? -25.879 -25.945 -13.453 1 94.84 291 ASN A CA 1
ATOM 2228 C C . ASN A 1 291 ? -27.074 -26.874 -13.652 1 94.84 291 ASN A C 1
ATOM 2230 O O . ASN A 1 291 ? -27.854 -27.095 -12.724 1 94.84 291 ASN A O 1
ATOM 2234 N N . LEU A 1 292 ? -27.143 -27.401 -14.807 1 94.46 292 LEU A N 1
ATOM 2235 C CA . LEU A 1 292 ? -28.25 -28.293 -15.134 1 94.46 292 LEU A CA 1
ATOM 2236 C C . LEU A 1 292 ? -28.22 -29.541 -14.258 1 94.46 292 LEU A C 1
ATOM 2238 O O . LEU A 1 292 ? -29.264 -30.005 -13.795 1 94.46 292 LEU A O 1
ATOM 2242 N N . GLU A 1 293 ? -27.101 -30.063 -14.066 1 94.26 293 GLU A N 1
ATOM 2243 C CA . GLU A 1 293 ? -26.958 -31.234 -13.206 1 94.26 293 GLU A CA 1
ATOM 2244 C C . GLU A 1 293 ? -27.399 -30.926 -11.778 1 94.26 293 GLU A C 1
ATOM 2246 O O . GLU A 1 293 ? -28.046 -31.752 -11.131 1 94.26 293 GLU A O 1
ATOM 2251 N N . ALA A 1 294 ? -27.056 -29.798 -11.257 1 92.88 294 ALA A N 1
ATOM 2252 C CA . ALA A 1 294 ? -27.403 -29.402 -9.895 1 92.88 294 ALA A CA 1
ATOM 2253 C C . ALA A 1 294 ? -28.913 -29.25 -9.736 1 92.88 294 ALA A C 1
ATOM 2255 O O . ALA A 1 294 ? -29.48 -29.652 -8.717 1 92.88 294 ALA A O 1
ATOM 2256 N N . ILE A 1 295 ? -29.491 -28.647 -10.731 1 92.03 295 ILE A N 1
ATOM 2257 C CA . ILE A 1 295 ? -30.936 -28.452 -10.704 1 92.03 295 ILE A CA 1
ATOM 2258 C C . ILE A 1 295 ? -31.641 -29.807 -10.739 1 92.03 295 ILE A C 1
ATOM 2260 O O . ILE A 1 295 ? -32.626 -30.019 -10.029 1 92.03 295 ILE A O 1
ATOM 2264 N N . ALA A 1 296 ? -31.154 -30.62 -11.522 1 92.02 296 ALA A N 1
ATOM 2265 C CA . ALA A 1 296 ? -31.743 -31.95 -11.655 1 92.02 296 ALA A CA 1
ATOM 2266 C C . ALA A 1 296 ? -31.646 -32.726 -10.345 1 92.02 296 ALA A C 1
ATOM 2268 O O . ALA A 1 296 ? -32.563 -33.469 -9.987 1 92.02 296 ALA A O 1
ATOM 2269 N N . LYS A 1 297 ? -30.618 -32.532 -9.613 1 89.31 297 LYS A N 1
ATOM 2270 C CA . LYS A 1 297 ? -30.428 -33.212 -8.335 1 89.31 297 LYS A CA 1
ATOM 2271 C C . LYS A 1 297 ? -31.364 -32.651 -7.269 1 89.31 297 LYS A C 1
ATOM 2273 O O . LYS A 1 297 ? -31.868 -33.395 -6.425 1 89.31 297 LYS A O 1
ATOM 2278 N N . LYS A 1 298 ? -31.528 -31.339 -7.19 1 78.34 298 LYS A N 1
ATOM 2279 C CA . LYS A 1 298 ? -32.395 -30.711 -6.197 1 78.34 298 LYS A CA 1
ATOM 2280 C C . LYS A 1 298 ? -33.866 -30.96 -6.517 1 78.34 298 LYS A C 1
ATOM 2282 O O . LYS A 1 298 ? -34.697 -31.048 -5.611 1 78.34 298 LYS A O 1
ATOM 2287 N N . GLY A 1 299 ? -34.235 -30.786 -7.795 1 65.21 299 GLY A N 1
ATOM 2288 C CA . GLY A 1 299 ? -35.589 -31.164 -8.169 1 65.21 299 GLY A CA 1
ATOM 2289 C C . GLY A 1 299 ? -35.996 -32.527 -7.642 1 65.21 299 GLY A C 1
ATOM 2290 O O . GLY A 1 299 ? -37.17 -32.759 -7.347 1 65.21 299 GLY A O 1
ATOM 2291 N N . LYS A 1 300 ? -35.049 -33.249 -7.433 1 58.95 300 LYS A N 1
ATOM 2292 C CA . LYS A 1 300 ? -35.383 -34.544 -6.848 1 58.95 300 LYS A CA 1
ATOM 2293 C C . LYS A 1 300 ? -35.695 -34.411 -5.36 1 58.95 300 LYS A C 1
ATOM 2295 O O . LYS A 1 300 ? -36.489 -35.182 -4.816 1 58.95 300 LYS A O 1
ATOM 2300 N N . PHE A 1 301 ? -35.128 -33.345 -4.715 1 55.73 301 PHE A N 1
ATOM 2301 C CA . PHE A 1 301 ? -35.39 -33.2 -3.288 1 55.73 301 PHE A CA 1
ATOM 2302 C C . PHE A 1 301 ? -36.711 -32.478 -3.051 1 55.73 301 PHE A C 1
ATOM 2304 O O . PHE A 1 301 ? -37.304 -32.592 -1.976 1 55.73 301 PHE A O 1
ATOM 2311 N N . ASN A 1 302 ? -37.109 -31.486 -3.826 1 49.91 302 ASN A N 1
ATOM 2312 C CA . ASN A 1 302 ? -38.402 -30.847 -3.603 1 49.91 302 ASN A CA 1
ATOM 2313 C C . ASN A 1 302 ? -39.534 -31.629 -4.263 1 49.91 302 ASN A C 1
ATOM 2315 O O . ASN A 1 302 ? -40.651 -31.124 -4.39 1 49.91 302 ASN A O 1
ATOM 2319 N N . LYS A 1 303 ? -39.207 -32.857 -4.846 1 41.16 303 LYS A N 1
ATOM 2320 C CA . LYS A 1 303 ? -40.402 -33.647 -5.129 1 41.16 303 LYS A CA 1
ATOM 2321 C C . LYS A 1 303 ? -40.802 -34.489 -3.921 1 41.16 303 LYS A C 1
ATOM 2323 O O . LYS A 1 303 ? -39.943 -34.956 -3.17 1 41.16 303 LYS A O 1
ATOM 2328 N N . MET B 1 1 ? 26.298 12.461 -18.2 1 20.56 1 MET B N 1
ATOM 2329 C CA . MET B 1 1 ? 25.451 12.608 -17.02 1 20.56 1 MET B CA 1
ATOM 2330 C C . MET B 1 1 ? 24.056 13.089 -17.407 1 20.56 1 MET B C 1
ATOM 2332 O O . MET B 1 1 ? 23.091 12.859 -16.676 1 20.56 1 MET B O 1
ATOM 2336 N N . LYS B 1 2 ? 23.929 13.896 -18.558 1 23.58 2 LYS B N 1
ATOM 2337 C CA . LYS B 1 2 ? 22.9 14.667 -19.249 1 23.58 2 LYS B CA 1
ATOM 2338 C C . LYS B 1 2 ? 21.974 13.755 -20.05 1 23.58 2 LYS B C 1
ATOM 2340 O O . LYS B 1 2 ? 20.928 14.193 -20.533 1 23.58 2 LYS B O 1
ATOM 2345 N N . MET B 1 3 ? 22.442 12.579 -20.533 1 23.46 3 MET B N 1
ATOM 2346 C CA . MET B 1 3 ? 21.879 11.928 -21.713 1 23.46 3 MET B CA 1
ATOM 2347 C C . MET B 1 3 ? 20.618 11.149 -21.354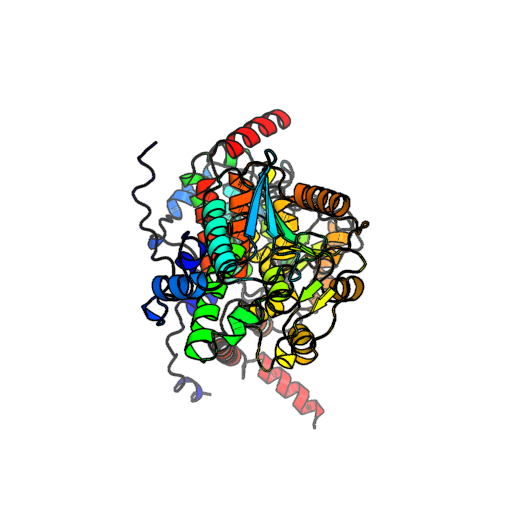 1 23.46 3 MET B C 1
ATOM 2349 O O . MET B 1 3 ? 19.913 10.659 -22.239 1 23.46 3 MET B O 1
ATOM 2353 N N . ALA B 1 4 ? 20.562 10.439 -20.185 1 27.98 4 ALA B N 1
ATOM 2354 C CA . ALA B 1 4 ? 19.456 9.492 -20.061 1 27.98 4 ALA B CA 1
ATOM 2355 C C . ALA B 1 4 ? 18.124 10.222 -19.915 1 27.98 4 ALA B C 1
ATOM 2357 O O . ALA B 1 4 ? 17.127 9.629 -19.497 1 27.98 4 ALA B O 1
ATOM 2358 N N . LYS B 1 5 ? 18.043 11.529 -19.947 1 31.89 5 LYS B N 1
ATOM 2359 C CA . LYS B 1 5 ? 16.825 12.329 -19.857 1 31.89 5 LYS B CA 1
ATOM 2360 C C . LYS B 1 5 ? 15.929 12.106 -21.072 1 31.89 5 LYS B C 1
ATOM 2362 O O . LYS B 1 5 ? 14.91 12.781 -21.231 1 31.89 5 LYS B O 1
ATOM 2367 N N . SER B 1 6 ? 16.516 11.62 -22.176 1 30.34 6 SER B N 1
ATOM 2368 C CA . SER B 1 6 ? 15.83 11.867 -23.44 1 30.34 6 SER B CA 1
ATOM 2369 C C . SER B 1 6 ? 14.535 11.067 -23.532 1 30.34 6 SER B C 1
ATOM 2371 O O . SER B 1 6 ? 13.483 11.615 -23.869 1 30.34 6 SER B O 1
ATOM 2373 N N . LEU B 1 7 ? 14.608 9.677 -24.017 1 30.97 7 LEU B N 1
ATOM 2374 C CA . LEU B 1 7 ? 13.658 9.033 -24.918 1 30.97 7 LEU B CA 1
ATOM 2375 C C . LEU B 1 7 ? 12.439 8.53 -24.152 1 30.97 7 LEU B C 1
ATOM 2377 O O . LEU B 1 7 ? 11.585 7.844 -24.718 1 30.97 7 LEU B O 1
ATOM 2381 N N . LEU B 1 8 ? 12.43 8.37 -22.911 1 31.35 8 LEU B N 1
ATOM 2382 C CA . LEU B 1 8 ? 11.229 7.674 -22.463 1 31.35 8 LEU B CA 1
ATOM 2383 C C . LEU B 1 8 ? 9.989 8.536 -22.678 1 31.35 8 LEU B C 1
ATOM 2385 O O . LEU B 1 8 ? 9.832 9.577 -22.036 1 31.35 8 LEU B O 1
ATOM 2389 N N . LYS B 1 9 ? 9.534 8.595 -23.878 1 36.11 9 LYS B N 1
ATOM 2390 C CA . LYS B 1 9 ? 8.184 9.071 -24.164 1 36.11 9 LYS B CA 1
ATOM 2391 C C . LYS B 1 9 ? 7.205 8.632 -23.08 1 36.11 9 LYS B C 1
ATOM 2393 O O . LYS B 1 9 ? 6.951 7.437 -22.912 1 36.11 9 LYS B O 1
ATOM 2398 N N . THR B 1 10 ? 7.185 9.248 -22.012 1 38.58 10 THR B N 1
ATOM 2399 C CA . THR B 1 10 ? 6.347 9.046 -20.835 1 38.58 10 THR B CA 1
ATOM 2400 C C . THR B 1 10 ? 4.922 8.685 -21.243 1 38.58 10 THR B C 1
ATOM 2402 O O . THR B 1 10 ? 4.246 9.466 -21.915 1 38.58 10 THR B O 1
ATOM 2405 N N . ALA B 1 11 ? 4.658 7.468 -21.607 1 42.17 11 ALA B N 1
ATOM 2406 C CA . ALA B 1 11 ? 3.25 7.094 -21.699 1 42.17 11 ALA B CA 1
ATOM 2407 C C . ALA B 1 11 ? 2.38 8.021 -20.855 1 42.17 11 ALA B C 1
ATOM 2409 O O . ALA B 1 11 ? 2.786 8.447 -19.771 1 42.17 11 ALA B O 1
ATOM 2410 N N . SER B 1 12 ? 1.489 8.796 -21.498 1 46.23 12 SER B N 1
ATOM 2411 C CA . SER B 1 12 ? 0.573 9.774 -20.92 1 46.23 12 SER B CA 1
ATOM 2412 C C . SER B 1 12 ? 0.066 9.317 -19.556 1 46.23 12 SER B C 1
ATOM 2414 O O . SER B 1 12 ? -0.627 8.303 -19.453 1 46.23 12 SER B O 1
ATOM 2416 N N . LEU B 1 13 ? 0.933 9.528 -18.525 1 51.75 13 LEU B N 1
ATOM 2417 C CA . LEU B 1 13 ? 0.444 9.353 -17.162 1 51.75 13 LEU B CA 1
ATOM 2418 C C . LEU B 1 13 ? -1.015 9.78 -17.049 1 51.75 13 LEU B C 1
ATOM 2420 O O . LEU B 1 13 ? -1.394 10.848 -17.536 1 51.75 13 LEU B O 1
ATOM 2424 N N . SER B 1 14 ? -1.839 8.778 -16.71 1 54.6 14 SER B N 1
ATOM 2425 C CA . SER B 1 14 ? -3.205 9.196 -16.414 1 54.6 14 SER B CA 1
ATOM 2426 C C . SER B 1 14 ? -3.225 10.469 -15.575 1 54.6 14 SER B C 1
ATOM 2428 O O . SER B 1 14 ? -2.239 10.797 -14.911 1 54.6 14 SER B O 1
ATOM 2430 N N . GLY B 1 15 ? -4.067 11.367 -15.858 1 51.81 15 GLY B N 1
ATOM 2431 C CA . GLY B 1 15 ? -4.24 12.566 -15.053 1 51.81 15 GLY B CA 1
ATOM 2432 C C . GLY B 1 15 ? -4.064 12.317 -13.567 1 51.81 15 GLY B C 1
ATOM 2433 O O . GLY B 1 15 ? -3.433 13.114 -12.869 1 51.81 15 GLY B O 1
ATOM 2434 N N . ARG B 1 16 ? -4.293 11.017 -13.128 1 60.78 16 ARG B N 1
ATOM 2435 C CA . ARG B 1 16 ? -4.2 10.683 -11.711 1 60.78 16 ARG B CA 1
ATOM 2436 C C . ARG B 1 16 ? -2.749 10.467 -11.294 1 60.78 16 ARG B C 1
ATOM 2438 O O . ARG B 1 16 ? -2.335 10.906 -10.219 1 60.78 16 ARG B O 1
ATOM 2445 N N . THR B 1 17 ? -1.978 9.859 -12.141 1 60.74 17 THR B N 1
ATOM 2446 C CA . THR B 1 17 ? -0.573 9.599 -11.849 1 60.74 17 THR B CA 1
ATOM 2447 C C . THR B 1 17 ? 0.216 10.904 -11.781 1 60.74 17 THR B C 1
ATOM 2449 O O . THR B 1 17 ? 1.065 11.076 -10.904 1 60.74 17 THR B O 1
ATOM 2452 N N . LYS B 1 18 ? -0.136 11.78 -12.649 1 62.78 18 LYS B N 1
ATOM 2453 C CA . LYS B 1 18 ? 0.534 13.077 -12.659 1 62.78 18 LYS B CA 1
ATOM 2454 C C . LYS B 1 18 ? 0.312 13.821 -11.346 1 62.78 18 LYS B C 1
ATOM 2456 O O . LYS B 1 18 ? 1.235 14.441 -10.813 1 62.78 18 LYS B O 1
ATOM 2461 N N . LEU B 1 19 ? -0.87 13.693 -10.84 1 60 19 LEU B N 1
ATOM 2462 C CA . LEU B 1 19 ? -1.233 14.395 -9.614 1 60 19 LEU B CA 1
ATOM 2463 C C . LEU B 1 19 ? -0.445 13.855 -8.425 1 60 19 LEU B C 1
ATOM 2465 O O . LEU B 1 19 ? -0.096 14.608 -7.513 1 60 19 LEU B O 1
ATOM 2469 N N . LEU B 1 20 ? -0.102 12.601 -8.474 1 65.82 20 LEU B N 1
ATOM 2470 C CA . LEU B 1 20 ? 0.568 11.978 -7.338 1 65.82 20 LEU B CA 1
ATOM 2471 C C . LEU B 1 20 ? 2.056 12.315 -7.333 1 65.82 20 LEU B C 1
ATOM 2473 O O . LEU B 1 20 ? 2.652 12.495 -6.269 1 65.82 20 LEU B O 1
ATOM 2477 N N . HIS B 1 21 ? 2.647 12.419 -8.557 1 59.67 21 HIS B N 1
ATOM 2478 C CA . HIS B 1 21 ? 4.104 12.479 -8.581 1 59.67 21 HIS B CA 1
ATOM 2479 C C . HIS B 1 21 ? 4.594 13.906 -8.803 1 59.67 21 HIS B C 1
ATOM 2481 O O . HIS B 1 21 ? 5.733 14.235 -8.465 1 59.67 21 HIS B O 1
ATOM 2487 N N . GLN B 1 22 ? 3.677 14.629 -9.391 1 56.47 22 GLN B N 1
ATOM 2488 C CA . GLN B 1 22 ? 4.198 15.959 -9.689 1 56.47 22 GLN B CA 1
ATOM 2489 C C . GLN B 1 22 ? 4.067 16.885 -8.484 1 56.47 22 GLN B C 1
ATOM 2491 O O . GLN B 1 22 ? 2.963 17.105 -7.981 1 56.47 22 GLN B O 1
ATOM 2496 N N . THR B 1 23 ? 5.254 17.177 -8.037 1 59.75 23 THR B N 1
ATOM 2497 C CA . THR B 1 23 ? 5.316 18.204 -7.003 1 59.75 23 THR B CA 1
ATOM 2498 C C . THR B 1 23 ? 4.563 19.457 -7.439 1 59.75 23 THR B C 1
ATOM 2500 O O . THR B 1 23 ? 4.704 19.908 -8.578 1 59.75 23 THR B O 1
ATOM 2503 N N . GLY B 1 24 ? 3.57 19.81 -6.664 1 61.89 24 GLY B N 1
ATOM 2504 C CA . GLY B 1 24 ? 2.919 21.092 -6.884 1 61.89 24 GLY B CA 1
ATOM 2505 C C . GLY B 1 24 ? 1.544 20.964 -7.51 1 61.89 24 GLY B C 1
ATOM 2506 O O . GLY B 1 24 ? 0.815 21.951 -7.628 1 61.89 24 GLY B O 1
ATOM 2507 N N . LEU B 1 25 ? 1.295 19.671 -7.935 1 70.17 25 LEU B N 1
ATOM 2508 C CA . LEU B 1 25 ? -0.036 19.583 -8.526 1 70.17 25 LEU B CA 1
ATOM 2509 C C . LEU B 1 25 ? -1.11 19.547 -7.444 1 70.17 25 LEU B C 1
ATOM 2511 O O . LEU B 1 25 ? -0.96 18.85 -6.437 1 70.17 25 LEU B O 1
ATOM 2515 N N . SER B 1 26 ? -2.065 20.428 -7.709 1 85.9 26 SER B N 1
ATOM 2516 C CA . SER B 1 26 ? -3.131 20.656 -6.74 1 85.9 26 SER B CA 1
ATOM 2517 C C . SER B 1 26 ? -4.423 19.968 -7.166 1 85.9 26 SER B C 1
ATOM 2519 O O . SER B 1 26 ? -4.649 19.744 -8.357 1 85.9 26 SER B O 1
ATOM 2521 N N . LEU B 1 27 ? -5.157 19.521 -6.23 1 89.36 27 LEU B N 1
ATOM 2522 C CA . LEU B 1 27 ? -6.476 18.938 -6.449 1 89.36 27 LEU B CA 1
ATOM 2523 C C . LEU B 1 27 ? -7.392 19.921 -7.17 1 89.36 27 LEU B C 1
ATOM 2525 O O . LEU B 1 27 ? -8.159 19.528 -8.052 1 89.36 27 LEU B O 1
ATOM 2529 N N . TYR B 1 28 ? -7.257 21.236 -6.812 1 93.24 28 TYR B N 1
ATOM 2530 C CA . TYR B 1 28 ? -8.106 22.29 -7.355 1 93.24 28 TYR B CA 1
ATOM 2531 C C . TYR B 1 28 ? -7.275 23.334 -8.092 1 93.24 28 TYR B C 1
ATOM 2533 O O . TYR B 1 28 ? -6.16 23.656 -7.675 1 93.24 28 TYR B O 1
ATOM 2541 N N . SER B 1 29 ? -7.841 23.774 -9.173 1 91.68 29 SER B N 1
ATOM 2542 C CA . SER B 1 29 ? -7.283 24.847 -9.989 1 91.68 29 SER B CA 1
ATOM 2543 C C . SER B 1 29 ? -8.373 25.795 -10.478 1 91.68 29 SER B C 1
ATOM 2545 O O . SER B 1 29 ? -9.515 25.725 -10.018 1 91.68 29 SER B O 1
ATOM 2547 N N . THR B 1 30 ? -8.029 26.719 -11.317 1 90.52 30 THR B N 1
ATOM 2548 C CA . THR B 1 30 ? -8.98 27.692 -11.842 1 90.52 30 THR B CA 1
ATOM 2549 C C . THR B 1 30 ? -10.124 26.991 -12.571 1 90.52 30 THR B C 1
ATOM 2551 O O . THR B 1 30 ? -11.248 27.495 -12.601 1 90.52 30 THR B O 1
ATOM 2554 N N . SER B 1 31 ? -9.818 25.831 -13.146 1 89.73 31 SER B N 1
ATOM 2555 C CA . SER B 1 31 ? -10.852 25.074 -13.843 1 89.73 31 SER B CA 1
ATOM 2556 C C . SER B 1 31 ? -11.923 24.579 -12.876 1 89.73 31 SER B C 1
ATOM 2558 O O . SER B 1 31 ? -13.039 24.258 -13.288 1 89.73 31 SER B O 1
ATOM 2560 N N . HIS B 1 32 ? -11.663 24.641 -11.585 1 91.67 32 HIS B N 1
ATOM 2561 C CA . HIS B 1 32 ? -12.605 24.23 -10.55 1 91.67 32 HIS B CA 1
ATOM 2562 C C . HIS B 1 32 ? -13.209 25.438 -9.844 1 91.67 32 HIS B C 1
ATOM 2564 O O . HIS B 1 32 ? -13.88 25.293 -8.819 1 91.67 32 HIS B O 1
ATOM 2570 N N . GLY B 1 33 ? -12.724 26.675 -10.294 1 91.18 33 GLY B N 1
ATOM 2571 C CA . GLY B 1 33 ? -13.184 27.897 -9.655 1 91.18 33 GLY B CA 1
ATOM 2572 C C . GLY B 1 33 ? -12.332 28.309 -8.47 1 91.18 33 GLY B C 1
ATOM 2573 O O . GLY B 1 33 ? -12.758 29.119 -7.644 1 91.18 33 GLY B O 1
ATOM 2574 N N . PHE B 1 34 ? -11.222 27.643 -8.374 1 92.24 34 PHE B N 1
ATOM 2575 C CA . PHE B 1 34 ? -10.316 27.963 -7.277 1 92.24 34 PHE B CA 1
ATOM 2576 C C . PHE B 1 34 ? -9.271 28.982 -7.717 1 92.24 34 PHE B C 1
ATOM 2578 O O . PHE B 1 34 ? -8.463 28.706 -8.606 1 92.24 34 PHE B O 1
ATOM 2585 N N . TYR B 1 35 ? -9.318 30.083 -7.08 1 93.16 35 TYR B N 1
ATOM 2586 C CA . TYR B 1 35 ? -8.362 31.154 -7.337 1 93.16 35 TYR B CA 1
ATOM 2587 C C . TYR B 1 35 ? -7.458 31.38 -6.131 1 93.16 35 TYR B C 1
ATOM 2589 O O . TYR B 1 35 ? -7.775 32.185 -5.253 1 93.16 35 TYR B O 1
ATOM 2597 N N . GLU B 1 36 ? -6.374 30.757 -6.095 1 93.5 36 GLU B N 1
ATOM 2598 C CA . GLU B 1 36 ? -5.492 30.631 -4.938 1 93.5 36 GLU B CA 1
ATOM 2599 C C . GLU B 1 36 ? -5.056 32.001 -4.425 1 93.5 36 GLU B C 1
ATOM 2601 O O . GLU B 1 36 ? -5.051 32.245 -3.217 1 93.5 36 GLU B O 1
ATOM 2606 N N . GLU B 1 37 ? -4.682 32.942 -5.345 1 94.92 37 GLU B N 1
ATOM 2607 C CA . GLU B 1 37 ? -4.187 34.253 -4.937 1 94.92 37 GLU B CA 1
ATOM 2608 C C . GLU B 1 37 ? -5.265 35.047 -4.205 1 94.92 37 GLU B C 1
ATOM 2610 O O . GLU B 1 37 ? -4.97 35.78 -3.259 1 94.92 37 GLU B O 1
ATOM 2615 N N . GLU B 1 38 ? -6.492 34.906 -4.617 1 94.61 38 GLU B N 1
ATOM 2616 C CA . GLU B 1 38 ? -7.594 35.591 -3.947 1 94.61 38 GLU B CA 1
ATOM 2617 C C . GLU B 1 38 ? -7.821 35.031 -2.546 1 94.61 38 GLU B C 1
ATOM 2619 O O . GLU B 1 38 ? -8.062 35.786 -1.601 1 94.61 38 GLU B O 1
ATOM 2624 N N . VAL B 1 39 ? -7.746 33.753 -2.447 1 94.86 39 VAL B N 1
ATOM 2625 C CA . VAL B 1 39 ? -7.94 33.111 -1.151 1 94.86 39 VAL B CA 1
ATOM 2626 C C . VAL B 1 39 ? -6.807 33.503 -0.205 1 94.86 39 VAL B C 1
ATOM 2628 O O . VAL B 1 39 ? -7.043 33.785 0.972 1 94.86 39 VAL B O 1
ATOM 2631 N N . LYS B 1 40 ? -5.573 33.581 -0.716 1 96.73 40 LYS B N 1
ATOM 2632 C CA . LYS B 1 40 ? -4.418 33.973 0.087 1 96.73 40 LYS B CA 1
ATOM 2633 C C . LYS B 1 40 ? -4.589 35.383 0.644 1 96.73 40 LYS B C 1
ATOM 2635 O O . LYS B 1 40 ? -4.294 35.634 1.814 1 96.73 40 LYS B O 1
ATOM 2640 N N . LYS B 1 41 ? -5.077 36.269 -0.17 1 95.76 41 LYS B N 1
ATOM 2641 C CA . LYS B 1 41 ? -5.315 37.641 0.269 1 95.76 41 LYS B CA 1
ATOM 2642 C C . LYS B 1 41 ? -6.331 37.686 1.407 1 95.76 41 LYS B C 1
ATOM 2644 O O . LYS B 1 41 ? -6.165 38.444 2.364 1 95.76 41 LYS B O 1
ATOM 2649 N N . THR B 1 42 ? -7.349 36.886 1.222 1 94.24 42 THR B N 1
ATOM 2650 C CA . THR B 1 42 ? -8.382 36.823 2.25 1 94.24 42 THR B CA 1
ATOM 2651 C C . THR B 1 42 ? -7.813 36.282 3.558 1 94.24 42 THR B C 1
ATOM 2653 O O . THR B 1 42 ? -8.04 36.856 4.625 1 94.24 42 THR B O 1
ATOM 2656 N N . LEU B 1 43 ? -7.03 35.199 3.534 1 95.46 43 LEU B N 1
ATOM 2657 C CA . LEU B 1 43 ? -6.495 34.531 4.715 1 95.46 43 LEU B CA 1
ATOM 2658 C C . LEU B 1 43 ? -5.482 35.419 5.43 1 95.46 43 LEU B C 1
ATOM 2660 O O . LEU B 1 43 ? -5.359 35.366 6.656 1 95.46 43 LEU B O 1
ATOM 2664 N N . GLN B 1 44 ? -4.807 36.326 4.684 1 95.83 44 GLN B N 1
ATOM 2665 C CA . GLN B 1 44 ? -3.794 37.216 5.242 1 95.83 44 GLN B CA 1
ATOM 2666 C C . GLN B 1 44 ? -4.411 38.199 6.233 1 95.83 44 GLN B C 1
ATOM 2668 O O . GLN B 1 44 ? -3.711 38.747 7.088 1 95.83 44 GLN B O 1
ATOM 2673 N N . GLN B 1 45 ? -5.714 38.385 6.16 1 94.57 45 GLN B N 1
ATOM 2674 C CA . GLN B 1 45 ? -6.408 39.362 6.993 1 94.57 45 GLN B CA 1
ATOM 2675 C C . GLN B 1 45 ? -6.632 38.822 8.403 1 94.57 45 GLN B C 1
ATOM 2677 O O . GLN B 1 45 ? -7.09 39.55 9.287 1 94.57 45 GLN B O 1
ATOM 2682 N N . PHE B 1 46 ? -6.255 37.582 8.652 1 95.05 46 PHE B N 1
ATOM 2683 C CA . PHE B 1 46 ? -6.486 36.957 9.949 1 95.05 46 PHE B CA 1
ATOM 2684 C C . PHE B 1 46 ? -5.174 36.479 10.56 1 95.05 46 PHE B C 1
ATOM 2686 O O . PHE B 1 46 ? -4.876 35.283 10.546 1 95.05 46 PHE B O 1
ATOM 2693 N N . PRO B 1 47 ? -4.443 37.404 11.173 1 94.05 47 PRO B N 1
ATOM 2694 C CA . PRO B 1 47 ? -3.143 37.068 11.759 1 94.05 47 PRO B CA 1
ATOM 2695 C C . PRO B 1 47 ? -3.269 36.314 13.081 1 94.05 47 PRO B C 1
ATOM 2697 O O . PRO B 1 47 ? -4.363 36.223 13.642 1 94.05 47 PRO B O 1
ATOM 2700 N N . GLY B 1 48 ? -2.14 35.742 13.515 1 94.76 48 GLY B N 1
ATOM 2701 C CA . GLY B 1 48 ? -2.069 35.031 14.781 1 94.76 48 GLY B CA 1
ATOM 2702 C C . GLY B 1 48 ? -1.346 33.701 14.68 1 94.76 48 GLY B C 1
ATOM 2703 O O . GLY B 1 48 ? -1.475 32.994 13.678 1 94.76 48 GLY B O 1
ATOM 2704 N N . GLY B 1 49 ? -0.54 33.453 15.699 1 97.31 49 GLY B N 1
ATOM 2705 C CA . GLY B 1 49 ? 0.185 32.194 15.746 1 97.31 49 GLY B CA 1
ATOM 2706 C C . GLY B 1 49 ? 1.203 32.05 14.631 1 97.31 49 GLY B C 1
ATOM 2707 O O . GLY B 1 49 ? 1.483 33.01 13.911 1 97.31 49 GLY B O 1
ATOM 2708 N N . SER B 1 50 ? 1.839 30.829 14.543 1 98.47 50 SER B N 1
ATOM 2709 C CA . SER B 1 50 ? 2.832 30.52 13.52 1 98.47 50 SER B CA 1
ATOM 2710 C C . SER B 1 50 ? 2.955 29.015 13.305 1 98.47 50 SER B C 1
ATOM 2712 O O . SER B 1 50 ? 2.479 28.225 14.123 1 98.47 50 SER B O 1
ATOM 2714 N N . ILE B 1 51 ? 3.418 28.636 12.143 1 98.8 51 ILE B N 1
ATOM 2715 C CA . ILE B 1 51 ? 3.883 27.281 11.864 1 98.8 51 ILE B CA 1
ATOM 2716 C C . ILE B 1 51 ? 5.41 27.247 11.874 1 98.8 51 ILE B C 1
ATOM 2718 O O . ILE B 1 51 ? 6.056 27.894 11.046 1 98.8 51 ILE B O 1
ATOM 2722 N N . ASP B 1 52 ? 6.003 26.555 12.837 1 98.83 52 ASP B N 1
ATOM 2723 C CA . ASP B 1 52 ? 7.454 26.49 12.985 1 98.83 52 ASP B CA 1
ATOM 2724 C C . ASP B 1 52 ? 8 25.16 1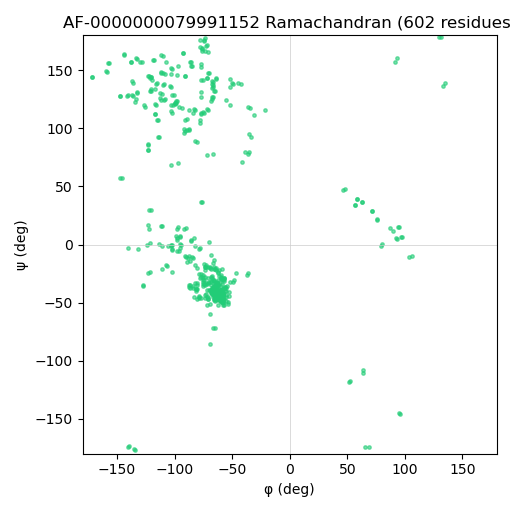2.471 1 98.83 52 ASP B C 1
ATOM 2726 O O . ASP B 1 52 ? 7.412 24.105 12.719 1 98.83 52 ASP B O 1
ATOM 2730 N N . LEU B 1 53 ? 9.08 25.172 11.718 1 98.81 53 LEU B N 1
ATOM 2731 C CA . LEU B 1 53 ? 9.699 23.967 11.177 1 98.81 53 LEU B CA 1
ATOM 2732 C C . LEU B 1 53 ? 11.175 23.898 11.554 1 98.81 53 LEU B C 1
ATOM 2734 O O . LEU B 1 53 ? 11.929 24.841 11.304 1 98.81 53 LEU B O 1
ATOM 2738 N N . GLN B 1 54 ? 11.569 22.891 12.274 1 98.64 54 GLN B N 1
ATOM 2739 C CA . GLN B 1 54 ? 12.96 22.59 12.597 1 98.64 54 GLN B CA 1
ATOM 2740 C C . GLN B 1 54 ? 13.423 21.314 11.9 1 98.64 54 GLN B C 1
ATOM 2742 O O . GLN B 1 54 ? 12.764 20.276 11.992 1 98.64 54 GLN B O 1
ATOM 2747 N N . LYS B 1 55 ? 14.477 21.402 11.148 1 98.17 55 LYS B N 1
ATOM 2748 C CA . LYS B 1 55 ? 15.065 20.253 10.466 1 98.17 55 LYS B CA 1
ATOM 2749 C C . LYS B 1 55 ? 16.303 19.75 11.202 1 98.17 55 LYS B C 1
ATOM 2751 O O . LYS B 1 55 ? 17.267 20.496 11.387 1 98.17 55 LYS B O 1
ATOM 2756 N N . GLU B 1 56 ? 16.268 18.535 11.625 1 96.48 56 GLU B N 1
ATOM 2757 C CA . GLU B 1 56 ? 17.39 17.956 12.357 1 96.48 56 GLU B CA 1
ATOM 2758 C C . GLU B 1 56 ? 18.351 17.236 11.414 1 96.48 56 GLU B C 1
ATOM 2760 O O . GLU B 1 56 ? 17.97 16.85 10.307 1 96.48 56 GLU B O 1
ATOM 2765 N N . ASP B 1 57 ? 19.562 16.922 11.875 1 94.24 57 ASP B N 1
ATOM 2766 C CA . ASP B 1 57 ? 20.613 16.31 11.068 1 94.24 57 ASP B CA 1
ATOM 2767 C C . ASP B 1 57 ? 20.308 14.84 10.792 1 94.24 57 ASP B C 1
ATOM 2769 O O . ASP B 1 57 ? 20.819 14.264 9.829 1 94.24 57 ASP B O 1
ATOM 2773 N N . ASN B 1 58 ? 19.478 14.294 11.566 1 95.21 58 ASN B N 1
ATOM 2774 C CA . ASN B 1 58 ? 19.175 12.876 11.402 1 95.21 58 ASN B CA 1
ATOM 2775 C C . ASN B 1 58 ? 18.083 12.653 10.36 1 95.21 58 ASN B C 1
ATOM 2777 O O . ASN B 1 58 ? 17.624 11.525 10.168 1 95.21 58 ASN B O 1
ATOM 2781 N N . GLY B 1 59 ? 17.621 13.701 9.705 1 97.54 59 GLY B N 1
ATOM 2782 C CA . GLY B 1 59 ? 16.642 13.609 8.634 1 97.54 59 GLY B CA 1
ATOM 2783 C C . GLY B 1 59 ? 15.212 13.748 9.119 1 97.54 59 GLY B C 1
ATOM 2784 O O . GLY B 1 59 ? 14.269 13.595 8.341 1 97.54 59 GLY B O 1
ATOM 2785 N N . ILE B 1 60 ? 15.032 14.056 10.453 1 98.72 60 ILE B N 1
ATOM 2786 C CA . ILE B 1 60 ? 13.69 14.237 10.997 1 98.72 60 ILE B CA 1
ATOM 2787 C C . ILE B 1 60 ? 13.359 15.726 11.066 1 98.72 60 ILE B C 1
ATOM 2789 O O . ILE B 1 60 ? 14.151 16.522 11.576 1 98.72 60 ILE B O 1
ATOM 2793 N N . GLY B 1 61 ? 12.285 16.156 10.455 1 98.79 61 GLY B N 1
ATOM 2794 C CA . GLY B 1 61 ? 11.718 17.479 10.662 1 98.79 61 GLY B CA 1
ATOM 2795 C C . GLY B 1 61 ? 10.672 17.516 11.76 1 98.79 61 GLY B C 1
ATOM 2796 O O . GLY B 1 61 ? 9.937 16.546 11.958 1 98.79 61 GLY B O 1
ATOM 2797 N N . ILE B 1 62 ? 10.619 18.604 12.481 1 98.85 62 ILE B N 1
ATOM 2798 C CA . ILE B 1 62 ? 9.595 18.84 13.492 1 98.85 62 ILE B CA 1
ATOM 2799 C C . ILE B 1 62 ? 8.757 20.056 13.105 1 98.85 62 ILE B C 1
ATOM 2801 O O . ILE B 1 62 ? 9.27 21.176 13.038 1 98.85 62 ILE B O 1
ATOM 2805 N N . LEU B 1 63 ? 7.529 19.82 12.791 1 98.91 63 LEU B N 1
ATOM 2806 C CA . LEU B 1 63 ? 6.569 20.871 12.471 1 98.91 63 LEU B CA 1
ATOM 2807 C C . LEU B 1 63 ? 5.68 21.179 13.671 1 98.91 63 LEU B C 1
ATOM 2809 O O . LEU B 1 63 ? 4.947 20.309 14.146 1 98.91 63 LEU B O 1
ATOM 2813 N N . THR B 1 64 ? 5.681 22.408 14.127 1 98.9 64 THR B N 1
ATOM 2814 C CA . THR B 1 64 ? 4.959 22.776 15.34 1 98.9 64 THR B CA 1
ATOM 2815 C C . THR B 1 64 ? 3.854 23.781 15.028 1 98.9 64 THR B C 1
ATOM 2817 O O . THR B 1 64 ? 4.115 24.842 14.458 1 98.9 64 THR B O 1
ATOM 2820 N N . LEU B 1 65 ? 2.629 23.433 15.338 1 98.82 65 LEU B N 1
ATOM 2821 C CA . LEU B 1 65 ? 1.521 24.381 15.359 1 98.82 65 LEU B CA 1
ATOM 2822 C C . LEU B 1 65 ? 1.592 25.273 16.594 1 98.82 65 LEU B C 1
ATOM 2824 O O . LEU B 1 65 ? 1.442 24.794 17.72 1 98.82 65 LEU B O 1
ATOM 2828 N N . ASN B 1 66 ? 1.831 26.582 16.343 1 98.61 66 ASN B N 1
ATOM 2829 C CA . ASN B 1 66 ? 2.221 27.451 17.448 1 98.61 66 ASN B CA 1
ATOM 2830 C C . ASN B 1 66 ? 1.275 28.64 17.588 1 98.61 66 ASN B C 1
ATOM 2832 O O . ASN B 1 66 ? 1.547 29.721 17.063 1 98.61 66 ASN B O 1
ATOM 2836 N N . ASN B 1 67 ? 0.221 28.547 18.269 1 98.22 67 ASN B N 1
ATOM 2837 C CA . ASN B 1 67 ? -0.761 29.526 18.724 1 98.22 67 ASN B CA 1
ATOM 2838 C C . ASN B 1 67 ? -1.355 29.138 20.074 1 98.22 67 ASN B C 1
ATOM 2840 O O . ASN B 1 67 ? -2.572 28.995 20.204 1 98.22 67 ASN B O 1
ATOM 2844 N N . PRO B 1 68 ? -0.491 28.956 21.087 1 96.85 68 PRO B N 1
ATOM 2845 C CA . PRO B 1 68 ? -0.897 28.3 22.331 1 96.85 68 PRO B CA 1
ATOM 2846 C C . PRO B 1 68 ? -1.993 29.064 23.07 1 96.85 68 PRO B C 1
ATOM 2848 O O . PRO B 1 68 ? -2.792 28.461 23.791 1 96.85 68 PRO B O 1
ATOM 2851 N N . SER B 1 69 ? -2.111 30.347 22.871 1 95.87 69 SER B N 1
ATOM 2852 C CA . SER B 1 69 ? -3.128 31.135 23.56 1 95.87 69 SER B CA 1
ATOM 2853 C C . SER B 1 69 ? -4.527 30.786 23.064 1 95.87 69 SER B C 1
ATOM 2855 O O . SER B 1 69 ? -5.52 31.085 23.731 1 95.87 69 SER B O 1
ATOM 2857 N N . LYS B 1 70 ? -4.607 30.229 21.934 1 96.86 70 LYS B N 1
ATOM 2858 C CA . LYS B 1 70 ? -5.89 29.821 21.369 1 96.86 70 LYS B CA 1
ATOM 2859 C C . LYS B 1 70 ? -5.917 28.32 21.095 1 96.86 70 LYS B C 1
ATOM 2861 O O . LYS B 1 70 ? -6.511 27.874 20.111 1 96.86 70 LYS B O 1
ATOM 2866 N N . MET B 1 71 ? -5.144 27.534 21.922 1 97.32 71 MET B N 1
ATOM 2867 C CA . MET B 1 71 ? -5.067 26.081 21.803 1 97.32 71 MET B CA 1
ATOM 2868 C C . MET B 1 71 ? -4.627 25.673 20.401 1 97.32 71 MET B C 1
ATOM 2870 O O . MET B 1 71 ? -5.183 24.741 19.817 1 97.32 71 MET B O 1
ATOM 2874 N N . ASN B 1 72 ? -3.787 26.456 19.812 1 98.31 72 ASN B N 1
ATOM 2875 C CA . ASN B 1 72 ? -3.15 26.241 18.517 1 98.31 72 ASN B CA 1
ATOM 2876 C C . ASN B 1 72 ? -4.175 26.197 17.388 1 98.31 72 ASN B C 1
ATOM 2878 O O . ASN B 1 72 ? -4.051 25.393 16.462 1 98.31 72 ASN B O 1
ATOM 2882 N N . ALA B 1 73 ? -5.245 27.053 17.52 1 97.88 73 ALA B N 1
ATOM 2883 C CA . ALA B 1 73 ? -6.207 27.232 16.435 1 97.88 73 ALA B CA 1
ATOM 2884 C C . ALA B 1 73 ? -5.541 27.851 15.209 1 97.88 73 ALA B C 1
ATOM 2886 O O . ALA B 1 73 ? -4.722 28.764 15.333 1 97.88 73 ALA B O 1
ATOM 2887 N N . PHE B 1 74 ? -5.974 27.396 13.999 1 97.71 74 PHE B N 1
ATOM 2888 C CA . PHE B 1 74 ? -5.404 27.889 12.751 1 97.71 74 PHE B CA 1
ATOM 2889 C C . PHE B 1 74 ? -5.958 29.268 12.411 1 97.71 74 PHE B C 1
ATOM 2891 O O . PHE B 1 74 ? -7.15 29.413 12.133 1 97.71 74 PHE B O 1
ATOM 2898 N N . SER B 1 75 ? -5.117 30.28 12.468 1 97.06 75 SER B N 1
ATOM 2899 C CA . SER B 1 75 ? -5.452 31.56 11.854 1 97.06 75 SER B CA 1
ATOM 2900 C C . SER B 1 75 ? -5.292 31.506 10.339 1 97.06 75 SER B C 1
ATOM 2902 O O . SER B 1 75 ? -4.787 30.52 9.797 1 97.06 75 SER B O 1
ATOM 2904 N N . GLY B 1 76 ? -5.771 32.532 9.682 1 96.36 76 GLY B N 1
ATOM 2905 C CA . GLY B 1 76 ? -5.544 32.611 8.248 1 96.36 76 GLY B CA 1
ATOM 2906 C C . GLY B 1 76 ? -4.075 32.587 7.874 1 96.36 76 GLY B C 1
ATOM 2907 O O . GLY B 1 76 ? -3.672 31.859 6.964 1 96.36 76 GLY B O 1
ATOM 2908 N N . VAL B 1 77 ? -3.258 33.293 8.566 1 97.1 77 VAL B N 1
ATOM 2909 C CA . VAL B 1 77 ? -1.827 33.388 8.298 1 97.1 77 VAL B CA 1
ATOM 2910 C C . VAL B 1 77 ? -1.164 32.036 8.55 1 97.1 77 VAL B C 1
ATOM 2912 O O . VAL B 1 77 ? -0.264 31.631 7.809 1 97.1 77 VAL B O 1
ATOM 2915 N N . MET B 1 78 ? -1.557 31.27 9.54 1 98.3 78 MET B N 1
ATOM 2916 C CA . MET B 1 78 ? -1.005 29.945 9.806 1 98.3 78 MET B CA 1
ATOM 2917 C C . MET B 1 78 ? -1.303 28.99 8.655 1 98.3 78 MET B C 1
ATOM 2919 O O . MET B 1 78 ? -0.476 28.142 8.316 1 98.3 78 MET B O 1
ATOM 2923 N N . MET B 1 79 ? -2.502 29.116 8.091 1 97.98 79 MET B N 1
ATOM 2924 C CA . MET B 1 79 ? -2.835 28.284 6.939 1 97.98 79 MET B CA 1
ATOM 2925 C C . MET B 1 79 ? -1.877 28.546 5.782 1 97.98 79 MET B C 1
ATOM 2927 O O . MET B 1 79 ? -1.421 27.61 5.123 1 97.98 79 MET B O 1
ATOM 2931 N N . LEU B 1 80 ? -1.587 29.788 5.553 1 98.03 80 LEU B N 1
ATOM 2932 C CA . LEU B 1 80 ? -0.637 30.168 4.514 1 98.03 80 LEU B CA 1
ATOM 2933 C C . LEU B 1 80 ? 0.756 29.632 4.828 1 98.03 80 LEU B C 1
ATOM 2935 O O . LEU B 1 80 ? 1.431 29.092 3.949 1 98.03 80 LEU B O 1
ATOM 2939 N N . GLN B 1 81 ? 1.17 29.771 6.061 1 98.72 81 GLN B N 1
ATOM 2940 C CA . GLN B 1 81 ? 2.486 29.301 6.483 1 98.72 81 GLN B CA 1
ATOM 2941 C C . GLN B 1 81 ? 2.599 27.786 6.346 1 98.72 81 GLN B C 1
ATOM 2943 O O . GLN B 1 81 ? 3.666 27.265 6.012 1 98.72 81 GLN B O 1
ATOM 2948 N N . LEU B 1 82 ? 1.498 27.056 6.635 1 98.69 82 LEU B N 1
ATOM 2949 C CA . LEU B 1 82 ? 1.514 25.607 6.464 1 98.69 82 LEU B CA 1
ATOM 2950 C C . LEU B 1 82 ? 1.837 25.233 5.022 1 98.69 82 LEU B C 1
ATOM 2952 O O . LEU B 1 82 ? 2.67 24.358 4.774 1 98.69 82 LEU B O 1
ATOM 2956 N N . LEU B 1 83 ? 1.153 25.902 4.091 1 98.07 83 LEU B N 1
ATOM 2957 C CA . LEU B 1 83 ? 1.447 25.65 2.685 1 98.07 83 LEU B CA 1
ATOM 2958 C C . LEU B 1 83 ? 2.916 25.921 2.379 1 98.07 83 LEU B C 1
ATOM 2960 O O . LEU B 1 83 ? 3.568 25.128 1.695 1 98.07 83 LEU B O 1
ATOM 2964 N N . GLU B 1 84 ? 3.446 26.997 2.886 1 98.08 84 GLU B N 1
ATOM 2965 C CA . GLU B 1 84 ? 4.845 27.351 2.671 1 98.08 84 GLU B CA 1
ATOM 2966 C C . GLU B 1 84 ? 5.777 26.263 3.195 1 98.08 84 GLU B C 1
ATOM 2968 O O . GLU B 1 84 ? 6.749 25.897 2.531 1 98.08 84 GLU B O 1
ATOM 2973 N N . LYS B 1 85 ? 5.521 25.761 4.393 1 98.73 85 LYS B N 1
ATOM 2974 C CA . LYS B 1 85 ? 6.356 24.717 4.979 1 98.73 85 LYS B CA 1
ATOM 2975 C C . LYS B 1 85 ? 6.242 23.415 4.192 1 98.73 85 LYS B C 1
ATOM 2977 O O . LYS B 1 85 ? 7.224 22.684 4.045 1 98.73 85 LYS B O 1
ATOM 2982 N N . VAL B 1 86 ? 5.044 23.093 3.702 1 98.19 86 VAL B N 1
ATOM 2983 C CA . VAL B 1 86 ? 4.852 21.896 2.889 1 98.19 86 VAL B CA 1
ATOM 2984 C C . VAL B 1 86 ? 5.72 21.978 1.636 1 98.19 86 VAL B C 1
ATOM 2986 O O . VAL B 1 86 ? 6.399 21.013 1.279 1 98.19 86 VAL B O 1
ATOM 2989 N N . ILE B 1 87 ? 5.727 23.127 0.995 1 96.96 87 ILE B N 1
ATOM 2990 C CA . ILE B 1 87 ? 6.539 23.342 -0.198 1 96.96 87 ILE B CA 1
ATOM 2991 C C . ILE B 1 87 ? 8.018 23.194 0.151 1 96.96 87 ILE B C 1
ATOM 2993 O O . ILE B 1 87 ? 8.777 22.563 -0.588 1 96.96 87 ILE B O 1
ATOM 2997 N N . GLU B 1 88 ? 8.446 23.768 1.29 1 97.83 88 GLU B N 1
ATOM 2998 C CA . GLU B 1 88 ? 9.819 23.64 1.767 1 97.83 88 GLU B CA 1
ATOM 2999 C C . GLU B 1 88 ? 10.199 22.176 1.97 1 97.83 88 GLU B C 1
ATOM 3001 O O . GLU B 1 88 ? 11.288 21.752 1.576 1 97.83 88 GLU B O 1
ATOM 3006 N N . LEU B 1 89 ? 9.325 21.424 2.511 1 98.08 89 LEU B N 1
ATOM 3007 C CA . LEU B 1 89 ? 9.575 20.018 2.811 1 98.08 89 LEU B CA 1
ATOM 3008 C C . LEU B 1 89 ? 9.62 19.189 1.532 1 98.08 89 LEU B C 1
ATOM 3010 O O . LEU B 1 89 ? 10.347 18.196 1.456 1 98.08 89 LEU B O 1
ATOM 3014 N N . GLU B 1 90 ? 8.87 19.514 0.543 1 95.75 90 GLU B N 1
ATOM 3015 C CA . GLU B 1 90 ? 8.92 18.854 -0.758 1 95.75 90 GLU B CA 1
ATOM 3016 C C . GLU B 1 90 ? 10.322 18.919 -1.357 1 95.75 90 GLU B C 1
ATOM 3018 O O . GLU B 1 90 ? 10.748 17.998 -2.057 1 95.75 90 GLU B O 1
ATOM 3023 N N . ASN B 1 91 ? 11.014 19.966 -0.991 1 94.82 91 ASN B N 1
ATOM 3024 C CA . ASN B 1 91 ? 12.307 20.227 -1.614 1 94.82 91 ASN B CA 1
ATOM 3025 C C . ASN B 1 91 ? 13.461 19.844 -0.692 1 94.82 91 ASN B C 1
ATOM 3027 O O . ASN B 1 91 ? 14.627 20.057 -1.028 1 94.82 91 ASN B O 1
ATOM 3031 N N . TRP B 1 92 ? 13.198 19.386 0.46 1 97.15 92 TRP B N 1
ATOM 3032 C CA . TRP B 1 92 ? 14.203 18.946 1.422 1 97.15 92 TRP B CA 1
ATOM 3033 C C . TRP B 1 92 ? 14.679 17.533 1.105 1 97.15 92 TRP B C 1
ATOM 3035 O O . TRP B 1 92 ? 14.187 16.561 1.684 1 97.15 92 TRP B O 1
ATOM 3045 N N . THR B 1 93 ? 15.665 17.335 0.302 1 95.72 93 THR B N 1
ATOM 3046 C CA . THR B 1 93 ? 16.06 16.064 -0.294 1 95.72 93 THR B CA 1
ATOM 3047 C C . THR B 1 93 ? 16.712 15.158 0.747 1 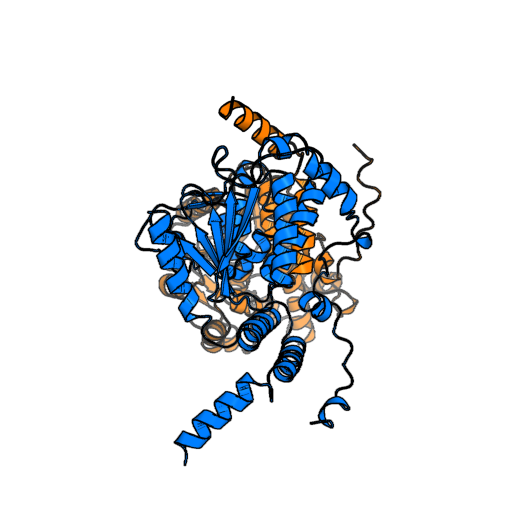95.72 93 THR B C 1
ATOM 3049 O O . THR B 1 93 ? 16.762 13.939 0.572 1 95.72 93 THR B O 1
ATOM 3052 N N . GLU B 1 94 ? 17.194 15.785 1.875 1 97 94 GLU B N 1
ATOM 3053 C CA . GLU B 1 94 ? 17.834 14.986 2.917 1 97 94 GLU B CA 1
ATOM 3054 C C . GLU B 1 94 ? 16.816 14.509 3.949 1 97 94 GLU B C 1
ATOM 3056 O O . GLU B 1 94 ? 17.14 13.694 4.816 1 97 94 GLU B O 1
ATOM 3061 N N . GLY B 1 95 ? 15.631 15.025 3.892 1 98.32 95 GLY B N 1
ATOM 3062 C CA . GLY B 1 95 ? 14.597 14.667 4.85 1 98.32 95 GLY B CA 1
ATOM 3063 C C . GLY B 1 95 ? 14.057 13.264 4.649 1 98.32 95 GLY B C 1
ATOM 3064 O O . GLY B 1 95 ? 13.902 12.81 3.513 1 98.32 95 GLY B O 1
ATOM 3065 N N . LYS B 1 96 ? 13.743 12.56 5.77 1 98.66 96 LYS B N 1
ATOM 3066 C CA . LYS B 1 96 ? 13.222 11.197 5.741 1 98.66 96 LYS B CA 1
ATOM 3067 C C . LYS B 1 96 ? 11.931 11.085 6.548 1 98.66 96 LYS B C 1
ATOM 3069 O O . LYS B 1 96 ? 11.041 10.306 6.201 1 98.66 96 LYS B O 1
ATOM 3074 N N . GLY B 1 97 ? 11.795 11.798 7.627 1 98.81 97 GLY B N 1
ATOM 3075 C CA . GLY B 1 97 ? 10.661 11.718 8.534 1 98.81 97 GLY B CA 1
ATOM 3076 C C . GLY B 1 97 ? 10.176 13.076 9.004 1 98.81 97 GLY B C 1
ATOM 3077 O O . GLY B 1 97 ? 10.91 14.063 8.93 1 98.81 97 GLY B O 1
ATOM 3078 N N . LEU B 1 98 ? 8.941 13.183 9.434 1 98.92 98 LEU B N 1
ATOM 3079 C CA . LEU B 1 98 ? 8.335 14.424 9.904 1 98.92 98 LEU B CA 1
ATOM 3080 C C . LEU B 1 98 ? 7.433 14.168 11.107 1 98.92 98 LEU B C 1
ATOM 3082 O O . LEU B 1 98 ? 6.614 13.245 11.088 1 98.92 98 LEU B O 1
ATOM 3086 N N . ILE B 1 99 ? 7.625 14.884 12.157 1 98.93 99 ILE B N 1
ATOM 3087 C CA . ILE B 1 99 ? 6.736 14.857 13.313 1 98.93 99 ILE B CA 1
ATOM 3088 C C . ILE B 1 99 ? 5.935 16.155 13.378 1 98.93 99 ILE B C 1
ATOM 3090 O O . ILE B 1 99 ? 6.505 17.247 13.328 1 98.93 99 ILE B O 1
ATOM 3094 N N . VAL B 1 100 ? 4.66 16.08 13.433 1 98.93 100 VAL B N 1
ATOM 3095 C CA . VAL B 1 100 ? 3.774 17.222 13.632 1 98.93 100 VAL B CA 1
ATOM 3096 C C . VAL B 1 100 ? 3.288 17.254 15.079 1 98.93 100 VAL B C 1
ATOM 3098 O O . VAL B 1 100 ? 2.801 16.247 15.599 1 98.93 100 VAL B O 1
ATOM 3101 N N . ARG B 1 101 ? 3.443 18.379 15.693 1 98.78 101 ARG B N 1
ATOM 3102 C CA . ARG B 1 101 ? 3.005 18.526 17.077 1 98.78 101 ARG B CA 1
ATOM 3103 C C . ARG B 1 101 ? 2.447 19.922 17.33 1 98.78 101 ARG B C 1
ATOM 3105 O O . ARG B 1 101 ? 2.591 20.815 16.492 1 98.78 101 ARG B O 1
ATOM 3112 N N . GLY B 1 102 ? 1.717 20.093 18.444 1 98.57 102 GLY B N 1
ATOM 3113 C CA . GLY B 1 102 ? 1.29 21.411 18.885 1 98.57 102 GLY B CA 1
ATOM 3114 C C . GLY B 1 102 ? 2.105 21.945 20.047 1 98.57 102 GLY B C 1
ATOM 3115 O O . GLY B 1 102 ? 2.61 21.173 20.865 1 98.57 102 GLY B O 1
ATOM 3116 N N . ALA B 1 103 ? 2.192 23.264 20.124 1 98.09 103 ALA B N 1
ATOM 3117 C CA . ALA B 1 103 ? 2.9 23.906 21.229 1 98.09 103 ALA B CA 1
ATOM 3118 C C . ALA B 1 103 ? 2.124 23.76 22.535 1 98.09 103 ALA B C 1
ATOM 3120 O O . ALA B 1 103 ? 0.891 23.723 22.531 1 98.09 103 ALA B O 1
ATOM 3121 N N . LYS B 1 104 ? 2.839 23.66 23.629 1 97.22 104 LYS B N 1
ATOM 3122 C CA . LYS B 1 104 ? 2.33 23.689 24.997 1 97.22 104 LYS B CA 1
ATOM 3123 C C . LYS B 1 104 ? 1.31 22.577 25.228 1 97.22 104 LYS B C 1
ATOM 3125 O O . LYS B 1 104 ? 0.234 22.82 25.779 1 97.22 104 LYS B O 1
ATOM 3130 N N . ASN B 1 105 ? 1.5 21.418 24.7 1 95.53 105 ASN B N 1
ATOM 3131 C CA . ASN B 1 105 ? 0.82 20.163 25.003 1 95.53 105 ASN B CA 1
ATOM 3132 C C . ASN B 1 105 ? -0.618 20.168 24.494 1 95.53 105 ASN B C 1
ATOM 3134 O O . ASN B 1 105 ? -1.506 19.59 25.123 1 95.53 105 ASN B O 1
ATOM 3138 N N . THR B 1 106 ? -0.823 20.878 23.5 1 97.86 106 THR B N 1
ATOM 3139 C CA . THR B 1 106 ? -2.086 20.849 22.77 1 97.86 106 THR B CA 1
ATOM 3140 C C . THR B 1 106 ? -1.84 20.77 21.266 1 97.86 106 THR B C 1
ATOM 3142 O O . THR B 1 106 ? -1.105 21.587 20.708 1 97.86 106 THR B O 1
ATOM 3145 N N . PHE B 1 107 ? -2.425 19.765 20.644 1 98.4 107 PHE B N 1
ATOM 3146 C CA . PHE B 1 107 ? -2.199 19.644 19.208 1 98.4 107 PHE B CA 1
ATOM 3147 C C . PHE B 1 107 ? -2.838 20.808 18.46 1 98.4 107 PHE B C 1
ATOM 3149 O O . PHE B 1 107 ? -2.152 21.756 18.072 1 98.4 107 PHE B O 1
ATOM 3156 N N . SER B 1 108 ? -4.185 20.87 18.349 1 98.52 108 SER B N 1
ATOM 3157 C CA . SER B 1 108 ? -4.87 21.99 17.713 1 98.52 108 SER B CA 1
ATOM 3158 C C . SER B 1 108 ? -6.379 21.902 17.915 1 98.52 108 SER B C 1
ATOM 3160 O O . SER B 1 108 ? -6.956 20.814 17.854 1 98.52 108 SER B O 1
ATOM 3162 N N . SER B 1 109 ? -6.974 23.05 18.08 1 96.21 109 SER B N 1
ATOM 3163 C CA . SER B 1 109 ? -8.425 23.103 18.225 1 96.21 109 SER B CA 1
ATOM 3164 C C . SER B 1 109 ? -9.105 23.377 16.887 1 96.21 109 SER B C 1
ATOM 3166 O O . SER B 1 109 ? -10.311 23.625 16.838 1 96.21 109 SER B O 1
ATOM 3168 N N . GLY B 1 110 ? -8.32 23.373 15.855 1 94.88 110 GLY B N 1
ATOM 3169 C CA . GLY B 1 110 ? -8.884 23.603 14.535 1 94.88 110 GLY B CA 1
ATOM 3170 C C . GLY B 1 110 ? -8.799 25.051 14.093 1 94.88 110 GLY B C 1
ATOM 3171 O O . GLY B 1 110 ? -7.784 25.715 14.315 1 94.88 110 GLY B O 1
ATOM 3172 N N . SER B 1 111 ? -9.865 25.511 13.33 1 92.08 111 SER B N 1
ATOM 3173 C CA . SER B 1 111 ? -9.871 26.866 12.789 1 92.08 111 SER B CA 1
ATOM 3174 C C . SER B 1 111 ? -10.212 27.89 13.867 1 92.08 111 SER B C 1
ATOM 3176 O O . SER B 1 111 ? -11.084 27.65 14.704 1 92.08 111 SER B O 1
ATOM 3178 N N . ASP B 1 112 ? -9.534 28.979 13.762 1 89.6 112 ASP B N 1
ATOM 3179 C CA . ASP B 1 112 ? -9.825 30.089 14.664 1 89.6 112 ASP B CA 1
ATOM 3180 C C . ASP B 1 112 ? -11.22 30.654 14.408 1 89.6 112 ASP B C 1
ATOM 3182 O O . ASP B 1 112 ? -11.552 31.014 13.277 1 89.6 112 ASP B O 1
ATOM 3186 N N . LEU B 1 113 ? -11.928 30.834 15.395 1 82.24 113 LEU B N 1
ATOM 3187 C CA . LEU B 1 113 ? -13.334 31.216 15.313 1 82.24 113 LEU B CA 1
ATOM 3188 C C . LEU B 1 113 ? -13.485 32.608 14.709 1 82.24 113 LEU B C 1
ATOM 3190 O O . LEU B 1 113 ? -14.491 32.902 14.059 1 82.24 113 LEU B O 1
ATOM 3194 N N . ASN B 1 114 ? -12.527 33.451 14.92 1 81.54 114 ASN B N 1
ATOM 3195 C CA . ASN B 1 114 ? -12.587 34.783 14.327 1 81.54 114 ASN B CA 1
ATOM 3196 C C . ASN B 1 114 ? -12.522 34.722 12.804 1 81.54 114 ASN B C 1
ATOM 3198 O O . ASN B 1 114 ? -13.239 35.452 12.118 1 81.54 114 ASN B O 1
ATOM 3202 N N . ALA B 1 115 ? -11.711 33.882 12.363 1 78.31 115 ALA B N 1
ATOM 3203 C CA . ALA B 1 115 ? -11.637 33.676 10.919 1 78.31 115 ALA B CA 1
ATOM 3204 C C . ALA B 1 115 ? -12.934 33.076 10.383 1 78.31 115 ALA B C 1
ATOM 3206 O O . ALA B 1 115 ? -13.466 33.537 9.371 1 78.31 115 ALA B O 1
ATOM 3207 N N . VAL B 1 116 ? -13.487 32.204 11.105 1 81.37 116 VAL B N 1
ATOM 3208 C CA . VAL B 1 116 ? -14.694 31.497 10.69 1 81.37 116 VAL B CA 1
ATOM 3209 C C . VAL B 1 116 ? -15.872 32.469 10.645 1 81.37 116 VAL B C 1
ATOM 3211 O O . VAL B 1 116 ? -16.657 32.459 9.694 1 81.37 116 VAL B O 1
ATOM 3214 N N . LYS B 1 117 ? -15.925 33.29 11.602 1 82.44 117 LYS B N 1
ATOM 3215 C CA . LYS B 1 117 ? -17.026 34.245 11.693 1 82.44 117 LYS B CA 1
ATOM 3216 C C . LYS B 1 117 ? -16.977 35.252 10.548 1 82.44 117 LYS B C 1
ATOM 3218 O O . LYS B 1 117 ? -18.017 35.652 10.02 1 82.44 117 LYS B O 1
ATOM 3223 N N . SER B 1 118 ? -15.844 35.609 10.189 1 84.94 118 SER B N 1
ATOM 3224 C CA . SER B 1 118 ? -15.675 36.63 9.16 1 84.94 118 SER B CA 1
ATOM 3225 C C . SER B 1 118 ? -15.885 36.049 7.765 1 84.94 118 SER B C 1
ATOM 3227 O O . SER B 1 118 ? -16.24 36.773 6.833 1 84.94 118 SER B O 1
ATOM 3229 N N . LEU B 1 119 ? -15.659 34.78 7.648 1 84.73 119 LEU B N 1
ATOM 3230 C CA . LEU B 1 119 ? -15.877 34.065 6.395 1 84.73 119 LEU B CA 1
ATOM 3231 C C . LEU B 1 119 ? -17.241 33.383 6.388 1 84.73 119 LEU B C 1
ATOM 3233 O O . LEU B 1 119 ? -17.326 32.154 6.435 1 84.73 119 LEU B O 1
ATOM 3237 N N . GLY B 1 120 ? -18.228 34.151 6.319 1 84.54 120 GLY B N 1
ATOM 3238 C CA . GLY B 1 120 ? -19.569 33.703 6.662 1 84.54 120 GLY B CA 1
ATOM 3239 C C . GLY B 1 120 ? -20.404 33.336 5.45 1 84.54 120 GLY B C 1
ATOM 3240 O O . GLY B 1 120 ? -21.562 32.937 5.585 1 84.54 120 GLY B O 1
ATOM 3241 N N . THR B 1 121 ? -19.803 33.323 4.281 1 91.43 121 THR B N 1
ATOM 3242 C CA . THR B 1 121 ? -20.578 32.948 3.103 1 91.43 121 THR B CA 1
ATOM 3243 C C . THR B 1 121 ? -20.181 31.558 2.614 1 91.43 121 THR B C 1
ATOM 3245 O O . THR B 1 121 ? -19.067 31.098 2.874 1 91.43 121 THR B O 1
ATOM 3248 N N . PRO B 1 122 ? -21.093 30.918 1.886 1 93.46 122 PRO B N 1
ATOM 3249 C CA . PRO B 1 122 ? -20.742 29.621 1.302 1 93.46 122 PRO B CA 1
ATOM 3250 C C . PRO B 1 122 ? -19.502 29.69 0.414 1 93.46 122 PRO B C 1
ATOM 3252 O O . PRO B 1 122 ? -18.683 28.768 0.418 1 93.46 122 PRO B O 1
ATOM 3255 N N . GLU B 1 123 ? -19.375 30.779 -0.29 1 92.72 123 GLU B N 1
ATOM 3256 C CA . GLU B 1 123 ? -18.23 30.953 -1.178 1 92.72 123 GLU B CA 1
ATOM 3257 C C . GLU B 1 123 ? -16.924 31.015 -0.39 1 92.72 123 GLU B C 1
ATOM 3259 O O . GLU B 1 123 ? -15.922 30.421 -0.792 1 92.72 123 GLU B O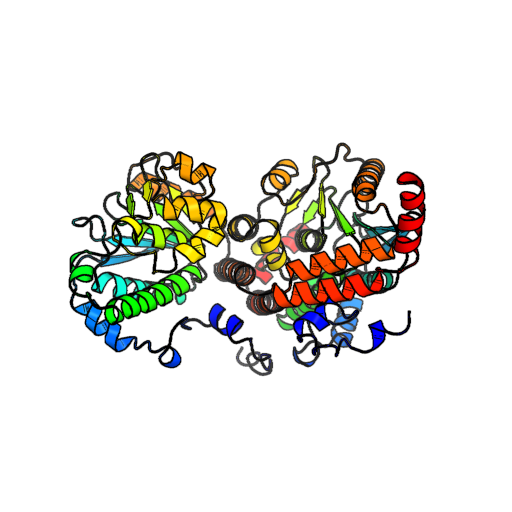 1
ATOM 3264 N N . ASP B 1 124 ? -17.006 31.721 0.709 1 91.15 124 ASP B N 1
ATOM 3265 C CA . ASP B 1 124 ? -15.833 31.812 1.573 1 91.15 124 ASP B CA 1
ATOM 3266 C C . ASP B 1 124 ? -15.456 30.443 2.133 1 91.15 124 ASP B C 1
ATOM 3268 O O . ASP B 1 124 ? -14.283 30.062 2.12 1 91.15 124 ASP B O 1
ATOM 3272 N N . GLY B 1 125 ? -16.463 29.778 2.595 1 93.47 125 GLY B N 1
ATOM 3273 C CA . GLY B 1 125 ? -16.244 28.454 3.156 1 93.47 125 GLY B CA 1
ATOM 3274 C C . GLY B 1 125 ? -15.655 27.474 2.159 1 93.47 125 GLY B C 1
ATOM 3275 O O . GLY B 1 125 ? -14.739 26.717 2.491 1 93.47 125 GLY B O 1
ATOM 3276 N N . MET B 1 126 ? -16.127 27.491 0.954 1 95.44 126 MET B N 1
ATOM 3277 C CA . MET B 1 126 ? -15.639 26.602 -0.097 1 95.44 126 MET B CA 1
ATOM 3278 C C . MET B 1 126 ? -14.203 26.945 -0.477 1 95.44 126 MET B C 1
ATOM 3280 O O . MET B 1 126 ? -13.394 26.052 -0.735 1 95.44 126 MET B O 1
ATOM 3284 N N . ALA B 1 127 ? -13.925 28.195 -0.539 1 94.04 127 ALA B N 1
ATOM 3285 C CA . ALA B 1 127 ? -12.575 28.632 -0.885 1 94.04 127 ALA B CA 1
ATOM 3286 C C . ALA B 1 127 ? -11.559 28.142 0.143 1 94.04 127 ALA B C 1
ATOM 3288 O O . ALA B 1 127 ? -10.496 27.633 -0.219 1 94.04 127 ALA B O 1
ATOM 3289 N N . VAL B 1 128 ? -11.877 28.308 1.399 1 94.71 128 VAL B N 1
ATOM 3290 C CA . VAL B 1 128 ? -11.001 27.849 2.472 1 94.71 128 VAL B CA 1
ATOM 3291 C C . VAL B 1 128 ? -10.879 26.327 2.424 1 94.71 128 VAL B C 1
ATOM 3293 O O . VAL B 1 128 ? -9.79 25.78 2.607 1 94.71 128 VAL B O 1
ATOM 3296 N N . CYS B 1 129 ? -11.966 25.683 2.14 1 96.34 129 CYS B N 1
ATOM 3297 C CA . CYS B 1 129 ? -11.991 24.233 1.984 1 96.34 129 CYS B CA 1
ATOM 3298 C C . CYS B 1 129 ? -11.024 23.785 0.895 1 96.34 129 CYS B C 1
ATOM 3300 O O . CYS B 1 129 ? -10.178 22.919 1.128 1 96.34 129 CYS B O 1
ATOM 3302 N N . MET B 1 130 ? -11.139 24.366 -0.245 1 96.96 130 MET B N 1
ATOM 3303 C CA . MET B 1 130 ? -10.284 23.999 -1.371 1 96.96 130 MET B CA 1
ATOM 3304 C C . MET B 1 130 ? -8.817 24.261 -1.048 1 96.96 130 MET B C 1
ATOM 3306 O O . MET B 1 130 ? -7.952 23.442 -1.363 1 96.96 130 MET B O 1
ATOM 3310 N N . PHE B 1 131 ? -8.532 25.359 -0.385 1 96.06 131 PHE B N 1
ATOM 3311 C CA . PHE B 1 131 ? -7.165 25.714 -0.023 1 96.06 131 PHE B CA 1
ATOM 3312 C C . PHE B 1 131 ? -6.566 24.673 0.916 1 96.06 131 PHE B C 1
ATOM 3314 O O . PHE B 1 131 ? -5.468 24.169 0.674 1 96.06 131 PHE B O 1
ATOM 3321 N N . MET B 1 132 ? -7.33 24.308 1.912 1 97.28 132 MET B N 1
ATOM 3322 C CA . MET B 1 132 ? -6.808 23.394 2.923 1 97.28 132 MET B CA 1
ATOM 3323 C C . MET B 1 132 ? -6.751 21.966 2.389 1 97.28 132 MET B C 1
ATOM 3325 O O . MET B 1 132 ? -5.843 21.207 2.731 1 97.28 132 MET B O 1
ATOM 3329 N N . GLN B 1 133 ? -7.676 21.567 1.555 1 97.88 133 GLN B N 1
ATOM 3330 C CA . GLN B 1 133 ? -7.589 20.257 0.918 1 97.88 133 GLN B CA 1
ATOM 3331 C C . GLN B 1 133 ? -6.361 20.163 0.018 1 97.88 133 GLN B C 1
ATOM 3333 O O . GLN B 1 133 ? -5.664 19.146 0.013 1 97.88 133 GLN B O 1
ATOM 3338 N N . ASN B 1 134 ? -6.111 21.188 -0.765 1 96.97 134 ASN B N 1
ATOM 3339 C CA . ASN B 1 134 ? -4.883 21.226 -1.551 1 96.97 134 ASN B CA 1
ATOM 3340 C C . ASN B 1 134 ? -3.648 21.066 -0.669 1 96.97 134 ASN B C 1
ATOM 3342 O O . ASN B 1 134 ? -2.779 20.24 -0.954 1 96.97 134 ASN B O 1
ATOM 3346 N N . THR B 1 135 ? -3.616 21.825 0.365 1 97.69 135 THR B N 1
ATOM 3347 C CA . THR B 1 135 ? -2.443 21.87 1.232 1 97.69 135 THR B CA 1
ATOM 3348 C C . THR B 1 135 ? -2.241 20.532 1.938 1 97.69 135 THR B C 1
ATOM 3350 O O . THR B 1 135 ? -1.142 19.973 1.916 1 97.69 135 THR B O 1
ATOM 3353 N N . LEU B 1 136 ? -3.282 19.957 2.533 1 98.24 136 LEU B N 1
ATOM 3354 C CA . LEU B 1 136 ? -3.159 18.742 3.331 1 98.24 136 LEU B CA 1
ATOM 3355 C C . LEU B 1 136 ? -2.981 17.52 2.436 1 98.24 136 LEU B C 1
ATOM 3357 O O . LEU B 1 136 ? -2.395 16.519 2.855 1 98.24 136 LEU B O 1
ATOM 3361 N N . THR B 1 137 ? -3.478 17.543 1.242 1 97.33 137 THR B N 1
ATOM 3362 C CA . THR B 1 137 ? -3.196 16.468 0.297 1 97.33 137 THR B CA 1
ATOM 3363 C C . THR B 1 137 ? -1.722 16.466 -0.096 1 97.33 137 THR B C 1
ATOM 3365 O O . THR B 1 137 ? -1.09 15.408 -0.149 1 97.33 137 THR B O 1
ATOM 3368 N N . ARG B 1 138 ? -1.202 17.664 -0.396 1 96.25 138 ARG B N 1
ATOM 3369 C CA . ARG B 1 138 ? 0.229 17.786 -0.654 1 96.25 138 ARG B CA 1
ATOM 3370 C C . ARG B 1 138 ? 1.045 17.292 0.536 1 96.25 138 ARG B C 1
ATOM 3372 O O . ARG B 1 138 ? 2.053 16.606 0.362 1 96.25 138 ARG B O 1
ATOM 3379 N N . PHE B 1 139 ? 0.596 17.678 1.703 1 97.93 139 PHE B N 1
ATOM 3380 C CA . PHE B 1 139 ? 1.253 17.246 2.931 1 97.93 139 PHE B CA 1
ATOM 3381 C C . PHE B 1 139 ? 1.267 15.725 3.032 1 97.93 139 PHE B C 1
ATOM 3383 O O . PHE B 1 139 ? 2.317 15.124 3.271 1 97.93 139 PHE B O 1
ATOM 3390 N N . MET B 1 140 ? 0.13 15.078 2.831 1 97.42 140 MET B N 1
ATOM 3391 C CA . MET B 1 140 ? -0.028 13.629 2.912 1 97.42 140 MET B CA 1
ATOM 3392 C C . MET B 1 140 ? 0.892 12.925 1.92 1 97.42 140 MET B C 1
ATOM 3394 O O . MET B 1 140 ? 1.387 11.831 2.195 1 97.42 140 MET B O 1
ATOM 3398 N N . ARG B 1 141 ? 1.19 13.548 0.82 1 96.75 141 ARG B N 1
ATOM 3399 C CA . ARG B 1 141 ? 1.955 12.949 -0.268 1 96.75 141 ARG B CA 1
ATOM 3400 C C . ARG B 1 141 ? 3.437 13.286 -0.147 1 96.75 141 ARG B C 1
ATOM 3402 O O . ARG B 1 141 ? 4.233 12.929 -1.017 1 96.75 141 ARG B O 1
ATOM 3409 N N . LEU B 1 142 ? 3.829 14.066 0.883 1 97.25 142 LEU B N 1
ATOM 3410 C CA . LEU B 1 142 ? 5.247 14.332 1.097 1 97.25 142 LEU B CA 1
ATOM 3411 C C . LEU B 1 142 ? 6.053 13.038 1.066 1 97.25 142 LEU B C 1
ATOM 3413 O O . LEU B 1 142 ? 5.619 12.018 1.607 1 97.25 142 LEU B O 1
ATOM 3417 N N . PRO B 1 143 ? 7.203 13.036 0.437 1 97.12 143 PRO B N 1
ATOM 3418 C CA . PRO B 1 143 ? 8.063 11.852 0.482 1 97.12 143 PRO B CA 1
ATOM 3419 C C . PRO B 1 143 ? 8.8 11.708 1.812 1 97.12 143 PRO B C 1
ATOM 3421 O O . PRO B 1 143 ? 9.999 11.42 1.829 1 97.12 143 PRO B O 1
ATOM 3424 N N . LEU B 1 144 ? 8.15 12.055 2.886 1 98.67 144 LEU B N 1
ATOM 3425 C CA . LEU B 1 144 ? 8.58 11.924 4.274 1 98.67 144 LEU B CA 1
ATOM 3426 C C . LEU B 1 144 ? 7.595 11.073 5.07 1 98.67 144 LEU B C 1
ATOM 3428 O O . LEU B 1 144 ? 6.38 11.246 4.949 1 98.67 144 LEU B O 1
ATOM 3432 N N . ILE B 1 145 ? 8.089 10.132 5.806 1 98.81 145 ILE B N 1
ATOM 3433 C CA . ILE B 1 145 ? 7.207 9.368 6.681 1 98.81 145 ILE B CA 1
ATOM 3434 C C . ILE B 1 145 ? 6.761 10.24 7.853 1 98.81 145 ILE B C 1
ATOM 3436 O O . ILE B 1 145 ? 7.583 10.651 8.677 1 98.81 145 ILE B O 1
ATOM 3440 N N . SER B 1 146 ? 5.479 10.508 7.956 1 98.85 146 SER B N 1
ATOM 3441 C CA . SER B 1 146 ? 5.001 11.518 8.895 1 98.85 146 SER B CA 1
ATOM 3442 C C . SER B 1 146 ? 4.243 10.881 10.054 1 98.85 146 SER B C 1
ATOM 3444 O O . SER B 1 146 ? 3.556 9.873 9.874 1 98.85 146 SER B O 1
ATOM 3446 N N . VAL B 1 147 ? 4.359 11.526 11.239 1 98.83 147 VAL B N 1
ATOM 3447 C CA . VAL B 1 147 ? 3.647 11.087 12.435 1 98.83 147 VAL B CA 1
ATOM 3448 C C . VAL B 1 147 ? 3.056 12.295 13.158 1 98.83 147 VAL B C 1
ATOM 3450 O O . VAL B 1 147 ? 3.741 13.3 13.363 1 98.83 147 VAL B O 1
ATOM 3453 N N . ALA B 1 148 ? 1.748 12.247 13.456 1 98.91 148 ALA B N 1
ATOM 3454 C CA . ALA B 1 148 ? 1.14 13.229 14.351 1 98.91 148 ALA B CA 1
ATOM 3455 C C . ALA B 1 148 ? 1.36 12.85 15.812 1 98.91 148 ALA B C 1
ATOM 3457 O O . ALA B 1 148 ? 0.941 11.776 16.251 1 98.91 148 ALA B O 1
ATOM 3458 N N . LEU B 1 149 ? 2.071 13.654 16.525 1 98.87 149 LEU B N 1
ATOM 3459 C CA . LEU B 1 149 ? 2.164 13.53 17.976 1 98.87 149 LEU B CA 1
ATOM 3460 C C . LEU B 1 149 ? 1.033 14.291 18.66 1 98.87 149 LEU B C 1
ATOM 3462 O O . LEU B 1 149 ? 1.107 15.511 18.819 1 98.87 149 LEU B O 1
ATOM 3466 N N . VAL B 1 150 ? 0.015 13.534 19.051 1 98.7 150 VAL B N 1
ATOM 3467 C CA . VAL B 1 150 ? -1.186 14.149 19.606 1 98.7 150 VAL B CA 1
ATOM 3468 C C . VAL B 1 150 ? -1.054 14.265 21.123 1 98.7 150 VAL B C 1
ATOM 3470 O O . VAL B 1 150 ? -1.153 13.265 21.839 1 98.7 150 VAL B O 1
ATOM 3473 N N . GLN B 1 151 ? -0.856 15.48 21.533 1 97.34 151 GLN B N 1
ATOM 3474 C CA . GLN B 1 151 ? -0.846 15.85 22.945 1 97.34 151 GLN B CA 1
ATOM 3475 C C . GLN B 1 151 ? -2.079 16.673 23.307 1 97.34 151 GLN B C 1
ATOM 3477 O O . GLN B 1 151 ? -2.48 17.563 22.555 1 97.34 151 GLN B O 1
ATOM 3482 N N . GLY B 1 152 ? -2.677 16.403 24.437 1 96.78 152 GLY B N 1
ATOM 3483 C CA . GLY B 1 152 ? -3.883 17.128 24.806 1 96.78 152 GLY B CA 1
ATOM 3484 C C . GLY B 1 152 ? -5.038 16.89 23.851 1 96.78 152 GLY B C 1
ATOM 3485 O O . GLY B 1 152 ? -5.502 15.757 23.7 1 96.78 152 GLY B O 1
ATOM 3486 N N . TRP B 1 153 ? -5.296 18.038 23.049 1 96.97 153 TRP B N 1
ATOM 3487 C CA . TRP B 1 153 ? -6.498 17.97 22.225 1 96.97 153 TRP B CA 1
ATOM 3488 C C . TRP B 1 153 ? -6.155 18.117 20.747 1 96.97 153 TRP B C 1
ATOM 3490 O O . TRP B 1 153 ? -5.342 18.966 20.374 1 96.97 153 TRP B O 1
ATOM 3500 N N . ALA B 1 154 ? -6.73 17.252 19.927 1 98.73 154 ALA B N 1
ATOM 3501 C CA . ALA B 1 154 ? -6.927 17.474 18.497 1 98.73 154 ALA B CA 1
ATOM 3502 C C . ALA B 1 154 ? -8.412 17.549 18.153 1 98.73 154 ALA B C 1
ATOM 3504 O O . ALA B 1 154 ? -9.101 16.526 18.123 1 98.73 154 ALA B O 1
ATOM 3505 N N . LEU B 1 155 ? -8.926 18.764 17.848 1 97.89 155 LEU B N 1
ATOM 3506 C CA . LEU B 1 155 ? -10.357 18.994 17.683 1 97.89 155 LEU B CA 1
ATOM 3507 C C . LEU B 1 155 ? -10.659 19.571 16.303 1 97.89 155 LEU B C 1
ATOM 3509 O O . LEU B 1 155 ? -9.915 20.418 15.804 1 97.89 155 LEU B O 1
ATOM 3513 N N . GLY B 1 156 ? -11.798 19.173 15.765 1 97 156 GLY B N 1
ATOM 3514 C CA . GLY B 1 156 ? -12.227 19.758 14.505 1 97 156 GLY B CA 1
ATOM 3515 C C . GLY B 1 156 ? -11.161 19.702 13.427 1 97 156 GLY B C 1
ATOM 3516 O O . GLY B 1 156 ? -10.633 18.63 13.124 1 97 156 GLY B O 1
ATOM 3517 N N . GLY B 1 157 ? -10.743 20.848 12.975 1 97.49 157 GLY B N 1
ATOM 3518 C CA . GLY B 1 157 ? -9.684 20.914 11.981 1 97.49 157 GLY B CA 1
ATOM 3519 C C . GLY B 1 157 ? -8.389 20.275 12.446 1 97.49 157 GLY B C 1
ATOM 3520 O O . GLY B 1 157 ? -7.623 19.75 11.634 1 97.49 157 GLY B O 1
ATOM 3521 N N . GLY B 1 158 ? -8.105 20.385 13.749 1 98.54 158 GLY B N 1
ATOM 3522 C CA . GLY B 1 158 ? -6.953 19.689 14.3 1 98.54 158 GLY B CA 1
ATOM 3523 C C . GLY B 1 158 ? -7.036 18.182 14.146 1 98.54 158 GLY B C 1
ATOM 3524 O O . GLY B 1 158 ? -6.046 17.531 13.806 1 98.54 158 GLY B O 1
ATOM 3525 N N . ALA B 1 159 ? -8.211 17.63 14.418 1 98.75 159 ALA B N 1
ATOM 3526 C CA . ALA B 1 159 ? -8.443 16.204 14.201 1 98.75 159 ALA B CA 1
ATOM 3527 C C . ALA B 1 159 ? -8.268 15.838 12.73 1 98.75 159 ALA B C 1
ATOM 3529 O O . ALA B 1 159 ? -7.652 14.82 12.406 1 98.75 159 ALA B O 1
ATOM 3530 N N . GLU B 1 160 ? -8.812 16.678 11.843 1 98.75 160 GLU B N 1
ATOM 3531 C CA . GLU B 1 160 ? -8.667 16.439 10.411 1 98.75 160 GLU B CA 1
ATOM 3532 C C . GLU B 1 160 ? -7.196 16.409 10.003 1 98.75 160 GLU B C 1
ATOM 3534 O O . GLU B 1 160 ? -6.795 15.595 9.168 1 98.75 160 GLU B O 1
ATOM 3539 N N . PHE B 1 161 ? -6.412 17.297 10.574 1 98.82 161 PHE B N 1
ATOM 3540 C CA . PHE B 1 161 ? -4.991 17.363 10.253 1 98.82 161 PHE B CA 1
ATOM 3541 C C . PHE B 1 161 ? -4.297 16.051 10.601 1 98.82 161 PHE B C 1
ATOM 3543 O O . PHE B 1 161 ? -3.458 15.566 9.839 1 98.82 161 PHE B O 1
ATOM 3550 N N . THR B 1 162 ? -4.625 15.408 11.724 1 98.86 162 THR B N 1
ATOM 3551 C CA . THR B 1 162 ? -3.989 14.159 12.128 1 98.86 162 THR B CA 1
ATOM 3552 C C . THR B 1 162 ? -4.202 13.077 11.073 1 98.86 162 THR B C 1
ATOM 3554 O O . THR B 1 162 ? -3.349 12.206 10.888 1 98.86 162 THR B O 1
ATOM 3557 N N . THR B 1 163 ? -5.345 13.137 10.325 1 98.69 163 THR B N 1
ATOM 3558 C CA . THR B 1 163 ? -5.665 12.109 9.34 1 98.69 163 THR B CA 1
ATOM 3559 C C . THR B 1 163 ? -4.764 12.236 8.114 1 98.69 163 THR B C 1
ATOM 3561 O O . THR B 1 163 ? -4.668 11.307 7.31 1 98.69 163 THR B O 1
ATOM 3564 N N . ALA B 1 164 ? -4.132 13.364 7.931 1 98.48 164 ALA B N 1
ATOM 3565 C CA . ALA B 1 164 ? -3.261 13.584 6.779 1 98.48 164 ALA B CA 1
ATOM 3566 C C . ALA B 1 164 ? -1.86 13.037 7.039 1 98.48 164 ALA B C 1
ATOM 3568 O O . ALA B 1 164 ? -1.037 12.96 6.124 1 98.48 164 ALA B O 1
ATOM 3569 N N . CYS B 1 165 ? -1.551 12.675 8.279 1 98.79 165 CYS B N 1
ATOM 3570 C CA . CYS B 1 165 ? -0.275 12.063 8.632 1 98.79 165 CYS B CA 1
ATOM 3571 C C . CYS B 1 165 ? -0.308 10.558 8.398 1 98.79 165 CYS B C 1
ATOM 3573 O O . CYS B 1 165 ? -1.371 9.938 8.468 1 98.79 165 CYS B O 1
ATOM 3575 N N . ASP B 1 166 ? 0.838 9.975 8.155 1 98.46 166 ASP B N 1
ATOM 3576 C CA . ASP B 1 166 ? 0.906 8.532 7.946 1 98.46 166 ASP B CA 1
ATOM 3577 C C . ASP B 1 166 ? 0.536 7.774 9.218 1 98.46 166 ASP B C 1
ATOM 3579 O O . ASP B 1 166 ? -0.156 6.755 9.161 1 98.46 166 ASP B O 1
ATOM 3583 N N . PHE B 1 167 ? 1.045 8.272 10.337 1 98.66 167 PHE B N 1
ATOM 3584 C CA . PHE B 1 167 ? 0.852 7.62 11.627 1 98.66 167 PHE B CA 1
ATOM 3585 C C . PHE B 1 167 ? 0.424 8.63 12.685 1 98.66 167 PHE B C 1
ATOM 3587 O O . PHE B 1 167 ? 0.585 9.838 12.499 1 98.66 167 PHE B O 1
ATOM 3594 N N . ARG B 1 168 ? -0.162 8.098 13.731 1 98.8 168 ARG B N 1
ATOM 3595 C CA . ARG B 1 168 ? -0.544 8.905 14.885 1 98.8 168 ARG B CA 1
ATOM 3596 C C . ARG B 1 168 ? -0.098 8.246 16.186 1 98.8 168 ARG B C 1
ATOM 3598 O O . ARG B 1 168 ? -0.267 7.038 16.366 1 98.8 168 ARG B O 1
ATOM 3605 N N . LEU B 1 169 ? 0.533 9.015 17.004 1 98.81 169 LEU B N 1
ATOM 3606 C CA . LEU B 1 169 ? 0.857 8.657 18.381 1 98.81 169 LEU B CA 1
ATOM 3607 C C . LEU B 1 169 ? 0.131 9.569 19.365 1 98.81 169 LEU B C 1
ATOM 3609 O O . LEU B 1 169 ? 0.026 10.776 19.137 1 98.81 169 LEU B O 1
ATOM 3613 N N . MET B 1 170 ? -0.384 8.99 20.451 1 98.7 170 MET B N 1
ATOM 3614 C CA . MET B 1 170 ? -1.117 9.791 21.426 1 98.7 170 MET B CA 1
ATOM 3615 C C . MET B 1 170 ? -0.471 9.696 22.804 1 98.7 170 MET B C 1
ATOM 3617 O O . MET B 1 170 ? 0.009 8.632 23.198 1 98.7 170 MET B O 1
ATOM 3621 N N . THR B 1 171 ? -0.477 10.772 23.537 1 98.34 171 THR B N 1
ATOM 3622 C CA . THR B 1 171 ? -0.154 10.713 24.958 1 98.34 171 THR B CA 1
ATOM 3623 C C . THR B 1 171 ? -1.329 10.157 25.757 1 98.34 171 THR B C 1
ATOM 3625 O O . THR B 1 171 ? -2.468 10.165 25.284 1 98.34 171 THR B O 1
ATOM 3628 N N . PRO B 1 172 ? -1.201 9.489 26.966 1 95.46 172 PRO B N 1
ATOM 3629 C CA . PRO B 1 172 ? -2.253 8.791 27.709 1 95.46 172 PRO B CA 1
ATOM 3630 C C . PRO B 1 172 ? -3.512 9.636 27.884 1 95.46 172 PRO B C 1
ATOM 3632 O O . PRO B 1 172 ? -4.627 9.123 27.752 1 95.46 172 PRO B O 1
ATOM 3635 N N . GLU B 1 173 ? -3.579 11.024 28.014 1 92.12 173 GLU B N 1
ATOM 3636 C CA . GLU B 1 173 ? -4.761 11.821 28.327 1 92.12 173 GLU B CA 1
ATOM 3637 C C . GLU B 1 173 ? -5.179 12.679 27.136 1 92.12 173 GLU B C 1
ATOM 3639 O O . GLU B 1 173 ? -6.069 13.524 27.255 1 92.12 173 GLU B O 1
ATOM 3644 N N . SER B 1 174 ? -4.628 12.28 26.068 1 97.72 174 SER B N 1
ATOM 3645 C CA . SER B 1 174 ? -4.962 13.077 24.892 1 97.72 174 SER B CA 1
ATOM 3646 C C . SER B 1 174 ? -6.249 12.585 24.238 1 97.72 174 SER B C 1
ATOM 3648 O O . SER B 1 174 ? -6.705 11.472 24.512 1 97.72 174 SER B O 1
ATOM 3650 N N . LYS B 1 175 ? -6.908 13.502 23.459 1 98.19 175 LYS B N 1
ATOM 3651 C CA . LYS B 1 175 ? -8.188 13.198 22.826 1 98.19 175 LYS B CA 1
ATOM 3652 C C . LYS B 1 175 ? -8.228 13.712 21.39 1 98.19 175 LYS B C 1
ATOM 3654 O O . LYS B 1 175 ? -7.718 14.796 21.099 1 98.19 175 LYS B O 1
ATOM 3659 N N . ILE B 1 176 ? -8.833 12.899 20.531 1 98.78 176 ILE B N 1
ATOM 3660 C CA . ILE B 1 176 ? -9.181 13.306 19.174 1 98.78 176 ILE B CA 1
ATOM 3661 C C . ILE B 1 176 ? -10.7 13.378 19.03 1 98.78 176 ILE B C 1
ATOM 3663 O O . ILE B 1 176 ? -11.412 12.456 19.434 1 98.78 176 ILE B O 1
ATOM 3667 N N . ARG B 1 177 ? -11.145 14.503 18.501 1 98.61 177 ARG B N 1
ATOM 3668 C CA . ARG B 1 177 ? -12.595 14.621 18.38 1 98.61 177 ARG B CA 1
ATOM 3669 C C . ARG B 1 177 ? -12.977 15.44 17.152 1 98.61 177 ARG B C 1
ATOM 3671 O O . ARG B 1 177 ? -12.501 16.564 16.976 1 98.61 177 ARG B O 1
ATOM 3678 N N . PHE B 1 178 ? -13.852 14.876 16.313 1 98.51 178 PHE B N 1
ATOM 3679 C CA . PHE B 1 178 ? -14.435 15.557 15.164 1 98.51 178 PHE B CA 1
ATOM 3680 C C . PHE B 1 178 ? -15.743 16.241 15.546 1 98.51 178 PHE B C 1
ATOM 3682 O O . PHE B 1 178 ? -16.811 15.629 15.481 1 98.51 178 PHE B O 1
ATOM 3689 N N . VAL B 1 179 ? -15.685 17.538 15.83 1 97.14 179 VAL B N 1
ATOM 3690 C CA . VAL B 1 179 ? -16.789 18.23 16.488 1 97.14 179 VAL B CA 1
ATOM 3691 C C . VAL B 1 179 ? -17.639 18.953 15.446 1 97.14 179 VAL B C 1
ATOM 3693 O O . VAL B 1 179 ? -18.483 19.783 15.792 1 97.14 179 VAL B O 1
ATOM 3696 N N . HIS B 1 180 ? -17.537 18.726 14.156 1 96.96 180 HIS B N 1
ATOM 3697 C CA . HIS B 1 180 ? -18.106 19.491 13.052 1 96.96 180 HIS B CA 1
ATOM 3698 C C . HIS B 1 180 ? -19.628 19.528 13.134 1 96.96 180 HIS B C 1
ATOM 3700 O O . HIS B 1 180 ? -20.237 20.586 12.963 1 96.96 180 HIS B O 1
ATOM 3706 N N . LYS B 1 181 ? -20.224 18.426 13.48 1 96.58 181 LYS B N 1
ATOM 3707 C CA . LYS B 1 181 ? -21.683 18.388 13.514 1 96.58 181 LYS B CA 1
ATOM 3708 C C . LYS B 1 181 ? -22.234 19.353 14.561 1 96.58 181 LYS B C 1
ATOM 3710 O O . LYS B 1 181 ? -23.317 19.915 14.386 1 96.58 181 LYS B O 1
ATOM 3715 N N . GLU B 1 182 ? -21.514 19.532 15.643 1 95.59 182 GLU B N 1
ATOM 3716 C CA . GLU B 1 182 ? -21.934 20.462 16.687 1 95.59 182 GLU B CA 1
ATOM 3717 C C . GLU B 1 182 ? -21.864 21.907 16.2 1 95.59 182 GLU B C 1
ATOM 3719 O O . GLU B 1 182 ? -22.492 22.795 16.78 1 95.59 182 GLU B O 1
ATOM 3724 N N . MET B 1 183 ? -21.105 22.155 15.2 1 92.46 183 MET B N 1
ATOM 3725 C CA . MET B 1 183 ? -20.98 23.489 14.619 1 92.46 183 MET B CA 1
ATOM 3726 C C . MET B 1 183 ? -21.87 23.632 13.389 1 92.46 183 MET B C 1
ATOM 3728 O O . MET B 1 183 ? -21.781 24.626 12.665 1 92.46 183 MET B O 1
ATOM 3732 N N . GLY B 1 184 ? -22.698 22.601 13.083 1 94.65 184 GLY B N 1
ATOM 3733 C CA . GLY B 1 184 ? -23.628 22.646 11.966 1 94.65 184 GLY B CA 1
ATOM 3734 C C . GLY B 1 184 ? -22.953 22.453 10.621 1 94.65 184 GLY B C 1
ATOM 3735 O O . GLY B 1 184 ? -23.444 22.936 9.598 1 94.65 184 GLY B O 1
ATOM 3736 N N . ILE B 1 185 ? -21.741 21.856 10.609 1 95.8 185 ILE B N 1
ATOM 3737 C CA . ILE B 1 185 ? -21.032 21.619 9.356 1 95.8 185 ILE B CA 1
ATOM 3738 C C . ILE B 1 185 ? -20.478 20.196 9.338 1 95.8 185 ILE B C 1
ATOM 3740 O O . ILE B 1 185 ? -20.802 19.386 10.209 1 95.8 185 ILE B O 1
ATOM 3744 N N . ILE B 1 186 ? -19.748 19.813 8.31 1 97.73 186 ILE B N 1
ATOM 3745 C CA . ILE B 1 186 ? -19.055 18.536 8.179 1 97.73 186 ILE B CA 1
ATOM 3746 C C . ILE B 1 186 ? -17.551 18.775 8.064 1 97.73 186 ILE B C 1
ATOM 3748 O O . ILE B 1 186 ? -17.113 19.893 7.785 1 97.73 186 ILE B O 1
ATOM 3752 N N . PRO B 1 187 ? -16.719 17.679 8.39 1 97.74 187 PRO B N 1
ATOM 3753 C CA . PRO B 1 187 ? -15.308 17.869 8.049 1 97.74 187 PRO B CA 1
ATOM 3754 C C . PRO B 1 187 ? -15.103 18.296 6.598 1 97.74 187 PRO B C 1
ATOM 3756 O O . PRO B 1 187 ? -15.769 17.777 5.698 1 97.74 187 PRO B O 1
ATOM 3759 N N . SER B 1 188 ? -14.258 19.258 6.399 1 97.15 188 SER B N 1
ATOM 3760 C CA . SER B 1 188 ? -14.187 19.818 5.054 1 97.15 188 SER B CA 1
ATOM 3761 C C . SER B 1 188 ? -12.744 19.918 4.571 1 97.15 188 SER B C 1
ATOM 3763 O O . SER B 1 188 ? -12.493 20.292 3.424 1 97.15 188 SER B O 1
ATOM 3765 N N . TRP B 1 189 ? -11.725 19.584 5.397 1 98.09 189 TRP B N 1
ATOM 3766 C CA . TRP B 1 189 ? -10.32 19.614 5.002 1 98.09 189 TRP B CA 1
ATOM 3767 C C . TRP B 1 189 ? -9.877 18.257 4.464 1 98.09 189 TRP B C 1
ATOM 3769 O O . TRP B 1 189 ? -8.679 18.003 4.315 1 98.09 189 TRP B O 1
ATOM 3779 N N . GLY B 1 190 ? -10.835 17.334 4.162 1 98.02 190 GLY B N 1
ATOM 3780 C CA . GLY B 1 190 ? -10.563 15.985 3.692 1 98.02 190 GLY B CA 1
ATOM 3781 C C . GLY B 1 190 ? -10.611 14.947 4.797 1 98.02 190 GLY B C 1
ATOM 3782 O O . GLY B 1 190 ? -10.303 13.775 4.568 1 98.02 190 GLY B O 1
ATOM 3783 N N . GLY B 1 191 ? -11.001 15.363 5.946 1 97.99 191 GLY B N 1
ATOM 3784 C CA . GLY B 1 191 ? -10.955 14.507 7.121 1 97.99 191 GLY B CA 1
ATOM 3785 C C . GLY B 1 191 ? -11.831 13.275 6.996 1 97.99 191 GLY B C 1
ATOM 3786 O O . GLY B 1 191 ? -11.44 12.183 7.413 1 97.99 191 GLY B O 1
ATOM 3787 N N . THR B 1 192 ? -13.042 13.393 6.408 1 98.46 192 THR B N 1
ATOM 3788 C CA . THR B 1 192 ? -13.937 12.253 6.241 1 98.46 192 THR B CA 1
ATOM 3789 C C . THR B 1 192 ? -13.329 11.223 5.293 1 98.46 192 THR B C 1
ATOM 3791 O O . THR B 1 192 ? -13.284 10.032 5.608 1 98.46 192 THR B O 1
ATOM 3794 N N . THR B 1 193 ? -12.829 11.699 4.205 1 97.95 193 THR B N 1
ATOM 3795 C CA . THR B 1 193 ? -12.271 10.832 3.174 1 97.95 193 THR B CA 1
ATOM 3796 C C . THR B 1 193 ? -11.104 10.017 3.725 1 97.95 193 THR B C 1
ATOM 3798 O O . THR B 1 193 ? -11.059 8.797 3.558 1 97.95 193 THR B O 1
ATOM 3801 N N . ARG B 1 194 ? -10.232 10.662 4.416 1 98.21 194 ARG B N 1
ATOM 3802 C CA . ARG B 1 194 ? -9.046 9.987 4.933 1 98.21 194 ARG B CA 1
ATOM 3803 C C . ARG B 1 194 ? -9.396 9.099 6.122 1 98.21 194 ARG B C 1
ATOM 3805 O O . ARG B 1 194 ? -8.791 8.042 6.313 1 98.21 194 ARG B O 1
ATOM 3812 N N . LEU B 1 195 ? -10.4 9.584 6.915 1 98.51 195 LEU B N 1
ATOM 3813 C CA . LEU B 1 195 ? -10.823 8.782 8.057 1 98.51 195 LEU B CA 1
ATOM 3814 C C . LEU B 1 195 ? -11.388 7.441 7.6 1 98.51 195 LEU B C 1
ATOM 3816 O O . LEU B 1 195 ? -11.13 6.409 8.223 1 98.51 195 LEU B O 1
ATOM 3820 N N . VAL B 1 196 ? -12.189 7.396 6.552 1 97.83 196 VAL B N 1
ATOM 3821 C CA . VAL B 1 196 ? -12.753 6.171 5.995 1 97.83 196 VAL B CA 1
ATOM 3822 C C . VAL B 1 196 ? -11.628 5.216 5.602 1 97.83 196 VAL B C 1
ATOM 3824 O O . VAL B 1 196 ? -11.733 4.005 5.81 1 97.83 196 VAL B O 1
ATOM 3827 N N . GLU B 1 197 ? -10.557 5.753 5.075 1 95.96 197 GLU B N 1
ATOM 3828 C CA . GLU B 1 197 ? -9.413 4.932 4.69 1 95.96 197 GLU B CA 1
ATOM 3829 C C . GLU B 1 197 ? -8.714 4.35 5.916 1 95.96 197 GLU B C 1
ATOM 3831 O O . GLU B 1 197 ? -8.186 3.237 5.866 1 95.96 197 GLU B O 1
ATOM 3836 N N . ILE B 1 198 ? -8.751 5.055 6.965 1 97.17 198 ILE B N 1
ATOM 3837 C CA . ILE B 1 198 ? -7.974 4.697 8.146 1 97.17 198 ILE B CA 1
ATOM 3838 C C . ILE B 1 198 ? -8.736 3.663 8.971 1 97.17 198 ILE B C 1
ATOM 3840 O O . ILE B 1 198 ? -8.173 2.639 9.368 1 97.17 198 ILE B O 1
ATOM 3844 N N . ILE B 1 199 ? -10.09 3.885 9.199 1 97.59 199 ILE B N 1
ATOM 3845 C CA . ILE B 1 199 ? -10.751 3.027 10.176 1 97.59 199 ILE B CA 1
ATOM 3846 C C . ILE B 1 199 ? -11.944 2.33 9.527 1 97.59 199 ILE B C 1
ATOM 3848 O O . ILE B 1 199 ? -12.665 1.576 10.186 1 97.59 199 ILE B O 1
ATOM 3852 N N . GLY B 1 200 ? -12.217 2.59 8.243 1 96.74 200 GLY B N 1
ATOM 3853 C CA . GLY B 1 200 ? -13.353 1.996 7.557 1 96.74 200 GLY B CA 1
ATOM 3854 C C . GLY B 1 200 ? -14.597 2.863 7.602 1 96.74 200 GLY B C 1
ATOM 3855 O O . GLY B 1 200 ? -14.746 3.699 8.495 1 96.74 200 GLY B O 1
ATOM 3856 N N . SER B 1 201 ? -15.517 2.627 6.724 1 97.59 201 SER B N 1
ATOM 3857 C CA . SER B 1 201 ? -16.681 3.486 6.533 1 97.59 201 SER B CA 1
ATOM 3858 C C . SER B 1 201 ? -17.662 3.355 7.693 1 97.59 201 SER B C 1
ATOM 3860 O O . SER B 1 201 ? -18.25 4.346 8.131 1 97.59 201 SER B O 1
ATOM 3862 N N . ARG B 1 202 ? -17.836 2.144 8.192 1 97.43 202 ARG B N 1
ATOM 3863 C CA . ARG B 1 202 ? -18.781 1.937 9.284 1 97.43 202 ARG B CA 1
ATOM 3864 C C . ARG B 1 202 ? -18.335 2.673 10.543 1 97.43 202 ARG B C 1
ATOM 3866 O O . ARG B 1 202 ? -19.112 3.421 11.139 1 97.43 202 ARG B O 1
ATOM 3873 N N . GLN B 1 203 ? -17.081 2.532 10.892 1 98.05 203 GLN B N 1
ATOM 3874 C CA . GLN B 1 203 ? -16.549 3.182 12.085 1 98.05 203 GLN B CA 1
ATOM 3875 C C . GLN B 1 203 ? -16.462 4.694 11.895 1 98.05 203 GLN B C 1
ATOM 3877 O O . GLN B 1 203 ? -16.74 5.458 12.821 1 98.05 203 GLN B O 1
ATOM 3882 N N . ALA B 1 204 ? -16.074 5.11 10.693 1 98.57 204 ALA B N 1
ATOM 3883 C CA . ALA B 1 204 ? -16.011 6.539 10.4 1 98.57 204 ALA B CA 1
ATOM 3884 C C . ALA B 1 204 ? -17.373 7.199 10.59 1 98.57 204 ALA B C 1
ATOM 3886 O O . ALA B 1 204 ? -17.467 8.295 11.148 1 98.57 204 ALA B O 1
ATOM 3887 N N . LEU B 1 205 ? -18.407 6.504 10.145 1 98.65 205 LEU B N 1
ATOM 3888 C CA . LEU B 1 205 ? -19.755 7.044 10.284 1 98.65 205 LEU B CA 1
ATOM 3889 C C . LEU B 1 205 ? -20.13 7.198 11.754 1 98.65 205 LEU B C 1
ATOM 3891 O O . LEU B 1 205 ? -20.699 8.218 12.151 1 98.65 205 LEU B O 1
ATOM 3895 N N . LYS B 1 206 ? -19.772 6.229 12.579 1 98.39 206 LYS B N 1
ATOM 3896 C CA . LYS B 1 206 ? -20.033 6.309 14.013 1 98.39 206 LYS B CA 1
ATOM 3897 C C . LYS B 1 206 ? -19.274 7.472 14.646 1 98.39 206 LYS B C 1
ATOM 3899 O O . LYS B 1 206 ? -19.853 8.266 15.39 1 98.39 206 LYS B O 1
ATOM 3904 N N . VAL B 1 207 ? -18.02 7.623 14.299 1 98.59 207 VAL B N 1
ATOM 3905 C CA . VAL B 1 207 ? -17.133 8.612 14.902 1 98.59 207 VAL B CA 1
ATOM 3906 C C . VAL B 1 207 ? -17.595 10.018 14.527 1 98.59 207 VAL B C 1
ATOM 3908 O O . VAL B 1 207 ? -17.67 10.903 15.383 1 98.59 207 VAL B O 1
ATOM 3911 N N . LEU B 1 208 ? -17.966 10.213 13.3 1 98.66 208 LEU B N 1
ATOM 3912 C CA . LEU B 1 208 ? -18.328 11.534 12.798 1 98.66 208 LEU B CA 1
ATOM 3913 C C . LEU B 1 208 ? -19.742 11.91 13.227 1 98.66 208 LEU B C 1
ATOM 3915 O O . LEU B 1 208 ? -19.977 13.025 13.697 1 98.66 208 LEU B O 1
ATOM 3919 N N . SER B 1 209 ? -20.696 10.976 13.12 1 98.38 209 SER B N 1
ATOM 3920 C CA . SER B 1 209 ? -22.083 11.291 13.447 1 98.38 209 SER B CA 1
ATOM 3921 C C . SER B 1 209 ? -22.291 11.372 14.956 1 98.38 209 SER B C 1
ATOM 3923 O O . SER B 1 209 ? -23.164 12.102 15.43 1 98.38 209 SER B O 1
ATOM 3925 N N . GLY B 1 210 ? -21.431 10.66 15.664 1 97.95 210 GLY B N 1
ATOM 3926 C CA . GLY B 1 210 ? -21.511 10.705 17.116 1 97.95 210 GLY B CA 1
ATOM 3927 C C . GLY B 1 210 ? -20.648 11.792 17.728 1 97.95 210 GLY B C 1
ATOM 3928 O O . GLY B 1 210 ? -20.753 12.076 18.923 1 97.95 210 GLY B O 1
ATOM 3929 N N . ALA B 1 211 ? -19.807 12.392 16.925 1 97.83 211 ALA B N 1
ATOM 3930 C CA . ALA B 1 211 ? -18.774 13.289 17.437 1 97.83 211 ALA B CA 1
ATOM 3931 C C . ALA B 1 211 ? -18.058 12.672 18.635 1 97.83 211 ALA B C 1
ATOM 3933 O O . ALA B 1 211 ? -17.905 13.319 19.675 1 97.83 211 ALA B O 1
ATOM 3934 N N . LEU B 1 212 ? -17.675 11.488 18.539 1 97.33 212 LEU B N 1
ATOM 3935 C CA . LEU B 1 212 ? -17.152 10.71 19.657 1 97.33 212 LEU B CA 1
ATOM 3936 C C . LEU B 1 212 ? -15.819 11.275 20.136 1 97.33 212 LEU B C 1
ATOM 3938 O O . LEU B 1 212 ? -14.977 11.663 19.323 1 97.33 212 LEU B O 1
ATOM 3942 N N . LYS B 1 213 ? -15.735 11.359 21.441 1 96.98 213 LYS B N 1
ATOM 3943 C CA . LYS B 1 213 ? -14.452 11.682 22.059 1 96.98 213 LYS B CA 1
ATOM 3944 C C . LYS B 1 213 ? -13.537 10.462 22.095 1 96.98 213 LYS B C 1
ATOM 3946 O O . LYS B 1 213 ? -13.704 9.579 22.939 1 96.98 213 LYS B O 1
ATOM 3951 N N . LEU B 1 214 ? -12.569 10.409 21.244 1 98.28 214 LEU B N 1
ATOM 3952 C CA . LEU B 1 214 ? -11.649 9.278 21.188 1 98.28 214 LEU B CA 1
ATOM 3953 C C . LEU B 1 214 ? -10.457 9.501 22.112 1 98.28 214 LEU B C 1
ATOM 3955 O O . LEU B 1 214 ? -9.521 10.225 21.763 1 98.28 214 LEU B O 1
ATOM 3959 N N . ASP B 1 215 ? -10.52 8.938 23.245 1 98.02 215 ASP B N 1
ATOM 3960 C CA . ASP B 1 215 ? -9.33 8.946 24.091 1 98.02 215 ASP B CA 1
ATOM 3961 C C . ASP B 1 215 ? -8.277 7.972 23.567 1 98.02 215 ASP B C 1
ATOM 3963 O O . ASP B 1 215 ? -8.502 7.283 22.57 1 98.02 215 ASP B O 1
ATOM 3967 N N . SER B 1 216 ? -7.136 7.923 24.209 1 97.45 216 SER B N 1
ATOM 3968 C CA . SER B 1 216 ? -6 7.173 23.683 1 97.45 216 SER B CA 1
ATOM 3969 C C . SER B 1 216 ? -6.31 5.682 23.608 1 97.45 216 SER B C 1
ATOM 3971 O O . SER B 1 216 ? -5.909 5.006 22.658 1 97.45 216 SER B O 1
ATOM 3973 N N . LYS B 1 217 ? -7.086 5.153 24.503 1 96.56 217 LYS B N 1
ATOM 3974 C CA . LYS B 1 217 ? -7.418 3.731 24.516 1 96.56 217 LYS B CA 1
ATOM 3975 C C . LYS B 1 217 ? -8.363 3.376 23.372 1 96.56 217 LYS B C 1
ATOM 3977 O O . LYS B 1 217 ? -8.112 2.429 22.624 1 96.56 217 LYS B O 1
ATOM 3982 N N . ASN B 1 218 ? -9.44 4.121 23.275 1 97.02 218 ASN B N 1
ATOM 3983 C CA . ASN B 1 218 ? -10.425 3.858 22.231 1 97.02 218 ASN B CA 1
ATOM 3984 C C . ASN B 1 218 ? -9.84 4.084 20.839 1 97.02 218 ASN B C 1
ATOM 3986 O O . ASN B 1 218 ? -10.135 3.333 19.908 1 97.02 218 ASN B O 1
ATOM 3990 N N . ALA B 1 219 ? -9.06 5.117 20.703 1 98.18 219 ALA B N 1
ATOM 3991 C CA . ALA B 1 219 ? -8.418 5.408 19.424 1 98.18 219 ALA B CA 1
ATOM 3992 C C . ALA B 1 219 ? -7.524 4.253 18.983 1 98.18 219 ALA B C 1
ATOM 3994 O O . ALA B 1 219 ? -7.49 3.902 17.801 1 98.18 219 ALA B O 1
ATOM 3995 N N . LEU B 1 220 ? -6.823 3.648 19.946 1 97.51 220 LEU B N 1
ATOM 3996 C CA . LEU B 1 220 ? -5.981 2.491 19.66 1 97.51 220 LEU B CA 1
ATOM 3997 C C . LEU B 1 220 ? -6.827 1.295 19.235 1 97.51 220 LEU B C 1
ATOM 3999 O O . LEU B 1 220 ? -6.511 0.624 18.251 1 97.51 220 LEU B O 1
ATOM 4003 N N . ASN B 1 221 ? -7.932 1.053 19.875 1 96.68 221 ASN B N 1
ATOM 4004 C CA . ASN B 1 221 ? -8.789 -0.108 19.66 1 96.68 221 ASN B CA 1
ATOM 4005 C C . ASN B 1 221 ? -9.417 -0.092 18.269 1 96.68 221 ASN B C 1
ATOM 4007 O O . ASN B 1 221 ? -9.565 -1.139 17.638 1 96.68 221 ASN B O 1
ATOM 4011 N N . ILE B 1 222 ? -9.716 1.062 17.797 1 96.67 222 ILE B N 1
ATOM 4012 C CA . ILE B 1 222 ? -10.437 1.108 16.53 1 96.67 222 ILE B CA 1
ATOM 4013 C C . ILE B 1 222 ? -9.451 1.314 15.382 1 96.67 222 ILE B C 1
ATOM 4015 O O . ILE B 1 222 ? -9.856 1.454 14.225 1 96.67 222 ILE B O 1
ATOM 4019 N N . GLY B 1 223 ? -8.12 1.536 15.712 1 96.2 223 GLY B N 1
ATOM 4020 C CA . GLY B 1 223 ? -7.093 1.594 14.683 1 96.2 223 GLY B CA 1
ATOM 4021 C C . GLY B 1 223 ? -6.789 3.007 14.223 1 96.2 223 GLY B C 1
ATOM 4022 O O . GLY B 1 223 ? -6.115 3.203 13.21 1 96.2 223 GLY B O 1
ATOM 4023 N N . MET B 1 224 ? -7.225 3.975 14.967 1 96.98 224 MET B N 1
ATOM 4024 C CA . MET B 1 224 ? -6.989 5.375 14.625 1 96.98 224 MET B CA 1
ATOM 4025 C C . MET B 1 224 ? -5.545 5.77 14.915 1 96.98 224 MET B C 1
ATOM 4027 O O . MET B 1 224 ? -4.984 6.631 14.236 1 96.98 224 MET B O 1
ATOM 4031 N N . VAL B 1 225 ? -4.982 5.164 15.93 1 97.82 225 VAL B N 1
ATOM 4032 C CA . VAL B 1 225 ? -3.619 5.5 16.33 1 97.82 225 VAL B CA 1
ATOM 4033 C C . VAL B 1 225 ? -2.78 4.228 16.428 1 97.82 225 VAL B C 1
ATOM 4035 O O . VAL B 1 225 ? -3.32 3.134 16.608 1 97.82 225 VAL B O 1
ATOM 4038 N N . GLU B 1 226 ? -1.479 4.362 16.315 1 97.09 226 GLU B N 1
ATOM 4039 C CA . GLU B 1 226 ? -0.565 3.224 16.306 1 97.09 226 GLU B CA 1
ATOM 4040 C C . GLU B 1 226 ? -0.169 2.824 17.725 1 97.09 226 GLU B C 1
ATOM 4042 O O . GLU B 1 226 ? 0.023 1.64 18.01 1 97.09 226 GLU B O 1
ATOM 4047 N N . GLU B 1 227 ? -0.01 3.857 18.54 1 97.41 227 GLU B N 1
ATOM 4048 C CA . GLU B 1 227 ? 0.524 3.58 19.87 1 97.41 227 GLU B CA 1
ATOM 4049 C C . GLU B 1 227 ? 0.195 4.709 20.843 1 97.41 227 GLU B C 1
ATOM 4051 O O . GLU B 1 227 ? 0.061 5.865 20.438 1 97.41 227 GLU B O 1
ATOM 4056 N N . VAL B 1 228 ? 0.045 4.339 22.121 1 98.45 228 VAL B N 1
ATOM 4057 C CA . VAL B 1 228 ? -0.037 5.299 23.217 1 98.45 228 VAL B CA 1
ATOM 4058 C C . VAL B 1 228 ? 1.318 5.406 23.912 1 98.45 228 VAL B C 1
ATOM 4060 O O . VAL B 1 228 ? 1.861 4.405 24.385 1 98.45 228 VAL B O 1
ATOM 4063 N N . LEU B 1 229 ? 1.854 6.582 23.952 1 98.43 229 LEU B N 1
ATOM 4064 C CA . LEU B 1 229 ? 3.169 6.815 24.538 1 98.43 229 LEU B CA 1
ATOM 4065 C C . LEU B 1 229 ? 3.117 6.694 26.057 1 98.43 229 LEU B C 1
ATOM 4067 O O . LEU B 1 229 ? 2.034 6.613 26.641 1 98.43 229 LEU B O 1
ATOM 4071 N N . GLN B 1 230 ? 4.303 6.712 26.663 1 97.44 230 GLN B N 1
ATOM 4072 C CA . GLN B 1 230 ? 4.386 6.521 28.107 1 97.44 230 GLN B CA 1
ATOM 4073 C C . GLN B 1 230 ? 4.233 7.847 28.847 1 97.44 230 GLN B C 1
ATOM 4075 O O . GLN B 1 230 ? 3.648 7.895 29.931 1 97.44 230 GLN B O 1
ATOM 4080 N N . SER B 1 231 ? 4.753 8.949 28.242 1 96.05 231 SER B N 1
ATOM 4081 C CA . SER B 1 231 ? 4.819 10.218 28.959 1 96.05 231 SER B CA 1
ATOM 4082 C C . SER B 1 231 ? 3.864 11.244 28.357 1 96.05 231 SER B C 1
ATOM 4084 O O . SER B 1 231 ? 3.711 11.315 27.135 1 96.05 231 SER B O 1
ATOM 4086 N N . SER B 1 232 ? 3.379 12.072 29.199 1 94.09 232 SER B N 1
ATOM 4087 C CA . SER B 1 232 ? 2.574 13.211 28.768 1 94.09 232 SER B CA 1
ATOM 4088 C C . SER B 1 232 ? 3.385 14.502 28.792 1 94.09 232 SER B C 1
ATOM 4090 O O . SER B 1 232 ? 2.895 15.557 28.383 1 94.09 232 SER B O 1
ATOM 4092 N N . ASP B 1 233 ? 4.607 14.367 29.267 1 95.28 233 ASP B N 1
ATOM 4093 C CA . ASP B 1 233 ? 5.49 15.529 29.274 1 95.28 233 ASP B CA 1
ATOM 4094 C C . ASP B 1 233 ? 5.856 15.95 27.853 1 95.28 233 ASP B C 1
ATOM 4096 O O . ASP B 1 233 ? 6.154 15.104 27.007 1 95.28 233 ASP B O 1
ATOM 4100 N N . GLU B 1 234 ? 5.855 17.192 27.618 1 94.84 23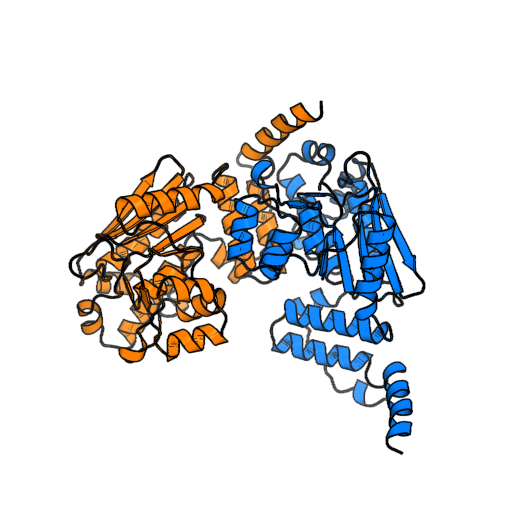4 GLU B N 1
ATOM 4101 C CA . GLU B 1 234 ? 6.04 17.73 26.274 1 94.84 234 GLU B CA 1
ATOM 4102 C C . GLU B 1 234 ? 7.369 17.277 25.676 1 94.84 234 GLU B C 1
ATOM 4104 O O . GLU B 1 234 ? 7.416 16.802 24.54 1 94.84 234 GLU B O 1
ATOM 4109 N N . THR B 1 235 ? 8.446 17.407 26.397 1 96.46 235 THR B N 1
ATOM 4110 C CA . THR B 1 235 ? 9.779 17.067 25.911 1 96.46 235 THR B CA 1
ATOM 4111 C C . THR B 1 235 ? 9.936 15.555 25.776 1 96.46 235 THR B C 1
ATOM 4113 O O . THR B 1 235 ? 10.433 15.066 24.759 1 96.46 235 THR B O 1
ATOM 4116 N N . LYS B 1 236 ? 9.511 14.849 26.806 1 97.45 236 LYS B N 1
ATOM 4117 C CA . LYS B 1 236 ? 9.685 13.399 26.833 1 97.45 236 LYS B CA 1
ATOM 4118 C C . LYS B 1 236 ? 8.843 12.724 25.753 1 97.45 236 LYS B C 1
ATOM 4120 O O . LYS B 1 236 ? 9.284 11.756 25.13 1 97.45 236 LYS B O 1
ATOM 4125 N N . SER B 1 237 ? 7.638 13.19 25.549 1 98.03 237 SER B N 1
ATOM 4126 C CA . SER B 1 237 ? 6.786 12.609 24.516 1 98.03 237 SER B CA 1
ATOM 4127 C C . SER B 1 237 ? 7.374 12.83 23.126 1 98.03 237 SER B C 1
ATOM 4129 O O . SER B 1 237 ? 7.27 11.962 22.257 1 98.03 237 SER B O 1
ATOM 4131 N N . LEU B 1 238 ? 7.995 13.979 22.908 1 98.26 238 LEU B N 1
ATOM 4132 C CA . LEU B 1 238 ? 8.658 14.235 21.633 1 98.26 238 LEU B CA 1
ATOM 4133 C C . LEU B 1 238 ? 9.829 13.279 21.428 1 98.26 238 LEU B C 1
ATOM 4135 O O . LEU B 1 238 ? 10.013 12.742 20.334 1 98.26 238 LEU B O 1
ATOM 4139 N N . GLU B 1 239 ? 10.609 13.069 22.465 1 98.29 239 GLU B N 1
ATOM 4140 C CA . GLU B 1 239 ? 11.729 12.135 22.397 1 98.29 239 GLU B CA 1
ATOM 4141 C C . GLU B 1 239 ? 11.252 10.724 22.067 1 98.29 239 GLU B C 1
ATOM 4143 O O . GLU B 1 239 ? 11.859 10.033 21.246 1 98.29 239 GLU B O 1
ATOM 4148 N N . GLU B 1 240 ? 10.162 10.324 22.695 1 98.49 240 GLU B N 1
ATOM 4149 C CA . GLU B 1 240 ? 9.591 9.009 22.423 1 98.49 240 GLU B CA 1
ATOM 4150 C C . GLU B 1 240 ? 9.118 8.901 20.976 1 98.49 240 GLU B C 1
ATOM 4152 O O . GLU B 1 240 ? 9.304 7.867 20.332 1 98.49 240 GLU B O 1
ATOM 4157 N N . ALA B 1 241 ? 8.5 9.921 20.44 1 98.59 241 ALA B N 1
ATOM 4158 C CA . ALA B 1 241 ? 8.022 9.936 19.06 1 98.59 241 ALA B CA 1
ATOM 4159 C C . ALA B 1 241 ? 9.185 9.849 18.076 1 98.59 241 ALA B C 1
ATOM 4161 O O . ALA B 1 241 ? 9.093 9.162 17.056 1 98.59 241 ALA B O 1
ATOM 4162 N N . GLN B 1 242 ? 10.256 10.549 18.399 1 98.57 242 GLN B N 1
ATOM 4163 C CA . GLN B 1 242 ? 11.45 10.492 17.562 1 98.57 242 GLN B CA 1
ATOM 4164 C C . GLN B 1 242 ? 12.029 9.081 17.524 1 98.57 242 GLN B C 1
ATOM 4166 O O . GLN B 1 242 ? 12.398 8.584 16.457 1 98.57 242 GLN B O 1
ATOM 4171 N N . GLU B 1 243 ? 12.104 8.461 18.655 1 98.24 243 GLU B N 1
ATOM 4172 C CA . GLU B 1 243 ? 12.617 7.096 18.724 1 98.24 243 GLU B CA 1
ATOM 4173 C C . GLU B 1 243 ? 11.732 6.134 17.936 1 98.24 243 GLU B C 1
ATOM 4175 O O . GLU B 1 243 ? 12.235 5.257 17.231 1 98.24 243 GLU B O 1
ATOM 4180 N N . TRP B 1 244 ? 10.46 6.326 18.07 1 98.09 244 TRP B N 1
ATOM 4181 C CA . TRP B 1 244 ? 9.501 5.505 17.338 1 98.09 244 TRP B CA 1
ATOM 4182 C C . TRP B 1 244 ? 9.7 5.648 15.833 1 98.09 244 TRP B C 1
ATOM 4184 O O . TRP B 1 244 ? 9.765 4.649 15.112 1 98.09 244 TRP B O 1
ATOM 4194 N N . LEU B 1 245 ? 9.808 6.873 15.323 1 98.46 245 LEU B N 1
ATOM 4195 C CA . LEU B 1 245 ? 9.925 7.172 13.9 1 98.46 245 LEU B CA 1
ATOM 4196 C C . LEU B 1 245 ? 11.263 6.689 13.351 1 98.46 245 LEU B C 1
ATOM 4198 O O . LEU B 1 245 ? 11.348 6.263 12.197 1 98.46 245 LEU B O 1
ATOM 4202 N N . LYS B 1 246 ? 12.303 6.709 14.147 1 97.89 246 LYS B N 1
ATOM 4203 C CA . LYS B 1 246 ? 13.658 6.333 13.754 1 97.89 246 LYS B CA 1
ATOM 4204 C C . LYS B 1 246 ? 13.696 4.908 13.209 1 97.89 246 LYS B C 1
ATOM 4206 O O . LYS B 1 246 ? 14.469 4.607 12.296 1 97.89 246 LYS B O 1
ATOM 4211 N N . GLN B 1 247 ? 12.838 4.107 13.667 1 95.92 247 GLN B N 1
ATOM 4212 C CA . GLN B 1 247 ? 12.8 2.709 13.252 1 95.92 247 GLN B CA 1
ATOM 4213 C C . GLN B 1 247 ? 12.452 2.583 11.772 1 95.92 247 GLN B C 1
ATOM 4215 O O . GLN B 1 247 ? 12.829 1.607 11.12 1 95.92 247 GLN B O 1
ATOM 4220 N N . PHE B 1 248 ? 11.86 3.568 11.229 1 97.52 248 PHE B N 1
ATOM 4221 C CA . PHE B 1 248 ? 11.295 3.439 9.891 1 97.52 248 PHE B CA 1
ATOM 4222 C C . PHE B 1 248 ? 12.037 4.331 8.902 1 97.52 248 PHE B C 1
ATOM 4224 O O . PHE B 1 248 ? 11.728 4.334 7.709 1 97.52 248 PHE B O 1
ATOM 4231 N N . ILE B 1 249 ? 13.041 5.049 9.399 1 97.77 249 ILE B N 1
ATOM 4232 C CA . ILE B 1 249 ? 13.698 5.97 8.477 1 97.77 249 ILE B CA 1
ATOM 4233 C C . ILE B 1 249 ? 15.185 5.638 8.388 1 97.77 249 ILE B C 1
ATOM 4235 O O . ILE B 1 249 ? 15.983 6.454 7.92 1 97.77 249 ILE B O 1
ATOM 4239 N N . GLN B 1 250 ? 15.565 4.474 8.89 1 96.08 250 GLN B N 1
ATOM 4240 C CA . GLN B 1 250 ? 16.948 4.034 8.737 1 96.08 250 GLN B CA 1
ATOM 4241 C C . GLN B 1 250 ? 17.273 3.743 7.274 1 96.08 250 GLN B C 1
ATOM 4243 O O . GLN B 1 250 ? 16.546 3.004 6.607 1 96.08 250 GLN B O 1
ATOM 4248 N N . GLY B 1 251 ? 18.31 4.358 6.733 1 94.67 251 GLY B N 1
ATOM 4249 C CA . GLY B 1 251 ? 18.72 4.15 5.353 1 94.67 251 GLY B CA 1
ATOM 4250 C C . GLY B 1 251 ? 18.914 5.445 4.586 1 94.67 251 GLY B C 1
ATOM 4251 O O . GLY B 1 251 ? 18.679 6.531 5.122 1 94.67 251 GLY B O 1
ATOM 4252 N N . PRO B 1 252 ? 19.321 5.332 3.308 1 96.68 252 PRO B N 1
ATOM 4253 C CA . PRO B 1 252 ? 19.532 6.531 2.493 1 96.68 252 PRO B CA 1
ATOM 4254 C C . PRO B 1 252 ? 18.235 7.28 2.197 1 96.68 252 PRO B C 1
ATOM 4256 O O . PRO B 1 252 ? 17.197 6.655 1.962 1 96.68 252 PRO B O 1
ATOM 4259 N N . PRO B 1 253 ? 18.301 8.624 2.233 1 97.59 253 PRO B N 1
ATOM 4260 C CA . PRO B 1 253 ? 17.088 9.415 2.014 1 97.59 253 PRO B CA 1
ATOM 4261 C C . PRO B 1 253 ? 16.41 9.098 0.683 1 97.59 253 PRO B C 1
ATOM 4263 O O . PRO B 1 253 ? 15.18 9.019 0.615 1 97.59 253 PRO B O 1
ATOM 4266 N N . GLU B 1 254 ? 17.201 8.894 -0.386 1 97.36 254 GLU B N 1
ATOM 4267 C CA . GLU B 1 254 ? 16.605 8.656 -1.697 1 97.36 254 GLU B CA 1
ATOM 4268 C C . GLU B 1 254 ? 15.778 7.374 -1.704 1 97.36 254 GLU B C 1
ATOM 4270 O O . GLU B 1 254 ? 14.761 7.289 -2.395 1 97.36 254 GLU B O 1
ATOM 4275 N N . VAL B 1 255 ? 16.2 6.378 -0.905 1 98.15 255 VAL B N 1
ATOM 4276 C CA . VAL B 1 255 ? 15.51 5.094 -0.851 1 98.15 255 VAL B CA 1
ATOM 4277 C C . VAL B 1 255 ? 14.256 5.216 0.011 1 98.15 255 VAL B C 1
ATOM 4279 O O . VAL B 1 255 ? 13.175 4.777 -0.388 1 98.15 255 VAL B O 1
ATOM 4282 N N . ILE B 1 256 ? 14.343 5.862 1.202 1 98.39 256 ILE B N 1
ATOM 4283 C CA . ILE B 1 256 ? 13.219 6.029 2.117 1 98.39 256 ILE B CA 1
ATOM 4284 C C . ILE B 1 256 ? 12.133 6.872 1.452 1 98.39 256 ILE B C 1
ATOM 4286 O O . ILE B 1 256 ? 10.946 6.548 1.541 1 98.39 256 ILE B O 1
ATOM 4290 N N . ARG B 1 257 ? 12.554 7.867 0.725 1 98.01 257 ARG B N 1
ATOM 4291 C CA . ARG B 1 257 ? 11.631 8.756 0.027 1 98.01 257 ARG B CA 1
ATOM 4292 C C . ARG B 1 257 ? 10.935 8.031 -1.121 1 98.01 257 ARG B C 1
ATOM 4294 O O . ARG B 1 257 ? 9.733 8.203 -1.332 1 98.01 257 ARG B O 1
ATOM 4301 N N . ALA B 1 258 ? 11.68 7.188 -1.824 1 97.59 258 ALA B N 1
ATOM 4302 C CA . ALA B 1 258 ? 11.094 6.402 -2.906 1 97.59 258 ALA B CA 1
ATOM 4303 C C . ALA B 1 258 ? 10.09 5.387 -2.366 1 97.59 258 ALA B C 1
ATOM 4305 O O . ALA B 1 258 ? 9.041 5.159 -2.973 1 97.59 258 ALA B O 1
ATOM 4306 N N . LEU B 1 259 ? 10.396 4.791 -1.25 1 98.13 259 LEU B N 1
ATOM 4307 C CA . LEU B 1 259 ? 9.492 3.841 -0.612 1 98.13 259 LEU B CA 1
ATOM 4308 C C . LEU B 1 259 ? 8.178 4.513 -0.228 1 98.13 259 LEU B C 1
ATOM 4310 O O . LEU B 1 259 ? 7.1 3.979 -0.498 1 98.13 259 LEU B O 1
ATOM 4314 N N . LYS B 1 260 ? 8.252 5.671 0.36 1 98.23 260 LYS B N 1
ATOM 4315 C CA . LYS B 1 260 ? 7.062 6.427 0.74 1 98.23 260 LYS B CA 1
ATOM 4316 C C . LYS B 1 260 ? 6.209 6.76 -0.481 1 98.23 260 LYS B C 1
ATOM 4318 O O . LYS B 1 260 ? 4.988 6.588 -0.457 1 98.23 260 LYS B O 1
ATOM 4323 N N . LYS B 1 261 ? 6.84 7.199 -1.522 1 97.28 261 LYS B N 1
ATOM 4324 C CA . LYS B 1 261 ? 6.12 7.521 -2.751 1 97.28 261 LYS B CA 1
ATOM 4325 C C . LYS B 1 261 ? 5.427 6.287 -3.322 1 97.28 261 LYS B C 1
ATOM 4327 O O . LYS B 1 261 ? 4.304 6.376 -3.823 1 97.28 261 LYS B O 1
ATOM 4332 N N . SER B 1 262 ? 6.118 5.182 -3.22 1 97.73 262 SER B N 1
ATOM 4333 C CA . SER B 1 262 ? 5.559 3.942 -3.748 1 97.73 262 SER B CA 1
ATOM 4334 C C . SER B 1 262 ? 4.318 3.519 -2.968 1 97.73 262 SER B C 1
ATOM 4336 O O . SER B 1 262 ? 3.309 3.132 -3.561 1 97.73 262 SER B O 1
ATOM 4338 N N . VAL B 1 263 ? 4.364 3.608 -1.675 1 98.13 263 VAL B N 1
ATOM 4339 C CA . VAL B 1 263 ? 3.229 3.243 -0.833 1 98.13 263 VAL B CA 1
ATOM 4340 C C . VAL B 1 263 ? 2.061 4.188 -1.102 1 98.13 263 VAL B C 1
ATOM 4342 O O . VAL B 1 263 ? 0.908 3.756 -1.172 1 98.13 263 VAL B O 1
ATOM 4345 N N . CYS B 1 264 ? 2.365 5.48 -1.298 1 96.64 264 CYS B N 1
ATOM 4346 C CA . CYS B 1 264 ? 1.326 6.447 -1.633 1 96.64 264 CYS B CA 1
ATOM 4347 C C . CYS B 1 264 ? 0.624 6.066 -2.931 1 96.64 264 CYS B C 1
ATOM 4349 O O . CYS B 1 264 ? -0.603 6.138 -3.023 1 96.64 264 CYS B O 1
ATOM 4351 N N . SER B 1 265 ? 1.388 5.599 -3.873 1 95.16 265 SER B N 1
ATOM 4352 C CA . SER B 1 265 ? 0.823 5.183 -5.153 1 95.16 265 SER B CA 1
ATOM 4353 C C . SER B 1 265 ? -0.093 3.974 -4.987 1 95.16 265 SER B C 1
ATOM 4355 O O . SER B 1 265 ? -1.181 3.929 -5.564 1 95.16 265 SER B O 1
ATOM 4357 N N . GLY B 1 266 ? 0.364 3.034 -4.2 1 94.63 266 GLY B N 1
ATOM 4358 C CA . GLY B 1 266 ? -0.45 1.855 -3.949 1 94.63 266 GLY B CA 1
ATOM 4359 C C . GLY B 1 266 ? -1.772 2.175 -3.277 1 94.63 266 GLY B C 1
ATOM 4360 O O . GLY B 1 266 ? -2.766 1.478 -3.488 1 94.63 266 GLY B O 1
ATOM 4361 N N . ARG B 1 267 ? -1.785 3.206 -2.578 1 93.99 267 ARG B N 1
ATOM 4362 C CA . ARG B 1 267 ? -2.962 3.62 -1.821 1 93.99 267 ARG B CA 1
ATOM 4363 C C . ARG B 1 267 ? -3.95 4.365 -2.71 1 93.99 267 ARG B C 1
ATOM 4365 O O . ARG B 1 267 ? -5.165 4.211 -2.563 1 93.99 267 ARG B O 1
ATOM 4372 N N . GLU B 1 268 ? -3.465 5.099 -3.673 1 93.05 268 GLU B N 1
ATOM 4373 C CA . GLU B 1 268 ? -4.31 6.101 -4.316 1 93.05 268 GLU B CA 1
ATOM 4374 C C . GLU B 1 268 ? -4.641 5.705 -5.752 1 93.05 268 GLU B C 1
ATOM 4376 O O . GLU B 1 268 ? -5.59 6.225 -6.342 1 93.05 268 GLU B O 1
ATOM 4381 N N . LEU B 1 269 ? -3.827 4.818 -6.342 1 91.34 269 LEU B N 1
ATOM 4382 C CA . LEU B 1 269 ? -3.978 4.531 -7.764 1 91.34 269 LEU B CA 1
ATOM 4383 C C . LEU B 1 269 ? -4.532 3.127 -7.979 1 91.34 269 LEU B C 1
ATOM 4385 O O . LEU B 1 269 ? -4.446 2.277 -7.089 1 91.34 269 LEU B O 1
ATOM 4389 N N . TYR B 1 270 ? -5.021 2.977 -9.192 1 88.12 270 TYR B N 1
ATOM 4390 C CA . TYR B 1 270 ? -5.372 1.622 -9.603 1 88.12 270 TYR B CA 1
ATOM 4391 C C . TYR B 1 270 ? -4.122 0.776 -9.815 1 88.12 270 TYR B C 1
ATOM 4393 O O . TYR B 1 270 ? -3.025 1.311 -9.99 1 88.12 270 TYR B O 1
ATOM 4401 N N . LEU B 1 271 ? -4.329 -0.452 -9.885 1 91.61 271 LEU B N 1
ATOM 4402 C CA . LEU B 1 271 ? -3.25 -1.434 -9.895 1 91.61 271 LEU B CA 1
ATOM 4403 C C . LEU B 1 271 ? -2.239 -1.12 -10.992 1 91.61 271 LEU B C 1
ATOM 4405 O O . LEU B 1 271 ? -1.044 -0.984 -10.721 1 91.61 271 LEU B O 1
ATOM 4409 N N . GLU B 1 272 ? -2.624 -0.918 -12.217 1 90.32 272 GLU B N 1
ATOM 4410 C CA . GLU B 1 272 ? -1.722 -0.742 -13.351 1 90.32 272 GLU B CA 1
ATOM 4411 C C . GLU B 1 272 ? -0.907 0.542 -13.215 1 90.32 272 GLU B C 1
ATOM 4413 O O . GLU B 1 272 ? 0.302 0.544 -13.457 1 90.32 272 GLU B O 1
ATOM 4418 N N . GLU B 1 273 ? -1.566 1.614 -12.805 1 92.34 273 GLU B N 1
ATOM 4419 C CA . GLU B 1 273 ? -0.872 2.884 -12.617 1 92.34 273 GLU B CA 1
ATOM 4420 C C . GLU B 1 273 ? 0.117 2.807 -11.458 1 92.34 273 GLU B C 1
ATOM 4422 O O . GLU B 1 273 ? 1.211 3.372 -11.53 1 92.34 273 GLU B O 1
ATOM 4427 N N . ALA B 1 274 ? -0.286 2.153 -10.401 1 95.4 274 ALA B N 1
ATOM 4428 C CA . ALA B 1 274 ? 0.598 1.986 -9.251 1 95.4 274 ALA B CA 1
ATOM 4429 C C . ALA B 1 274 ? 1.837 1.176 -9.625 1 95.4 274 ALA B C 1
ATOM 4431 O O . ALA B 1 274 ? 2.949 1.498 -9.199 1 95.4 274 ALA B O 1
ATOM 4432 N N . LEU B 1 275 ? 1.684 0.137 -10.434 1 96.27 275 LEU B N 1
ATOM 4433 C CA . LEU B 1 275 ? 2.8 -0.679 -10.9 1 96.27 275 LEU B CA 1
ATOM 4434 C C . LEU B 1 275 ? 3.744 0.139 -11.774 1 96.27 275 LEU B C 1
ATOM 4436 O O . LEU B 1 275 ? 4.966 0.033 -11.644 1 96.27 275 LEU B O 1
ATOM 4440 N N . GLN B 1 276 ? 3.208 0.942 -12.642 1 94.9 276 GLN B N 1
ATOM 4441 C CA . GLN B 1 276 ? 4.032 1.795 -13.492 1 94.9 276 GLN B CA 1
ATOM 4442 C C . GLN B 1 276 ? 4.832 2.793 -12.659 1 94.9 276 GLN B C 1
ATOM 4444 O O . GLN B 1 276 ? 6.006 3.043 -12.94 1 94.9 276 GLN B O 1
ATOM 4449 N N . ASN B 1 277 ? 4.205 3.336 -11.654 1 95.39 277 ASN B N 1
ATOM 4450 C CA . ASN B 1 277 ? 4.928 4.252 -10.778 1 95.39 277 ASN B CA 1
ATOM 4451 C C . ASN B 1 277 ? 6.047 3.539 -10.023 1 95.39 277 ASN B C 1
ATOM 4453 O O . ASN B 1 277 ? 7.131 4.097 -9.84 1 95.39 277 ASN B O 1
ATOM 4457 N N . GLU B 1 278 ? 5.719 2.357 -9.523 1 96.45 278 GLU B N 1
ATOM 4458 C CA . GLU B 1 278 ? 6.736 1.539 -8.869 1 96.45 278 GLU B CA 1
ATOM 4459 C C . GLU B 1 278 ? 7.951 1.344 -9.771 1 96.45 278 GLU B C 1
ATOM 4461 O O . GLU B 1 278 ? 9.092 1.486 -9.325 1 96.45 278 GLU B O 1
ATOM 4466 N N . ARG B 1 279 ? 7.765 1.058 -11.01 1 96.06 279 ARG B N 1
ATOM 4467 C CA . ARG B 1 279 ? 8.822 0.916 -12.006 1 96.06 279 ARG B CA 1
ATOM 4468 C C . ARG B 1 279 ? 9.619 2.208 -12.147 1 96.06 279 ARG B C 1
ATOM 4470 O O . ARG B 1 279 ? 10.851 2.19 -12.117 1 96.06 279 ARG B O 1
ATOM 4477 N N . ASP B 1 280 ? 8.95 3.349 -12.304 1 95.54 280 ASP B N 1
ATOM 4478 C CA . ASP B 1 280 ? 9.613 4.636 -12.49 1 95.54 280 ASP B CA 1
ATOM 4479 C C . ASP B 1 280 ? 10.465 4.995 -11.275 1 95.54 280 ASP B C 1
ATOM 4481 O O . ASP B 1 280 ? 11.577 5.508 -11.419 1 95.54 280 ASP B O 1
ATOM 4485 N N . LEU B 1 281 ? 9.937 4.739 -10.114 1 96.5 281 LEU B N 1
ATOM 4486 C CA . LEU B 1 281 ? 10.672 5.014 -8.883 1 96.5 281 LEU B CA 1
ATOM 4487 C C . LEU B 1 281 ? 11.906 4.125 -8.778 1 96.5 281 LEU B C 1
ATOM 4489 O O . LEU B 1 281 ? 12.966 4.577 -8.338 1 96.5 281 LEU B O 1
ATOM 4493 N N . LEU B 1 282 ? 11.728 2.821 -9.131 1 97.13 282 LEU B N 1
ATOM 4494 C CA . LEU B 1 282 ? 12.888 1.936 -9.15 1 97.13 282 LEU B CA 1
ATOM 4495 C C . LEU B 1 282 ? 14.008 2.528 -9.999 1 97.13 282 LEU B C 1
ATOM 4497 O O . LEU B 1 282 ? 15.181 2.45 -9.628 1 97.13 282 LEU B O 1
ATOM 4501 N N . GLY B 1 283 ? 13.676 3.111 -11.133 1 95.86 283 GLY B N 1
ATOM 4502 C CA . GLY B 1 283 ? 14.646 3.695 -12.046 1 95.86 283 GLY B CA 1
ATOM 4503 C C . GLY B 1 283 ? 15.485 4.785 -11.408 1 95.86 283 GLY B C 1
ATOM 4504 O O . GLY B 1 283 ? 16.583 5.088 -11.881 1 95.86 283 GLY B O 1
ATOM 4505 N N . THR B 1 284 ? 15.019 5.35 -10.356 1 95.64 284 THR B N 1
ATOM 4506 C CA . THR B 1 284 ? 15.737 6.449 -9.719 1 95.64 284 THR B CA 1
ATOM 4507 C C . THR B 1 284 ? 16.726 5.921 -8.683 1 95.64 284 THR B C 1
ATOM 4509 O O . THR B 1 284 ? 17.616 6.649 -8.239 1 95.64 284 THR B O 1
ATOM 4512 N N . VAL B 1 285 ? 16.587 4.65 -8.278 1 96.97 285 VAL B N 1
ATOM 4513 C CA . VAL B 1 285 ? 17.432 4.184 -7.184 1 96.97 285 VAL B CA 1
ATOM 4514 C C . VAL B 1 285 ? 18.271 2.996 -7.648 1 96.97 285 VAL B C 1
ATOM 4516 O O . VAL B 1 285 ? 19.321 2.705 -7.07 1 96.97 285 VAL B O 1
ATOM 4519 N N . TRP B 1 286 ? 17.836 2.256 -8.685 1 96.53 286 TRP B N 1
ATOM 4520 C CA . TRP B 1 286 ? 18.614 1.145 -9.222 1 96.53 286 TRP B CA 1
ATOM 4521 C C . TRP B 1 286 ? 19.887 1.647 -9.896 1 96.53 286 TRP B C 1
ATOM 4523 O O . TRP B 1 286 ? 19.831 2.502 -10.783 1 96.53 286 TRP B O 1
ATOM 4533 N N . GLY B 1 287 ? 21.002 1.106 -9.503 1 94.07 287 GLY B N 1
ATOM 4534 C CA . GLY B 1 287 ? 22.27 1.555 -10.055 1 94.07 287 GLY B CA 1
ATOM 4535 C C . GLY B 1 287 ? 22.778 2.835 -9.418 1 94.07 287 GLY B C 1
ATOM 4536 O O . GLY B 1 287 ? 23.817 3.364 -9.818 1 94.07 287 GLY B O 1
ATOM 4537 N N . GLY B 1 288 ? 22.025 3.359 -8.451 1 94.23 288 GLY B N 1
ATOM 4538 C CA . GLY B 1 288 ? 22.466 4.539 -7.724 1 94.23 288 GLY B CA 1
ATOM 4539 C C . GLY B 1 288 ? 23.509 4.233 -6.666 1 94.23 288 GLY B C 1
ATOM 4540 O O . GLY B 1 288 ? 23.839 3.069 -6.431 1 94.23 288 GLY B O 1
ATOM 4541 N N . PRO B 1 289 ? 23.99 5.246 -6.053 1 95.03 289 PRO B N 1
ATOM 4542 C CA . PRO B 1 289 ? 25.089 5.096 -5.097 1 95.03 289 PRO B CA 1
ATOM 4543 C C . PRO B 1 289 ? 24.757 4.13 -3.962 1 95.03 289 PRO B C 1
ATOM 4545 O O . PRO B 1 289 ? 25.575 3.274 -3.615 1 95.03 289 PRO B O 1
ATOM 4548 N N . ALA B 1 290 ? 23.581 4.288 -3.383 1 95.94 290 ALA B N 1
ATOM 4549 C CA . ALA B 1 290 ? 23.192 3.427 -2.269 1 95.94 290 ALA B CA 1
ATOM 4550 C C . ALA B 1 290 ? 23.132 1.965 -2.701 1 95.94 290 ALA B C 1
ATOM 4552 O O . ALA B 1 290 ? 23.535 1.072 -1.951 1 95.94 290 ALA B O 1
ATOM 4553 N N . ASN B 1 291 ? 22.583 1.725 -3.866 1 95.13 291 ASN B N 1
ATOM 4554 C CA . ASN B 1 291 ? 22.478 0.373 -4.405 1 95.13 291 ASN B CA 1
ATOM 4555 C C . ASN B 1 291 ? 23.853 -0.229 -4.68 1 95.13 291 ASN B C 1
ATOM 4557 O O . ASN B 1 291 ? 24.135 -1.356 -4.269 1 95.13 291 ASN B O 1
ATOM 4561 N N . LEU B 1 292 ? 24.663 0.505 -5.328 1 93.67 292 LEU B N 1
ATOM 4562 C CA . LEU B 1 292 ? 26.005 0.039 -5.661 1 93.67 292 LEU B CA 1
ATOM 4563 C C . LEU B 1 292 ? 26.806 -0.26 -4.398 1 93.67 292 LEU B C 1
ATOM 4565 O O . LEU B 1 292 ? 27.538 -1.251 -4.341 1 93.67 292 LEU B O 1
ATOM 4569 N N . GLU B 1 293 ? 26.69 0.547 -3.391 1 94.31 293 GLU B N 1
ATOM 4570 C CA . GLU B 1 293 ? 27.373 0.327 -2.12 1 94.31 293 GLU B CA 1
ATOM 4571 C C . GLU B 1 293 ? 26.897 -0.96 -1.452 1 94.31 293 GLU B C 1
ATOM 4573 O O . GLU B 1 293 ? 27.704 -1.723 -0.916 1 94.31 293 GLU B O 1
ATOM 4578 N N . ALA B 1 294 ? 25.6 -1.174 -1.477 1 92.63 294 ALA B N 1
ATOM 4579 C CA . ALA B 1 294 ? 25.027 -2.367 -0.858 1 92.63 294 ALA B CA 1
ATOM 4580 C C . ALA B 1 294 ? 25.515 -3.634 -1.554 1 92.63 294 ALA B C 1
ATOM 4582 O O . ALA B 1 294 ? 25.848 -4.623 -0.896 1 92.63 294 ALA B O 1
ATOM 4583 N N . ILE B 1 295 ? 25.512 -3.633 -2.853 1 90.09 295 ILE B N 1
ATOM 4584 C CA . ILE B 1 295 ? 25.964 -4.776 -3.638 1 90.09 295 ILE B CA 1
ATOM 4585 C C . ILE B 1 295 ? 27.431 -5.067 -3.328 1 90.09 295 ILE B C 1
ATOM 4587 O O . ILE B 1 295 ? 27.825 -6.228 -3.193 1 90.09 295 ILE B O 1
ATOM 4591 N N . ALA B 1 296 ? 28.169 -4.045 -3.243 1 89.02 296 ALA B N 1
ATOM 4592 C CA . ALA B 1 296 ? 29.593 -4.195 -2.956 1 89.02 296 ALA B CA 1
ATOM 4593 C C . ALA B 1 296 ? 29.812 -4.831 -1.586 1 89.02 296 ALA B C 1
ATOM 4595 O O . ALA B 1 296 ? 30.735 -5.629 -1.406 1 89.02 296 ALA B O 1
ATOM 4596 N N . LYS B 1 297 ? 29.004 -4.581 -0.604 1 87.49 297 LYS B N 1
ATOM 4597 C CA . LYS B 1 297 ? 29.119 -5.114 0.75 1 87.49 297 LYS B CA 1
ATOM 4598 C C . LYS B 1 297 ? 28.733 -6.589 0.796 1 87.49 297 LYS B C 1
ATOM 4600 O O . LYS B 1 297 ? 29.334 -7.372 1.535 1 87.49 297 LYS B O 1
ATOM 4605 N N . LYS B 1 298 ? 27.697 -6.927 0.147 1 77.56 298 LYS B N 1
ATOM 4606 C CA . LYS B 1 298 ? 27.22 -8.307 0.164 1 77.56 298 LYS B CA 1
ATOM 4607 C C . LYS B 1 298 ? 28.152 -9.22 -0.627 1 77.56 298 LYS B C 1
ATOM 4609 O O . LYS B 1 298 ? 28.305 -10.397 -0.295 1 77.56 298 LYS B O 1
ATOM 4614 N N . GLY B 1 299 ? 28.516 -8.775 -1.725 1 59.68 299 GLY B N 1
ATOM 4615 C CA . GLY B 1 299 ? 29.533 -9.533 -2.436 1 59.68 299 GLY B CA 1
ATOM 4616 C C . GLY B 1 299 ? 30.721 -9.9 -1.566 1 59.68 299 GLY B C 1
ATOM 4617 O O . GLY B 1 299 ? 31.328 -10.957 -1.749 1 59.68 299 GLY B O 1
ATOM 4618 N N . LYS B 1 300 ? 30.963 -9.079 -0.654 1 46.81 300 LYS B N 1
ATOM 4619 C CA . LYS B 1 300 ? 32.062 -9.399 0.252 1 46.81 300 LYS B CA 1
ATOM 4620 C C . LYS B 1 300 ? 31.696 -10.56 1.172 1 46.81 300 LYS B C 1
ATOM 4622 O O . LYS B 1 300 ? 32.56 -11.351 1.557 1 46.81 300 LYS B O 1
ATOM 4627 N N . PHE B 1 301 ? 30.408 -10.713 1.465 1 42.52 301 PHE B N 1
ATOM 4628 C CA . PHE B 1 301 ? 30.005 -11.792 2.359 1 42.52 301 PHE B CA 1
ATOM 4629 C C . PHE B 1 301 ? 29.919 -13.114 1.606 1 42.52 301 PHE B C 1
ATOM 4631 O O . PHE B 1 301 ? 29.96 -14.185 2.216 1 42.52 301 PHE B O 1
ATOM 4638 N N . ASN B 1 302 ? 29.447 -13.275 0.327 1 41.59 302 ASN B N 1
ATOM 4639 C CA . ASN B 1 302 ? 29.387 -14.539 -0.4 1 41.59 302 ASN B CA 1
ATOM 4640 C C . ASN B 1 302 ? 30.732 -14.888 -1.03 1 41.59 302 ASN B C 1
ATOM 4642 O O . ASN B 1 302 ? 30.812 -15.774 -1.883 1 41.59 302 ASN B O 1
ATOM 4646 N N . LYS B 1 303 ? 31.82 -14.042 -0.905 1 33.5 303 LYS B N 1
ATOM 4647 C CA . LYS B 1 303 ? 33.16 -14.547 -1.192 1 33.5 303 LYS B CA 1
ATOM 4648 C C . LYS B 1 303 ? 33.687 -15.392 -0.036 1 33.5 303 LYS B C 1
ATOM 4650 O O . LYS B 1 303 ? 33.501 -15.042 1.132 1 33.5 303 LYS B O 1
#

Radius of gyration: 26.27 Å; Cα contacts (8 Å, |Δi|>4): 1144; chains: 2; bounding box: 74×74×59 Å

pLDDT: mean 91.37, std 15.19, range [20.56, 98.93]